Protein AF-0000000079971478 (afdb_homodimer)

Sequence (496 aa):
MSSERQIILAFDVYGTLLSTESIAKQLASHFGAEEASSIAAEWRKYQLEYTWRLNSMNRYEPFSSVTRKALEHALAEAGQSLAERHVEALMEAYNSLTLFPDVAPLFEHLSSSSSSHIYPVVFSNGTHAMIHASLNGSSEISPHAHLFQKIVVVEPVKRFKPDPEVYRYLCDEVGRGGEGEEKEVWLVSGNPFDVVGANAVGLRTCWVDRAGKGWCDRLGDGETGRPTVVVNGVDKVVEEVQKCVARGMSSERQIILAFDVYGTLLSTESIAKQLASHFGAEEASSIAAEWRKYQLEYTWRLNSMNRYEPFSSVTRKALEHALAEAGQSLAERHVEALMEAYNSLTLFPDVAPLFEHLSSSSSSHIYPVVFSNGTHAMIHASLNGSSEISPHAHLFQKIVVVEPVKRFKPDPEVYRYLCDEVGRGGEGEEKEVWLVSGNPFDVVGANAVGLRTCWVDRAGKGWCDRLGDGETGRPTVVVNGVDKVVEEVQKCVARG

Radius of gyration: 24.23 Å; Cα contacts (8 Å, |Δi|>4): 914; chains: 2; bounding box: 52×82×55 Å

Solvent-accessible surface area (backbone atoms only — not comparable to full-atom values): 25812 Å² total; per-residue (Å²): 127,83,78,68,74,64,41,36,38,33,32,32,36,85,57,46,42,29,32,69,66,56,54,20,61,64,40,22,77,76,60,37,62,70,55,10,45,53,37,42,52,41,19,53,51,37,32,53,50,49,42,23,46,28,36,24,47,74,43,70,72,57,38,64,58,45,45,51,36,13,42,53,23,24,33,40,72,69,74,44,84,71,58,68,71,54,51,51,50,50,56,53,46,62,32,47,51,44,64,37,84,45,42,62,57,28,54,55,50,61,68,33,77,92,29,67,46,53,44,38,25,39,36,35,63,43,34,69,67,46,51,49,36,32,36,61,62,26,86,84,37,34,84,52,44,79,66,42,77,43,80,44,50,22,62,90,70,56,47,37,76,32,20,52,65,45,54,50,49,50,26,44,74,72,73,28,61,53,92,79,34,32,56,56,34,28,41,35,32,42,44,66,64,50,45,34,27,39,30,74,67,43,26,37,27,37,32,34,41,68,84,68,77,68,92,40,82,55,86,37,62,68,76,67,24,44,63,74,38,78,37,61,36,61,49,46,44,66,64,53,50,52,54,52,60,73,75,106,128,84,77,68,74,64,42,36,39,32,33,32,37,83,58,47,42,28,32,70,66,55,54,20,61,64,39,21,78,77,58,36,63,71,56,10,46,54,36,41,53,41,18,53,50,38,32,53,50,49,42,24,46,28,37,24,47,75,42,71,73,57,39,65,57,44,46,50,37,14,41,52,23,24,32,40,72,70,75,43,86,70,58,68,70,56,51,50,49,50,54,52,46,62,29,48,49,44,65,38,84,44,40,61,57,29,54,54,52,62,68,33,77,90,29,66,46,54,45,37,25,40,37,34,64,41,33,69,67,47,49,50,37,33,36,63,63,25,84,84,37,34,85,51,44,78,66,42,76,41,80,43,51,20,64,91,71,54,48,37,75,34,19,53,66,46,55,50,48,50,26,43,76,71,73,28,63,52,92,79,35,30,56,56,34,29,41,35,33,41,46,65,63,51,44,33,28,39,30,74,67,42,28,36,26,38,32,33,40,67,84,67,77,68,92,40,82,57,84,34,64,68,76,66,24,44,64,74,38,79,37,60,35,62,48,47,45,66,63,54,51,50,54,51,61,72,76,107

Organism: NCBI:txid1448308

Nearest PDB structures (foldseek):
  3um9-assembly1_B  TM=9.528E-01  e=3.681E-19  Polaromonas sp. JS666
  1zrm-assembly1_A  TM=9.343E-01  e=2.295E-18  Pseudomonas sp. YL
  1qq5-assembly1_B  TM=8.542E-01  e=1.205E-17  Xanthobacter autotrophicus
  1qq7-assembly1_B  TM=8.462E-01  e=1.205E-17  Xanthobacter autotrophicus
  2no4-assembly1_B  TM=9.014E-01  e=7.957E-17  Burkholderia cepacia

Foldseek 3Di:
DPLPAFFEEAEEPDQAFFDLQQLLVVQCVPPNNVLSNQLSVQLVVQLVVVQVVCQVVVHFDASLVSSLVSSQVSQVVSVHDDDPVSSVVSSLVLLAGDTDPQVLLVLVVLPDPVNPSYAYAYEYQHDPVSPVSHQCVYPSRVVSSVSHVYYQHCVVVRHGPLDLVSLLVVCVVVPQNDVPSQCSHEYEHQDLSNLQSSLVNNYAYEHAQLVPPDDDDDPHDPPSSDHPHYHNHSSCVSVRVVVSVVVD/DPLPAFFEEAEEPDQAFFDLQQLLVVQCVPPNNVLSNQLSVQLVVQLVVVQVVCQVVVHFDASLVSSLVSSQVSQVVSVHDDDPVSSVVSSLVLLAGDTDPQVLLVLVVLPDPVNVSYAYAYEYQHDPVSPVSHQCVYPSRVVSSVSHPYYQHCVVVRHGPLDLVSLLVVCVVVPQNDVPSQCSHEYEHQDLSNLQSSLVNNYAYEHAQLVPPDDDDDPHDPPSSDHPHYHNHSSCVSVRVVVSVVVD

Secondary structure (DSSP, 8-state):
------EEEEE--BTTTEEGGGHHHHHHHHH-HHHHHHHHHHHHHHHHHHHHHHHHTT----HHHHHHHHHHHHHHHTT----HHHHHHHHHHHTTPEEPTTHHHHHHHHHSGGGTTEEEEEEESS-HHHHHHHHHH-TTTGGGGGG-SEEEESTTTT--TTSHHHHHHHHHHTT--STTGGGGEEEEES-HHHHHHHHHTT-EEEEE-TT--------S-GGGGS-SEEESSGGGHHHHHHHHHHH-/------EEEEE--BTTTEEGGGHHHHHHHHH-HHHHHHHHHHHHHHHHHHHHHHHHTT----HHHHHHHHHHHHHHHTT----HHHHHHHHHHHTTPEEPTTHHHHHHHHHSGGGTTEEEEEEESS-HHHHHHHHHH-TTTGGGGGG-SEEEESTTTT--TTSHHHHHHHHHHTT--STTGGGGEEEEES-HHHHHHHHHTT-EEEEE-TT--------S-GGGGS-SEEESSGGGHHHHHHHHHHH-

Structure (mmCIF, N/CA/C/O backbone):
data_AF-0000000079971478-model_v1
#
loop_
_entity.id
_entity.type
_entity.pdbx_description
1 polymer 'Haloacid dehalogenase'
#
loop_
_atom_site.group_PDB
_atom_site.id
_atom_site.type_symbol
_atom_site.label_atom_id
_atom_site.label_alt_id
_atom_site.label_comp_id
_atom_site.label_asym_id
_atom_site.label_entity_id
_atom_site.label_seq_id
_atom_site.pdbx_PDB_ins_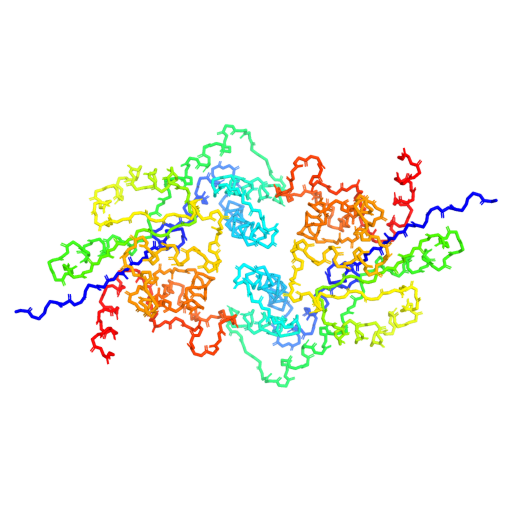code
_atom_site.Cartn_x
_atom_site.Cartn_y
_atom_site.Cartn_z
_atom_site.occupancy
_atom_site.B_iso_or_equiv
_atom_site.auth_seq_id
_atom_site.auth_comp_id
_atom_site.auth_asym_id
_atom_site.auth_atom_id
_atom_site.pdbx_PDB_model_num
ATOM 1 N N . MET A 1 1 ? 12.703 47.5 2.889 1 36.56 1 MET A N 1
ATOM 2 C CA . MET A 1 1 ? 12.586 46.375 3.844 1 36.56 1 MET A CA 1
ATOM 3 C C . MET A 1 1 ? 12.648 45.031 3.133 1 36.56 1 MET A C 1
ATOM 5 O O . MET A 1 1 ? 11.898 44.812 2.184 1 36.56 1 MET A O 1
ATOM 9 N N . SER A 1 2 ? 13.586 44.312 2.93 1 42.41 2 SER A N 1
ATOM 10 C CA . SER A 1 2 ? 13.852 43.219 2.006 1 42.41 2 SER A CA 1
ATOM 11 C C . SER A 1 2 ? 12.742 42.188 2.057 1 42.41 2 SER A C 1
ATOM 13 O O . SER A 1 2 ? 12.359 41.719 3.137 1 42.41 2 SER A O 1
ATOM 15 N N . SER A 1 3 ? 11.656 42.25 1.239 1 49.41 3 SER A N 1
ATOM 16 C CA . SER A 1 3 ? 10.406 41.5 1.201 1 49.41 3 SER A CA 1
ATOM 17 C C . SER A 1 3 ? 10.648 40.031 1.463 1 49.41 3 SER A C 1
ATOM 19 O O . SER A 1 3 ? 11.344 39.344 0.696 1 49.41 3 SER A O 1
ATOM 21 N N . GLU A 1 4 ? 10.898 39.625 2.748 1 64.19 4 GLU A N 1
ATOM 22 C CA . GLU A 1 4 ? 11.164 38.25 3.121 1 64.19 4 GLU A CA 1
ATOM 23 C C . GLU A 1 4 ? 10.305 37.281 2.312 1 64.19 4 GLU A C 1
ATOM 25 O O . GLU A 1 4 ? 9.109 37.5 2.121 1 64.19 4 GLU A O 1
ATOM 30 N N . ARG A 1 5 ? 11.016 36.531 1.567 1 81.62 5 ARG A N 1
ATOM 31 C CA . ARG A 1 5 ? 10.359 35.562 0.687 1 81.62 5 ARG A CA 1
ATOM 32 C C . ARG A 1 5 ? 9.422 34.656 1.474 1 81.62 5 ARG A C 1
ATOM 34 O O . ARG A 1 5 ? 9.805 34.125 2.512 1 81.62 5 ARG A O 1
ATOM 41 N N . GLN A 1 6 ? 8.203 34.656 1.166 1 93.38 6 GLN A N 1
ATOM 42 C CA . GLN A 1 6 ? 7.148 33.875 1.789 1 93.38 6 GLN A CA 1
ATOM 43 C C . GLN A 1 6 ? 7.488 32.375 1.767 1 93.38 6 GLN A C 1
ATOM 45 O O . GLN A 1 6 ? 7.941 31.859 0.747 1 93.38 6 GLN A O 1
ATOM 50 N N . ILE A 1 7 ? 7.445 31.781 2.889 1 95.56 7 ILE A N 1
ATOM 51 C CA . ILE A 1 7 ? 7.648 30.344 3.01 1 95.56 7 ILE A CA 1
ATOM 52 C C . ILE A 1 7 ? 6.301 29.625 3.061 1 95.56 7 ILE A C 1
ATOM 54 O O . ILE A 1 7 ? 5.508 29.844 3.982 1 95.56 7 ILE A O 1
ATOM 58 N N . ILE A 1 8 ? 5.977 28.844 2.037 1 98.38 8 ILE A N 1
ATOM 59 C CA . ILE A 1 8 ? 4.738 28.062 2 1 98.38 8 ILE A CA 1
ATOM 60 C C . ILE A 1 8 ? 4.934 26.734 2.729 1 98.38 8 ILE A C 1
ATOM 62 O O . ILE A 1 8 ? 5.773 25.922 2.336 1 98.38 8 ILE A O 1
ATOM 66 N N . LEU A 1 9 ? 4.246 26.516 3.826 1 98.75 9 LEU A N 1
ATOM 67 C CA . LEU A 1 9 ? 4.234 25.25 4.566 1 98.75 9 LEU A CA 1
ATOM 68 C C . LEU A 1 9 ? 2.928 24.5 4.34 1 98.75 9 LEU A C 1
ATOM 70 O O . LEU A 1 9 ? 1.874 24.922 4.82 1 98.75 9 LEU A O 1
ATOM 74 N N . ALA A 1 10 ? 2.959 23.453 3.584 1 98.94 10 ALA A N 1
ATOM 75 C CA . ALA A 1 10 ? 1.798 22.594 3.357 1 98.94 10 ALA A CA 1
ATOM 76 C C . ALA A 1 10 ? 1.747 21.469 4.375 1 98.94 10 ALA A C 1
ATOM 78 O O . ALA A 1 10 ? 2.541 20.516 4.305 1 98.94 10 ALA A O 1
ATOM 79 N N . PHE A 1 11 ? 0.795 21.516 5.289 1 98.81 11 PHE A N 1
ATOM 80 C CA . PHE A 1 11 ? 0.69 20.547 6.379 1 98.81 11 PHE A CA 1
ATOM 81 C C . PHE A 1 11 ? -0.233 19.406 5.996 1 98.81 11 PHE A C 1
ATOM 83 O O . PHE A 1 11 ? -1.417 19.609 5.72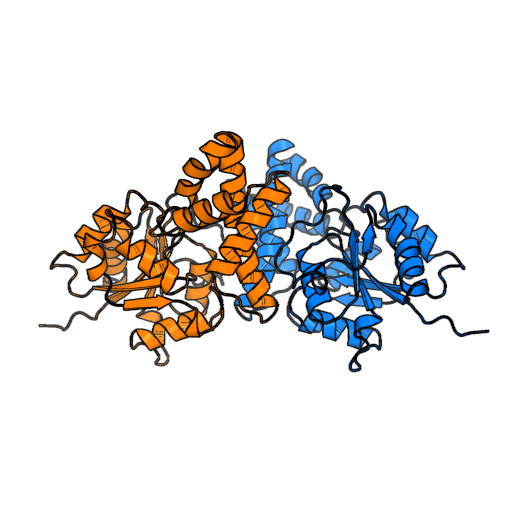7 1 98.81 11 PHE A O 1
ATOM 90 N N . ASP A 1 12 ? 0.343 18.203 6.031 1 98.75 12 ASP A N 1
ATOM 91 C CA . ASP A 1 12 ? -0.488 17 6.039 1 98.75 12 ASP A CA 1
ATOM 92 C C . ASP A 1 12 ? -1.388 16.969 7.273 1 98.75 12 ASP A C 1
ATOM 94 O O . ASP A 1 12 ? -1.073 17.578 8.297 1 98.75 12 ASP A O 1
ATOM 98 N N . VAL A 1 13 ? -2.438 16.234 7.109 1 97.38 13 VAL A N 1
ATOM 99 C CA . VAL A 1 13 ? -3.418 16.281 8.195 1 97.38 13 VAL A CA 1
ATOM 100 C C . VAL A 1 13 ? -3.383 14.977 8.984 1 97.38 13 VAL A C 1
ATOM 102 O O . VAL A 1 13 ? -2.9 14.945 10.117 1 97.38 13 VAL A O 1
ATOM 105 N N . TYR A 1 14 ? -3.764 13.875 8.375 1 96.81 14 TYR A N 1
ATOM 106 C CA . TYR A 1 14 ? -3.889 12.602 9.07 1 96.81 14 TYR A CA 1
ATOM 107 C C . TYR A 1 14 ? -2.52 11.984 9.328 1 96.81 14 TYR A C 1
ATOM 109 O O . TYR A 1 14 ? -1.77 11.703 8.383 1 96.81 14 TYR A O 1
ATOM 117 N N . GLY A 1 15 ? -2.227 11.773 10.57 1 96.12 15 GLY A N 1
ATOM 118 C CA . GLY A 1 15 ? -0.923 11.266 10.961 1 96.12 15 GLY A CA 1
ATOM 119 C C . GLY A 1 15 ? 0.121 12.352 11.125 1 96.12 15 GLY A C 1
ATOM 120 O O . GLY A 1 15 ? 1.286 12.062 11.406 1 96.12 15 GLY A O 1
ATOM 121 N N . THR A 1 16 ? -0.275 13.625 10.969 1 97.94 16 THR A N 1
ATOM 122 C CA . THR A 1 16 ? 0.626 14.766 11.109 1 97.94 16 THR A CA 1
ATOM 123 C C . THR A 1 16 ? 0.036 15.805 12.062 1 97.94 16 THR A C 1
ATOM 125 O O . THR A 1 16 ? 0.581 16.047 13.141 1 97.94 16 THR A O 1
ATOM 128 N N . LEU A 1 17 ? -1.094 16.406 11.734 1 96.62 17 LEU A N 1
ATOM 129 C CA . LEU A 1 17 ? -1.782 17.297 12.664 1 96.62 17 LEU A CA 1
ATOM 130 C C . LEU A 1 17 ? -2.738 16.5 13.555 1 96.62 17 LEU A C 1
ATOM 132 O O . LEU A 1 17 ? -2.785 16.734 14.766 1 96.62 17 LEU A O 1
ATOM 136 N N . LEU A 1 18 ? -3.463 15.578 12.961 1 95.44 18 LEU A N 1
ATOM 137 C CA . LEU A 1 18 ? -4.465 14.773 13.656 1 95.44 18 LEU A CA 1
ATOM 138 C C . LEU A 1 18 ? -3.941 13.367 13.922 1 95.44 18 LEU A C 1
ATOM 140 O O . LEU A 1 18 ? -3.338 12.742 13.039 1 95.44 18 LEU A O 1
ATOM 144 N N . SER A 1 19 ? -4.164 12.883 15.125 1 93.38 19 SER A N 1
ATOM 145 C CA . SER A 1 19 ? -3.738 11.539 15.508 1 93.38 19 SER A CA 1
ATOM 146 C C . SER A 1 19 ? -4.816 10.508 15.195 1 93.38 19 SER A C 1
ATOM 148 O O . SER A 1 19 ? -5.91 10.555 15.766 1 93.38 19 SER A O 1
ATOM 150 N N . THR A 1 20 ? -4.469 9.531 14.391 1 88.31 20 THR A N 1
ATOM 151 C CA . THR A 1 20 ? -5.414 8.477 14.062 1 88.31 20 THR A CA 1
ATOM 152 C C . THR A 1 20 ? -5.5 7.457 15.195 1 88.31 20 THR A C 1
ATOM 154 O O . THR A 1 20 ? -6.422 6.641 15.242 1 88.31 20 THR A O 1
ATOM 157 N N . GLU A 1 21 ? -4.711 7.582 16.188 1 85.38 21 GLU A N 1
ATOM 158 C CA . GLU A 1 21 ? -4.727 6.688 17.328 1 85.38 21 GLU A CA 1
ATOM 159 C C . GLU A 1 21 ? -5.922 6.973 18.234 1 85.38 21 GLU A C 1
ATOM 161 O O . GLU A 1 21 ? -6.316 6.121 19.047 1 85.38 21 GLU A O 1
ATOM 166 N N . SER A 1 22 ? -6.449 8.125 18.141 1 84.31 22 SER A N 1
ATOM 167 C CA . SER A 1 22 ? -7.535 8.508 19.031 1 84.31 22 SER A CA 1
ATOM 168 C C . SER A 1 22 ? -8.789 7.676 18.781 1 84.31 22 SER A C 1
ATOM 170 O O . SER A 1 22 ? -9.625 7.523 19.672 1 84.31 22 SER A O 1
ATOM 172 N N . ILE A 1 23 ? -8.844 7.074 17.578 1 92.06 23 ILE A N 1
ATOM 173 C CA . ILE A 1 23 ? -10.055 6.32 17.25 1 92.06 23 ILE A CA 1
ATOM 174 C C . ILE A 1 23 ? -10.055 5.004 18.031 1 92.06 23 ILE A C 1
ATOM 176 O O . ILE A 1 23 ? -11.102 4.363 18.172 1 92.06 23 ILE A O 1
ATOM 180 N N . ALA A 1 24 ? -8.828 4.547 18.422 1 93.31 24 ALA A N 1
ATOM 181 C CA . ALA A 1 24 ? -8.711 3.314 19.203 1 93.31 24 ALA A CA 1
ATOM 182 C C . ALA A 1 24 ? -9.555 3.385 20.469 1 93.31 24 ALA A C 1
ATOM 184 O O . ALA A 1 24 ? -10.117 2.375 20.906 1 93.31 24 ALA A O 1
ATOM 185 N N . LYS A 1 25 ? -9.672 4.574 21.047 1 91.19 25 LYS A N 1
ATOM 186 C CA . LYS A 1 25 ? -10.484 4.758 22.25 1 91.19 25 LYS A CA 1
ATOM 187 C C . LYS A 1 25 ? -11.953 4.457 21.969 1 91.19 25 LYS A C 1
ATOM 189 O O . LYS A 1 25 ? -12.617 3.797 22.766 1 91.19 25 LYS A O 1
ATOM 194 N N . GLN A 1 26 ? -12.438 4.945 20.859 1 92.12 26 GLN A N 1
ATOM 195 C CA . GLN A 1 26 ? -13.828 4.68 20.484 1 92.12 26 GLN A CA 1
ATOM 196 C C . GLN A 1 26 ? -14.039 3.199 20.188 1 92.12 26 GLN A C 1
ATOM 198 O O . GLN A 1 26 ? -15.047 2.615 20.594 1 92.12 26 GLN A O 1
ATOM 203 N N . LEU A 1 27 ? -13.125 2.553 19.531 1 96.56 27 LEU A N 1
ATOM 204 C CA . LEU A 1 27 ? -13.195 1.131 19.203 1 96.56 27 LEU A CA 1
ATOM 205 C C . LEU A 1 27 ? -13.156 0.288 20.484 1 96.56 27 LEU A C 1
ATOM 207 O O . LEU A 1 27 ? -13.758 -0.786 20.531 1 96.56 27 LEU A O 1
ATOM 211 N N . ALA A 1 28 ? -12.469 0.808 21.516 1 96.38 28 ALA A N 1
ATOM 212 C CA . ALA A 1 28 ? -12.289 0.055 22.75 1 96.38 28 ALA A CA 1
ATOM 213 C C . ALA A 1 28 ? -13.609 -0.136 23.484 1 96.38 28 ALA A C 1
ATOM 215 O O . ALA A 1 28 ? -13.797 -1.12 24.203 1 96.38 28 ALA A O 1
ATOM 216 N N . SER A 1 29 ? -14.531 0.749 23.234 1 95.12 29 SER A N 1
ATOM 217 C CA . SER A 1 29 ? -15.852 0.614 23.859 1 95.12 29 SER A CA 1
ATOM 218 C C . SER A 1 29 ? -16.609 -0.584 23.297 1 95.12 29 SER A C 1
ATOM 220 O O . SER A 1 29 ? -17.531 -1.104 23.922 1 95.12 29 SER A O 1
ATOM 222 N N . HIS A 1 30 ? -16.188 -1.055 22.125 1 96.19 30 HIS A N 1
ATOM 223 C CA . HIS A 1 30 ? -16.859 -2.182 21.484 1 96.19 30 HIS A CA 1
ATOM 224 C C . HIS A 1 30 ? -16.078 -3.475 21.703 1 96.19 30 HIS A C 1
ATOM 226 O O . HIS A 1 30 ? -16.672 -4.551 21.812 1 96.19 30 HIS A O 1
ATOM 232 N N . PHE A 1 31 ? -14.734 -3.418 21.766 1 97.06 31 PHE A N 1
ATOM 233 C CA . PHE A 1 31 ? -13.969 -4.648 21.578 1 97.06 31 PHE A CA 1
ATOM 234 C C . PHE A 1 31 ? -12.938 -4.809 22.688 1 97.06 31 PHE A C 1
ATOM 236 O O . PHE A 1 31 ? -12.242 -5.828 22.75 1 97.06 31 PHE A O 1
ATOM 243 N N . GLY A 1 32 ? -12.82 -3.861 23.609 1 96 32 GLY A N 1
ATOM 244 C CA . GLY A 1 32 ? -11.719 -3.848 24.562 1 96 32 GLY A CA 1
ATOM 245 C C . GLY A 1 32 ? -10.469 -3.182 24.016 1 96 32 GLY A C 1
ATOM 246 O O . GLY A 1 32 ? -10.305 -3.059 22.812 1 96 32 GLY A O 1
ATOM 247 N N . ALA A 1 33 ? -9.586 -2.857 24.875 1 94.69 33 ALA A N 1
ATOM 248 C CA . ALA A 1 33 ? -8.469 -1.98 24.547 1 94.69 33 ALA A CA 1
ATOM 249 C C . ALA A 1 33 ? -7.496 -2.658 23.578 1 94.69 33 ALA A C 1
ATOM 251 O O . ALA A 1 33 ? -7.086 -2.064 22.578 1 94.69 33 ALA A O 1
ATOM 252 N N . GLU A 1 34 ? -7.145 -3.863 23.844 1 95.38 34 GLU A N 1
ATOM 253 C CA . GLU A 1 34 ? -6.133 -4.539 23.031 1 95.38 34 GLU A CA 1
ATOM 254 C C . GLU A 1 34 ? -6.629 -4.777 21.609 1 95.38 34 GLU A C 1
ATOM 256 O O . GLU A 1 34 ? -5.957 -4.414 20.641 1 95.38 34 GLU A O 1
ATOM 261 N N . GLU A 1 35 ? -7.789 -5.305 21.484 1 96.75 35 GLU A N 1
ATOM 262 C CA . GLU A 1 35 ? -8.375 -5.559 20.172 1 96.75 35 GLU A CA 1
ATOM 263 C C . GLU A 1 35 ? -8.641 -4.254 19.422 1 96.75 35 GLU A C 1
ATOM 265 O O . GLU A 1 35 ? -8.453 -4.176 18.203 1 96.75 35 GLU A O 1
ATOM 270 N N . ALA A 1 36 ? -9.031 -3.258 20.156 1 97.25 36 ALA A N 1
ATOM 271 C CA . ALA A 1 36 ? -9.312 -1.945 19.578 1 97.25 36 ALA A CA 1
ATOM 272 C C . ALA A 1 36 ? -8.055 -1.345 18.953 1 97.25 36 ALA A C 1
ATOM 274 O O . ALA A 1 36 ? -8.102 -0.804 17.844 1 97.25 36 ALA A O 1
ATOM 275 N N . SER A 1 37 ? -6.98 -1.479 19.703 1 96.69 37 SER A N 1
ATOM 276 C CA . SER A 1 37 ? -5.715 -0.957 19.188 1 96.69 37 SER A CA 1
ATOM 277 C C . SER A 1 37 ? -5.301 -1.669 17.906 1 96.69 37 SER A C 1
ATOM 279 O O . SER A 1 37 ? -4.848 -1.03 16.953 1 96.69 37 SER A O 1
ATOM 281 N N . SER A 1 38 ? -5.473 -2.973 17.891 1 97.06 38 SER A N 1
ATOM 282 C CA . SER A 1 38 ? -5.137 -3.758 16.703 1 97.06 38 SER A CA 1
ATOM 283 C C . SER A 1 38 ? -6.023 -3.387 15.523 1 97.06 38 SER A C 1
ATOM 285 O O . SER A 1 38 ? -5.531 -3.189 14.406 1 97.06 38 SER A O 1
ATOM 287 N N . ILE A 1 39 ? -7.309 -3.223 15.75 1 97.94 39 ILE A N 1
ATOM 288 C CA . ILE A 1 39 ? -8.25 -2.877 14.688 1 97.94 39 ILE A CA 1
ATOM 289 C C . ILE A 1 39 ? -7.938 -1.477 14.164 1 97.94 39 ILE A C 1
ATOM 291 O O . ILE A 1 39 ? -7.969 -1.242 12.953 1 97.94 39 ILE A O 1
ATOM 295 N N . ALA A 1 40 ? -7.625 -0.548 15.031 1 97.56 40 ALA A N 1
ATOM 296 C CA . ALA A 1 40 ? -7.301 0.815 14.617 1 97.56 40 ALA A CA 1
ATOM 297 C C . ALA A 1 40 ? -6.055 0.841 13.742 1 97.56 40 ALA A C 1
ATOM 299 O O . ALA A 1 40 ? -6.012 1.553 12.734 1 97.56 40 ALA A O 1
ATOM 300 N N . ALA A 1 41 ? -5.094 0.061 14.133 1 96.5 41 ALA A N 1
ATOM 301 C CA . ALA A 1 41 ? -3.861 -0.004 13.352 1 96.5 41 ALA A CA 1
ATOM 302 C C . ALA A 1 41 ? -4.117 -0.577 11.961 1 96.5 41 ALA A C 1
ATOM 304 O O . ALA A 1 41 ? -3.615 -0.053 10.969 1 96.5 41 ALA A O 1
ATOM 305 N N . GLU A 1 42 ? -4.887 -1.656 11.891 1 97.75 42 GLU A N 1
ATOM 306 C CA . GLU A 1 42 ? -5.23 -2.252 10.609 1 97.75 42 GLU A CA 1
ATOM 307 C C . GLU A 1 42 ? -6.09 -1.308 9.773 1 97.75 42 GLU A C 1
ATOM 309 O O . GLU A 1 42 ? -5.938 -1.234 8.547 1 97.75 42 GLU A O 1
ATOM 314 N N . TRP A 1 43 ? -6.973 -0.603 10.445 1 98.25 43 TRP A N 1
ATOM 315 C CA . TRP A 1 43 ? -7.805 0.397 9.789 1 98.25 43 TRP A CA 1
ATOM 316 C C . TRP A 1 43 ? -6.949 1.428 9.062 1 98.25 43 TRP A C 1
ATOM 318 O O . TRP A 1 43 ? -7.145 1.67 7.867 1 98.25 43 TRP A O 1
ATOM 328 N N . ARG A 1 44 ? -6.027 1.938 9.734 1 97.88 44 ARG A N 1
ATOM 329 C CA . ARG A 1 44 ? -5.133 2.932 9.148 1 97.88 44 ARG A CA 1
ATOM 330 C C . ARG A 1 44 ? -4.305 2.326 8.023 1 97.88 44 ARG A C 1
ATOM 332 O O . ARG A 1 44 ? -4.141 2.941 6.969 1 97.88 44 ARG A O 1
ATOM 339 N N . LYS A 1 45 ? -3.824 1.178 8.242 1 97.62 45 LYS A N 1
ATOM 340 C CA . LYS A 1 45 ? -3.041 0.474 7.23 1 97.62 45 LYS A CA 1
ATOM 341 C C . LYS A 1 45 ? -3.836 0.304 5.938 1 97.62 45 LYS A C 1
ATOM 343 O O . LYS A 1 45 ? -3.359 0.664 4.859 1 97.62 45 LYS A O 1
ATOM 348 N N . TYR A 1 46 ? -5.043 -0.194 6.035 1 98.56 46 TYR A N 1
ATOM 349 C CA . TYR A 1 46 ? -5.848 -0.439 4.844 1 98.56 46 TYR A CA 1
ATOM 350 C C . TYR A 1 46 ? -6.273 0.872 4.195 1 98.56 46 TYR A C 1
ATOM 352 O O . TYR A 1 46 ? -6.395 0.956 2.971 1 98.56 46 TYR A O 1
ATOM 360 N N . GLN A 1 47 ? -6.543 1.866 5 1 98.56 47 GLN A N 1
ATOM 361 C CA . GLN A 1 47 ? -6.875 3.178 4.457 1 98.56 47 GLN A CA 1
ATOM 362 C C . GLN A 1 47 ? -5.789 3.67 3.504 1 98.56 47 GLN A C 1
ATOM 364 O O . GLN A 1 47 ? -6.082 4.062 2.373 1 98.56 47 GLN A O 1
ATOM 369 N N . LEU A 1 48 ? -4.531 3.559 3.906 1 98.69 48 LEU A N 1
ATOM 370 C CA . LEU A 1 48 ? -3.408 3.986 3.076 1 98.69 48 LEU A CA 1
ATOM 371 C C . LEU A 1 48 ? -3.219 3.045 1.892 1 98.69 48 LEU A C 1
ATOM 373 O O . LEU A 1 48 ? -3.117 3.494 0.748 1 98.69 48 LEU A O 1
ATOM 377 N N . GLU A 1 49 ? -3.25 1.766 2.141 1 98.81 49 GLU A N 1
ATOM 378 C CA . GLU A 1 49 ? -3.08 0.777 1.08 1 98.81 49 GLU A CA 1
ATOM 379 C C . GLU A 1 49 ? -4.117 0.968 -0.022 1 98.81 49 GLU A C 1
ATOM 381 O O . GLU A 1 49 ? -3.795 0.877 -1.208 1 98.81 49 GLU A O 1
ATOM 386 N N . TYR A 1 50 ? -5.332 1.188 0.385 1 98.88 50 TYR A N 1
ATOM 387 C CA . TYR A 1 50 ? -6.402 1.341 -0.594 1 98.88 50 TYR A CA 1
ATOM 388 C C . TYR A 1 50 ? -6.156 2.551 -1.486 1 98.88 50 TYR A C 1
ATOM 390 O O . TYR A 1 50 ? -6.438 2.514 -2.686 1 98.88 50 TYR A O 1
ATOM 398 N N . THR A 1 51 ? -5.656 3.652 -0.946 1 98.94 51 THR A N 1
ATOM 399 C CA . THR A 1 51 ? -5.383 4.816 -1.784 1 98.94 51 THR A CA 1
ATOM 400 C C . THR A 1 51 ? -4.305 4.496 -2.814 1 98.94 51 THR A C 1
ATOM 402 O O . THR A 1 51 ? -4.414 4.887 -3.98 1 98.94 51 THR A O 1
ATOM 405 N N . TRP A 1 52 ? -3.268 3.775 -2.432 1 98.94 52 TRP A N 1
ATOM 406 C CA . TRP A 1 52 ? -2.189 3.428 -3.352 1 98.94 52 TRP A CA 1
ATOM 407 C C . TRP A 1 52 ? -2.672 2.438 -4.406 1 98.94 52 TRP A C 1
ATOM 409 O O . TRP A 1 52 ? -2.291 2.531 -5.574 1 98.94 52 TRP A O 1
ATOM 419 N N . ARG A 1 53 ? -3.477 1.486 -3.979 1 98.88 53 ARG A N 1
ATOM 420 C CA . ARG A 1 53 ? -4.016 0.517 -4.926 1 98.88 53 ARG A CA 1
ATOM 421 C C . ARG A 1 53 ? -4.98 1.182 -5.902 1 98.88 53 ARG A C 1
ATOM 423 O O . ARG A 1 53 ? -4.992 0.856 -7.094 1 98.88 53 ARG A O 1
ATOM 430 N N . LEU A 1 54 ? -5.812 2.113 -5.406 1 98.88 54 LEU A N 1
ATOM 431 C CA . LEU A 1 54 ? -6.68 2.883 -6.293 1 98.88 54 LEU A CA 1
ATOM 432 C C . LEU A 1 54 ? -5.855 3.664 -7.312 1 98.88 54 LEU A C 1
ATOM 434 O O . LEU A 1 54 ? -6.152 3.637 -8.508 1 98.88 54 LEU A O 1
ATOM 438 N N . ASN A 1 55 ? -4.816 4.348 -6.809 1 98.94 55 ASN A N 1
ATOM 439 C CA . ASN A 1 55 ? -3.906 5.004 -7.742 1 98.94 55 ASN A CA 1
ATOM 440 C C . ASN A 1 55 ? -3.395 4.035 -8.805 1 98.94 55 ASN A C 1
ATOM 442 O O . ASN A 1 55 ? -3.436 4.336 -9.992 1 98.94 55 ASN A O 1
ATOM 446 N N . SER A 1 56 ? -2.922 2.844 -8.375 1 98.81 56 SER A N 1
ATOM 447 C CA . SER A 1 56 ? -2.375 1.835 -9.273 1 98.81 56 SER A CA 1
ATOM 448 C C . SER A 1 56 ? -3.404 1.405 -10.312 1 98.81 56 SER A C 1
ATOM 450 O O . SER A 1 56 ? -3.064 1.195 -11.484 1 98.81 56 SER A O 1
ATOM 452 N N . MET A 1 57 ? -4.664 1.331 -9.906 1 98.56 57 MET A N 1
ATOM 453 C CA . MET A 1 57 ? -5.742 0.815 -10.742 1 98.56 57 MET A CA 1
ATOM 454 C C . MET A 1 57 ? -6.336 1.922 -11.609 1 98.56 57 MET A C 1
ATOM 456 O O . MET A 1 57 ? -7.285 1.688 -12.359 1 98.56 57 MET A O 1
ATOM 460 N N . ASN A 1 58 ? -5.82 3.146 -11.492 1 98.25 58 ASN A N 1
ATOM 461 C CA . ASN A 1 58 ? -6.352 4.312 -12.188 1 98.25 58 ASN A CA 1
ATOM 462 C C . ASN A 1 58 ? -7.828 4.535 -11.852 1 98.25 58 ASN A C 1
ATOM 464 O O . ASN A 1 58 ? -8.633 4.809 -12.75 1 98.25 58 ASN A O 1
ATOM 468 N N . ARG A 1 59 ? -8.094 4.367 -10.578 1 98.06 59 ARG A N 1
ATOM 469 C CA . ARG A 1 59 ? -9.438 4.586 -10.055 1 98.06 59 ARG A CA 1
ATOM 470 C C . ARG A 1 59 ? -9.422 5.559 -8.883 1 98.06 59 ARG A C 1
ATOM 472 O O . ARG A 1 59 ? -8.375 5.766 -8.258 1 98.06 59 ARG A O 1
ATOM 479 N N . TYR A 1 60 ? -10.586 6.141 -8.656 1 98.38 60 TYR A N 1
ATOM 480 C CA . TYR A 1 60 ? -10.711 7.07 -7.543 1 98.38 60 TYR A CA 1
ATOM 481 C C . TYR A 1 60 ? -12.062 6.906 -6.848 1 98.38 60 TYR A C 1
ATOM 483 O O . TYR A 1 60 ? -13.086 6.703 -7.508 1 98.38 60 TYR A O 1
ATOM 491 N N . GLU A 1 61 ? -12.023 6.922 -5.641 1 98.06 61 GLU A N 1
ATOM 492 C CA . GLU A 1 61 ? -13.172 7.168 -4.777 1 98.06 61 GLU A CA 1
ATOM 493 C C . GLU A 1 61 ? -12.828 8.156 -3.664 1 98.06 61 GLU A C 1
ATOM 495 O O . GLU A 1 61 ? -11.672 8.266 -3.262 1 98.06 61 GLU A O 1
ATOM 500 N N . PRO A 1 62 ? -13.812 8.867 -3.182 1 98.5 62 PRO A N 1
ATOM 501 C CA . PRO A 1 62 ? -13.508 9.836 -2.131 1 98.5 62 PRO A CA 1
ATOM 502 C C . PRO A 1 62 ? -12.867 9.195 -0.901 1 98.5 62 PRO A C 1
ATOM 504 O O . PRO A 1 62 ? -13.211 8.07 -0.538 1 98.5 62 PRO A O 1
ATOM 507 N N . PHE A 1 63 ? -11.992 9.945 -0.292 1 98.69 63 PHE A N 1
ATOM 508 C CA . PHE A 1 63 ? -11.25 9.438 0.854 1 98.69 63 PHE A CA 1
ATOM 509 C C . PHE A 1 63 ? -12.195 8.969 1.952 1 98.69 63 PHE A C 1
ATOM 511 O O . PHE A 1 63 ? -11.898 8.008 2.66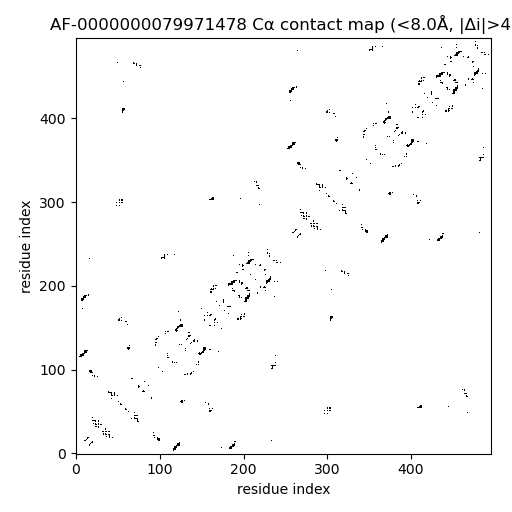8 1 98.69 63 PHE A O 1
ATOM 518 N N . SER A 1 64 ? -13.352 9.609 2.096 1 98.31 64 SER A N 1
ATOM 519 C CA . SER A 1 64 ? -14.352 9.172 3.066 1 98.31 64 SER A CA 1
ATOM 520 C C . SER A 1 64 ? -14.812 7.75 2.775 1 98.31 64 SER A C 1
ATOM 522 O O . SER A 1 64 ? -14.969 6.941 3.695 1 98.31 64 SER A O 1
ATOM 524 N N . SER A 1 65 ? -15.039 7.465 1.495 1 98.25 65 SER A N 1
ATOM 525 C CA . SER A 1 65 ? -15.406 6.113 1.084 1 98.25 65 SER A CA 1
ATOM 526 C C . SER A 1 65 ? -14.281 5.121 1.375 1 98.25 65 SER A C 1
ATOM 528 O O . SER A 1 65 ? -14.531 4.031 1.896 1 98.25 65 SER A O 1
ATOM 530 N N . VAL A 1 66 ? -13.055 5.5 1.072 1 98.69 66 VAL A N 1
ATOM 531 C CA . VAL A 1 66 ? -11.883 4.672 1.325 1 98.69 66 VAL A CA 1
ATOM 532 C C . VAL A 1 66 ? -11.766 4.379 2.82 1 98.69 66 VAL A C 1
ATOM 534 O O . VAL A 1 66 ? -11.5 3.246 3.219 1 98.69 66 VAL A O 1
ATOM 537 N N . THR A 1 67 ? -11.977 5.414 3.625 1 98.56 67 THR A N 1
ATOM 538 C CA . THR A 1 67 ? -11.891 5.297 5.074 1 98.56 67 THR A CA 1
ATOM 539 C C . THR A 1 67 ? -12.922 4.297 5.594 1 98.56 67 THR A C 1
ATOM 541 O O . THR A 1 67 ? -12.594 3.434 6.414 1 98.56 67 THR A O 1
ATOM 544 N N . ARG A 1 68 ? -14.094 4.383 5.109 1 98.44 68 ARG A N 1
ATOM 545 C CA . ARG A 1 68 ? -15.141 3.457 5.531 1 98.44 68 ARG A CA 1
ATOM 546 C C . ARG A 1 68 ? -14.805 2.027 5.117 1 98.44 68 ARG A C 1
ATOM 548 O O . ARG A 1 68 ? -14.922 1.102 5.926 1 98.44 68 ARG A O 1
ATOM 555 N N . LYS A 1 69 ? -14.438 1.84 3.875 1 98.5 69 LYS A N 1
ATOM 556 C CA . LYS A 1 69 ? -14.086 0.515 3.373 1 98.5 69 LYS A CA 1
ATOM 557 C C . LYS A 1 69 ? -12.938 -0.091 4.176 1 98.5 69 LYS A C 1
ATOM 559 O O . LYS A 1 69 ? -12.953 -1.285 4.484 1 98.5 69 LYS A O 1
ATOM 564 N N . ALA A 1 70 ? -11.969 0.733 4.512 1 98.56 70 ALA A N 1
ATOM 565 C CA . ALA A 1 70 ? -10.836 0.279 5.316 1 98.56 70 ALA A CA 1
ATOM 566 C C . ALA A 1 70 ? -11.289 -0.176 6.699 1 98.56 70 ALA A C 1
ATOM 568 O O . ALA A 1 70 ? -10.812 -1.189 7.215 1 98.56 70 ALA A O 1
ATOM 569 N N . LEU A 1 71 ? -12.242 0.593 7.297 1 98.5 71 LEU A N 1
ATOM 570 C CA . LEU A 1 71 ? -12.797 0.189 8.586 1 98.5 71 LEU A CA 1
ATOM 571 C C . LEU A 1 71 ? -13.477 -1.173 8.477 1 98.5 71 LEU A C 1
ATOM 573 O O . LEU A 1 71 ? -13.219 -2.062 9.297 1 98.5 71 LEU A O 1
ATOM 577 N N . GLU A 1 72 ? -14.266 -1.312 7.496 1 98.31 72 GLU A N 1
ATOM 578 C CA . GLU A 1 72 ? -15 -2.559 7.305 1 98.31 72 GLU A CA 1
ATOM 579 C C . GLU A 1 72 ? -14.047 -3.732 7.082 1 98.31 72 GLU A C 1
ATOM 581 O O . GLU A 1 72 ? -14.273 -4.828 7.598 1 98.31 72 GLU A O 1
ATOM 586 N N . HIS A 1 73 ? -13.023 -3.494 6.312 1 98.44 73 HIS A N 1
ATOM 587 C CA . HIS A 1 73 ? -12 -4.508 6.094 1 98.44 73 HIS A CA 1
ATOM 588 C C . HIS A 1 73 ? -11.32 -4.895 7.406 1 98.44 73 HIS A C 1
ATOM 590 O O . HIS A 1 73 ? -11.172 -6.082 7.703 1 98.44 73 HIS A O 1
ATOM 596 N N . ALA A 1 74 ? -10.898 -3.9 8.195 1 98.31 74 ALA A N 1
ATOM 597 C CA . ALA A 1 74 ? -10.211 -4.148 9.453 1 98.31 74 ALA A CA 1
ATOM 598 C C . ALA A 1 74 ? -11.094 -4.934 10.422 1 98.31 74 ALA A C 1
ATOM 600 O O . ALA A 1 74 ? -10.625 -5.859 11.086 1 98.31 74 ALA A O 1
ATOM 601 N N . LEU A 1 75 ? -12.383 -4.547 10.461 1 98.38 75 LEU A N 1
ATOM 602 C CA . LEU A 1 75 ? -13.328 -5.258 11.32 1 98.38 75 LEU A CA 1
ATOM 603 C C . LEU A 1 75 ? -13.477 -6.711 10.867 1 98.38 75 LEU A C 1
ATOM 605 O O . LEU A 1 75 ? -13.375 -7.629 11.688 1 98.38 75 LEU A O 1
ATOM 609 N N . ALA A 1 76 ? -13.633 -6.93 9.594 1 97.75 76 ALA A N 1
ATOM 610 C CA . ALA A 1 76 ? -13.812 -8.273 9.047 1 97.75 76 ALA A CA 1
ATOM 611 C C . ALA A 1 76 ? -12.594 -9.148 9.32 1 97.75 76 ALA A C 1
ATOM 613 O O . ALA A 1 76 ? -12.727 -10.305 9.711 1 97.75 76 ALA A O 1
ATOM 614 N N . GLU A 1 77 ? -11.453 -8.617 9.07 1 97.19 77 GLU A N 1
ATOM 615 C CA . GLU A 1 77 ? -10.211 -9.352 9.281 1 97.19 77 GLU A CA 1
ATOM 616 C C . GLU A 1 77 ? -10.055 -9.758 10.75 1 97.19 77 GLU A C 1
ATOM 618 O O . GLU A 1 77 ? -9.492 -10.805 11.047 1 97.19 77 GLU A O 1
ATOM 623 N N . ALA A 1 78 ? -10.578 -8.93 11.664 1 97.38 78 ALA A N 1
ATOM 624 C CA . ALA A 1 78 ? -10.523 -9.219 13.094 1 97.38 78 ALA A CA 1
ATOM 625 C C . ALA A 1 78 ? -11.641 -10.172 13.508 1 97.38 78 ALA A C 1
ATOM 627 O O . ALA A 1 78 ? -11.773 -10.516 14.688 1 97.38 78 ALA A O 1
ATOM 628 N N . GLY A 1 79 ? -12.461 -10.586 12.539 1 96.88 79 GLY A N 1
ATOM 629 C CA . GLY A 1 79 ? -13.609 -11.43 12.844 1 96.88 79 GLY A CA 1
ATOM 630 C C . GLY A 1 79 ? -14.719 -10.695 13.562 1 96.88 79 GLY A C 1
ATOM 631 O O . GLY A 1 79 ? -15.492 -11.297 14.305 1 96.88 79 GLY A O 1
ATOM 632 N N . GLN A 1 80 ? -14.703 -9.359 13.43 1 97 80 GLN A N 1
ATOM 633 C CA . GLN A 1 80 ? -15.68 -8.516 14.109 1 97 80 GLN A CA 1
ATOM 634 C C . GLN A 1 80 ? -16.656 -7.891 13.117 1 97 80 GLN A C 1
ATOM 636 O O . GLN A 1 80 ? -16.391 -7.871 11.914 1 97 80 GLN A O 1
ATOM 641 N N . SER A 1 81 ? -17.781 -7.504 13.578 1 96 81 SER A N 1
ATOM 642 C CA . SER A 1 81 ? -18.766 -6.734 12.836 1 96 81 SER A CA 1
ATOM 643 C C . SER A 1 81 ? -19.469 -5.727 13.734 1 96 81 SER A C 1
ATOM 645 O O . SER A 1 81 ? -19.516 -5.898 14.953 1 96 81 SER A O 1
ATOM 647 N N . LEU A 1 82 ? -19.875 -4.688 13.188 1 97.31 82 LEU A N 1
ATOM 648 C CA . LEU A 1 82 ? -20.641 -3.658 13.875 1 97.31 82 LEU A CA 1
ATOM 649 C C . LEU A 1 82 ? -21.922 -3.32 13.102 1 97.31 82 LEU A C 1
ATOM 651 O O . LEU A 1 82 ? -21.922 -3.369 11.867 1 97.31 82 LEU A O 1
ATOM 655 N N . ALA A 1 83 ? -22.938 -3.039 13.883 1 97.12 83 ALA A N 1
ATOM 656 C CA . ALA A 1 83 ? -24.141 -2.506 13.242 1 97.12 83 ALA A CA 1
ATOM 657 C C . ALA A 1 83 ? -23.844 -1.209 12.5 1 97.12 83 ALA A C 1
ATOM 659 O O . ALA A 1 83 ? -22.906 -0.482 12.867 1 97.12 83 ALA A O 1
ATOM 660 N N . GLU A 1 84 ? -24.609 -0.959 11.508 1 97.94 84 GLU A N 1
ATOM 661 C CA . GLU A 1 84 ? -24.406 0.206 10.648 1 97.94 84 GLU A CA 1
ATOM 662 C C . GLU A 1 84 ? -24.359 1.492 11.469 1 97.94 84 GLU A C 1
ATOM 664 O O . GLU A 1 84 ? -23.547 2.383 11.18 1 97.94 84 GLU A O 1
ATOM 669 N N . ARG A 1 85 ? -25.172 1.611 12.492 1 97.5 85 ARG A N 1
ATOM 670 C CA . ARG A 1 85 ? -25.203 2.818 13.305 1 97.5 85 ARG A CA 1
ATOM 671 C C . ARG A 1 85 ? -23.859 3.045 13.992 1 97.5 85 ARG A C 1
ATOM 673 O O . ARG A 1 85 ? -23.438 4.188 14.18 1 97.5 85 ARG A O 1
ATOM 680 N N . HIS A 1 86 ? -23.188 1.976 14.406 1 97.19 86 HIS A N 1
ATOM 681 C CA . HIS A 1 86 ? -21.906 2.092 15.078 1 97.19 86 HIS A CA 1
ATOM 682 C C . HIS A 1 86 ? -20.797 2.404 14.078 1 97.19 86 HIS A C 1
ATOM 684 O O . HIS A 1 86 ? -19.844 3.121 14.398 1 97.19 86 HIS A O 1
ATOM 690 N N . VAL A 1 87 ? -20.891 1.815 12.867 1 98 87 VAL A N 1
ATOM 691 C CA . VAL A 1 87 ? -19.953 2.166 11.805 1 98 87 VAL A CA 1
ATOM 692 C C . VAL A 1 87 ? -20.062 3.658 11.5 1 98 87 VAL A C 1
ATOM 694 O O . VAL A 1 87 ? -19.047 4.348 11.383 1 98 87 VAL A O 1
ATOM 697 N N . GLU A 1 88 ? -21.25 4.137 11.438 1 97.56 88 GLU A N 1
ATOM 698 C CA . GLU A 1 88 ? -21.469 5.555 11.18 1 97.56 88 GLU A CA 1
ATOM 699 C C . GLU A 1 88 ? -20.891 6.418 12.297 1 97.56 88 GLU A C 1
ATOM 701 O O . GLU A 1 88 ? -20.328 7.477 12.039 1 97.56 88 GLU A O 1
ATOM 706 N N . ALA A 1 89 ? -21.062 5.98 13.508 1 96.31 89 ALA A N 1
ATOM 707 C CA . ALA A 1 89 ? -20.516 6.711 14.648 1 96.31 89 ALA A CA 1
ATOM 708 C C . ALA A 1 89 ? -18.984 6.762 14.586 1 96.31 89 ALA A C 1
ATOM 710 O O . ALA A 1 89 ? -18.375 7.781 14.922 1 96.31 89 ALA A O 1
ATOM 711 N N . LEU A 1 90 ? -18.422 5.664 14.195 1 97 90 LEU A N 1
ATOM 712 C CA . LEU A 1 90 ? -16.969 5.625 14.07 1 97 90 LEU A CA 1
ATOM 713 C C . LEU A 1 90 ? -16.5 6.527 12.93 1 97 90 LEU A C 1
ATOM 715 O O . LEU A 1 90 ? -15.469 7.195 13.055 1 97 90 LEU A O 1
ATOM 719 N N . MET A 1 91 ? -17.203 6.539 11.82 1 96.94 91 MET A N 1
ATOM 720 C CA . MET A 1 91 ? -16.891 7.441 10.719 1 96.94 91 MET A CA 1
ATOM 721 C C . MET A 1 91 ? -16.984 8.898 11.164 1 96.94 91 MET A C 1
ATOM 723 O O . MET A 1 91 ? -16.141 9.719 10.797 1 96.94 91 MET A O 1
ATOM 727 N N . GLU A 1 92 ? -17.953 9.211 11.992 1 93.81 92 GLU A N 1
ATOM 728 C CA . GLU A 1 92 ? -18.078 10.555 12.547 1 93.81 92 GLU A CA 1
ATOM 729 C C . GLU A 1 92 ? -16.906 10.883 13.477 1 93.81 92 GLU A C 1
ATOM 731 O O . GLU A 1 92 ? -16.391 12 13.453 1 93.81 92 GLU A O 1
ATOM 736 N N . ALA A 1 93 ? -16.594 9.953 14.281 1 92.44 93 ALA A N 1
ATOM 737 C CA . ALA A 1 93 ? -15.453 10.141 15.172 1 92.44 93 ALA A CA 1
ATOM 738 C C . ALA A 1 93 ? -14.172 10.391 14.383 1 92.44 93 ALA A C 1
ATOM 740 O O . ALA A 1 93 ? -13.312 11.164 14.805 1 92.44 93 ALA A O 1
ATOM 741 N N . TYR A 1 94 ? -14.07 9.711 13.281 1 93.31 94 TYR A N 1
ATOM 742 C CA . TYR A 1 94 ? -12.898 9.898 12.438 1 93.31 94 TYR A CA 1
ATOM 743 C C . TYR A 1 94 ? -12.828 11.328 11.906 1 93.31 94 TYR A C 1
ATOM 745 O O . TYR A 1 94 ? -11.742 11.867 11.695 1 93.31 94 TYR A O 1
ATOM 753 N N . ASN A 1 95 ? -13.922 11.984 11.734 1 91.31 95 ASN A N 1
ATOM 754 C CA . ASN A 1 95 ? -14 13.367 11.281 1 91.31 95 ASN A CA 1
ATOM 755 C C . ASN A 1 95 ? -13.641 14.344 12.406 1 91.31 95 ASN A C 1
ATOM 757 O O . ASN A 1 95 ? -13.508 15.547 12.164 1 91.31 95 ASN A O 1
ATOM 761 N N . SER A 1 96 ? -13.477 13.867 13.609 1 89.06 96 SER A N 1
ATOM 762 C CA . SER A 1 96 ? -13.164 14.695 14.766 1 89.06 96 SER A CA 1
ATOM 763 C C . SER A 1 96 ? -11.992 14.125 15.562 1 89.06 96 SER A C 1
ATOM 765 O O . SER A 1 96 ? -12.047 14.047 16.781 1 89.06 96 SER A O 1
ATOM 767 N N . LEU A 1 97 ? -11.023 13.672 14.875 1 91 97 LEU A N 1
ATOM 768 C CA . LEU A 1 97 ? -9.836 13.117 15.516 1 91 97 LEU A CA 1
ATOM 769 C C . LEU A 1 97 ? -9.148 14.164 16.391 1 91 97 LEU A C 1
ATOM 771 O O . LEU A 1 97 ? -9.328 15.367 16.188 1 91 97 LEU A O 1
ATOM 775 N N . THR A 1 98 ? -8.406 13.711 17.391 1 90.75 98 THR A N 1
ATOM 776 C CA . THR A 1 98 ? -7.695 14.609 18.281 1 90.75 98 THR A CA 1
ATOM 777 C C . THR A 1 98 ? -6.375 15.062 17.672 1 90.75 98 THR A C 1
ATOM 779 O O . THR A 1 98 ? -5.785 14.344 16.859 1 90.75 98 THR A O 1
ATOM 782 N N . LEU A 1 99 ? -5.934 16.219 18.094 1 93.88 99 LEU A N 1
ATOM 783 C CA . LEU A 1 99 ? -4.625 16.719 17.703 1 93.88 99 LEU A CA 1
ATOM 784 C C . LEU A 1 99 ? -3.506 15.961 18.406 1 93.88 99 LEU A C 1
ATOM 786 O O . LEU A 1 99 ? -3.668 15.539 19.547 1 93.88 99 LEU A O 1
ATOM 790 N N . PHE A 1 100 ? -2.412 15.797 17.688 1 95.44 100 PHE A N 1
ATOM 791 C CA . PHE A 1 100 ? -1.202 15.461 18.438 1 95.44 100 PHE A CA 1
ATOM 792 C C . PHE A 1 100 ? -0.869 16.562 19.438 1 95.44 100 PHE A C 1
ATOM 794 O O . PHE A 1 100 ? -1.104 17.734 19.188 1 95.44 100 PHE A O 1
ATOM 801 N N . PRO A 1 101 ? -0.222 16.219 20.547 1 94.56 101 PRO A N 1
ATOM 802 C CA . PRO A 1 101 ? 0.044 17.203 21.609 1 94.56 101 PRO A CA 1
ATOM 803 C C . PRO A 1 101 ? 0.984 18.312 21.156 1 94.56 101 PRO A C 1
ATOM 805 O O . PRO A 1 101 ? 0.938 19.422 21.688 1 94.56 101 PRO A O 1
ATOM 808 N N . ASP A 1 102 ? 1.779 18.062 20.203 1 97.31 102 ASP A N 1
ATOM 809 C CA . ASP A 1 102 ? 2.773 19.031 19.781 1 97.31 102 ASP A CA 1
ATOM 810 C C . ASP A 1 102 ? 2.176 20.016 18.781 1 97.31 102 ASP A C 1
ATOM 812 O O . ASP A 1 102 ? 2.863 20.938 18.312 1 97.31 102 ASP A O 1
ATOM 816 N N . VAL A 1 103 ? 0.868 19.938 18.438 1 96.88 103 VAL A N 1
ATOM 817 C CA . VAL A 1 103 ? 0.253 20.797 17.422 1 96.88 103 VAL A CA 1
ATOM 818 C C . VAL A 1 103 ? -0.124 22.141 18.047 1 96.88 103 VAL A C 1
ATOM 820 O O . VAL A 1 103 ? 0.001 23.188 17.422 1 96.88 103 VAL A O 1
ATOM 823 N N . ALA A 1 104 ? -0.561 22.141 19.297 1 95.38 104 ALA A N 1
ATOM 824 C CA . ALA A 1 104 ? -0.989 23.375 19.938 1 95.38 104 ALA A CA 1
ATOM 825 C C . ALA A 1 104 ? 0.123 24.422 19.922 1 95.38 104 ALA A C 1
ATOM 827 O O . ALA A 1 104 ? -0.096 25.562 19.5 1 95.38 104 ALA A O 1
ATOM 828 N N . PRO A 1 105 ? 1.389 24.047 20.297 1 96.94 105 PRO A N 1
ATOM 829 C CA . PRO A 1 105 ? 2.467 25.031 20.203 1 96.94 105 PRO A CA 1
ATOM 830 C C . PRO A 1 105 ? 2.709 25.531 18.781 1 96.94 105 PRO A C 1
ATOM 832 O O . PRO A 1 105 ? 3.148 26.656 18.578 1 96.94 105 PRO A O 1
ATOM 835 N N . LEU A 1 106 ? 2.492 24.734 17.781 1 97.44 106 LEU A N 1
ATOM 836 C CA . LEU A 1 106 ? 2.604 25.141 16.391 1 97.44 106 LEU A CA 1
ATOM 837 C C . LEU A 1 106 ? 1.699 26.344 16.094 1 97.44 106 LEU A C 1
ATOM 839 O O . LEU A 1 106 ? 2.111 27.297 15.43 1 97.44 106 LEU A O 1
ATOM 843 N N . PHE A 1 107 ? 0.443 26.281 16.641 1 96.38 107 PHE A N 1
ATOM 844 C CA . PHE A 1 107 ? -0.5 27.375 16.422 1 96.38 107 PHE A CA 1
ATOM 845 C C . PHE A 1 107 ? 0.019 28.672 17.031 1 96.38 107 PHE A C 1
ATOM 847 O O . PHE A 1 107 ? -0.155 29.75 16.438 1 96.38 107 PHE A O 1
ATOM 854 N N . GLU A 1 108 ? 0.652 28.531 18.125 1 95.31 108 GLU A N 1
ATOM 855 C CA . GLU A 1 108 ? 1.257 29.703 18.75 1 95.31 108 GLU A CA 1
ATOM 856 C C . GLU A 1 108 ? 2.357 30.297 17.875 1 95.31 108 GLU A C 1
ATOM 858 O O . GLU A 1 108 ? 2.434 31.516 17.688 1 95.31 108 GLU A O 1
ATOM 863 N N . HIS A 1 109 ? 3.162 29.438 17.328 1 95.69 109 HIS A N 1
ATOM 864 C CA . HIS A 1 109 ? 4.238 29.875 16.438 1 95.69 109 HIS A CA 1
ATOM 865 C C . HIS A 1 109 ? 3.682 30.547 15.188 1 95.69 109 HIS A C 1
ATOM 867 O O . HIS A 1 109 ? 4.164 31.609 14.773 1 95.69 109 HIS A O 1
ATOM 873 N N . LEU A 1 110 ? 2.668 30 14.609 1 96 110 LEU A N 1
ATOM 874 C CA . LEU A 1 110 ? 2.092 30.516 13.375 1 96 110 LEU A CA 1
ATOM 875 C C . LEU A 1 110 ? 1.393 31.844 13.609 1 96 110 LEU A C 1
ATOM 877 O O . LEU A 1 110 ? 1.274 32.656 12.688 1 96 110 LEU A O 1
ATOM 881 N N . SER A 1 111 ? 0.907 32.062 14.82 1 94.38 111 SER A N 1
ATOM 882 C CA . SER A 1 111 ? 0.173 33.281 15.156 1 94.38 111 SER A CA 1
ATOM 883 C C . SER A 1 111 ? 1.124 34.406 15.508 1 94.38 111 SER A C 1
ATOM 885 O O . SER A 1 111 ? 0.71 35.562 15.586 1 94.38 111 SER A O 1
ATOM 887 N N . SER A 1 112 ? 2.361 34.094 15.688 1 93.38 112 SER A N 1
ATOM 888 C CA . SER A 1 112 ? 3.346 35.062 16.094 1 93.38 112 SER A CA 1
ATOM 889 C C . SER A 1 112 ? 3.648 36.062 14.961 1 93.38 112 SER A C 1
ATOM 891 O O . SER A 1 112 ? 3.693 35.656 13.789 1 93.38 112 SER A O 1
ATOM 893 N N . SER A 1 113 ? 3.998 37.219 15.312 1 88.38 113 SER A N 1
ATOM 894 C CA . SER A 1 113 ? 4.355 38.25 14.328 1 88.38 113 SER A CA 1
ATOM 895 C C . SER A 1 113 ? 5.66 37.906 13.625 1 88.38 113 SER A C 1
ATOM 897 O O . SER A 1 113 ? 5.867 38.281 12.469 1 88.38 113 SER A O 1
ATOM 899 N N . SER A 1 114 ? 6.473 37.219 14.289 1 88.38 114 SER A N 1
ATOM 900 C CA . SER A 1 114 ? 7.754 36.812 13.719 1 88.38 114 SER A CA 1
ATOM 901 C C . SER A 1 114 ? 7.578 35.781 12.609 1 88.38 114 SER A C 1
ATOM 903 O O . SER A 1 114 ? 8.508 35.531 11.844 1 88.38 114 SER A O 1
ATOM 905 N N . SER A 1 115 ? 6.34 35.281 12.5 1 90.62 115 SER A N 1
ATOM 906 C CA . SER A 1 115 ? 6.051 34.25 11.5 1 90.62 115 SER A CA 1
ATOM 907 C C . SER A 1 115 ? 5.137 34.812 10.406 1 90.62 115 SER A C 1
ATOM 909 O O . SER A 1 115 ? 4.453 34.031 9.727 1 90.62 115 SER A O 1
ATOM 911 N N . SER A 1 116 ? 5.18 36.094 10.242 1 92.12 116 SER A N 1
ATOM 912 C CA . SER A 1 116 ? 4.285 36.719 9.281 1 92.12 116 SER A CA 1
ATOM 913 C C . SER A 1 116 ? 4.633 36.344 7.852 1 92.12 116 SER A C 1
ATOM 915 O O . SER A 1 116 ? 3.807 36.469 6.949 1 92.12 116 SER A O 1
ATOM 917 N N . HIS A 1 117 ? 5.816 35.875 7.66 1 94.06 117 HIS A N 1
ATOM 918 C CA . HIS A 1 117 ? 6.25 35.5 6.32 1 94.06 117 HIS A CA 1
ATOM 919 C C . HIS A 1 117 ? 5.906 34.031 6.023 1 94.06 117 HIS A C 1
ATOM 921 O O . HIS A 1 117 ? 6.129 33.562 4.91 1 94.06 117 HIS A O 1
ATOM 927 N N . ILE A 1 118 ? 5.383 33.344 6.977 1 96.69 118 ILE A N 1
ATOM 928 C CA . ILE A 1 118 ? 4.957 31.953 6.797 1 96.69 118 ILE A CA 1
ATOM 929 C C . ILE A 1 118 ? 3.545 31.922 6.219 1 96.69 118 ILE A C 1
ATOM 931 O O . ILE A 1 118 ? 2.672 32.688 6.645 1 96.69 118 ILE A O 1
ATOM 935 N N . TYR A 1 119 ? 3.312 31.125 5.199 1 97.88 119 TYR A N 1
ATOM 936 C CA . TYR A 1 119 ? 2.023 30.859 4.57 1 97.88 119 TYR A CA 1
ATOM 937 C C . TYR A 1 119 ? 1.597 29.422 4.785 1 97.88 119 TYR A C 1
ATOM 939 O O . TYR A 1 119 ? 1.92 28.547 3.977 1 97.88 119 TYR A O 1
ATOM 947 N N . PRO A 1 120 ? 0.888 29.141 5.891 1 98.19 120 PRO A N 1
ATOM 948 C CA . PRO A 1 120 ? 0.463 27.766 6.195 1 98.19 120 PRO A CA 1
ATOM 949 C C . PRO A 1 120 ? -0.745 27.328 5.375 1 98.19 120 PRO A C 1
ATOM 951 O O . PRO A 1 120 ? -1.705 28.078 5.223 1 98.19 120 PRO A O 1
ATOM 954 N N . VAL A 1 121 ? -0.677 26.141 4.84 1 98.38 121 VAL A N 1
ATOM 955 C CA . VAL A 1 121 ? -1.735 25.516 4.043 1 98.38 121 VAL A CA 1
ATOM 956 C C . VAL A 1 121 ? -2.014 24.109 4.551 1 98.38 121 VAL A C 1
ATOM 958 O O . VAL A 1 121 ? -1.105 23.422 5.023 1 98.38 121 VAL A O 1
ATOM 961 N N . VAL A 1 122 ? -3.332 23.75 4.562 1 98.25 122 VAL A N 1
ATOM 962 C CA . VAL A 1 122 ? -3.701 22.359 4.793 1 98.25 122 VAL A CA 1
ATOM 963 C C . VAL A 1 122 ? -3.596 21.578 3.486 1 98.25 122 VAL A C 1
ATOM 965 O O . VAL A 1 122 ? -4.07 22.031 2.443 1 98.25 122 VAL A O 1
ATOM 968 N N . PHE A 1 123 ? -2.938 20.484 3.484 1 98.94 123 PHE A N 1
ATOM 969 C CA . PHE A 1 123 ? -2.793 19.625 2.32 1 98.94 123 PHE A CA 1
ATOM 970 C C . PHE A 1 123 ? -3.127 18.172 2.676 1 98.94 123 PHE A C 1
ATOM 972 O O . PHE A 1 123 ? -2.371 17.516 3.393 1 98.94 123 PHE A O 1
ATOM 979 N N . SER A 1 124 ? -4.246 17.625 2.125 1 98.69 124 SER A N 1
ATOM 980 C CA . SER A 1 124 ? -4.738 16.359 2.674 1 98.69 124 SER A CA 1
ATOM 981 C C . SER A 1 124 ? -5.332 15.484 1.58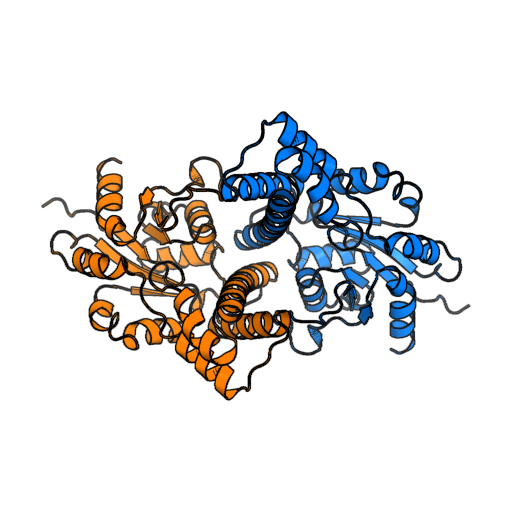3 1 98.69 124 SER A C 1
ATOM 983 O O . SER A 1 124 ? -5.855 15.984 0.586 1 98.69 124 SER A O 1
ATOM 985 N N . ASN A 1 125 ? -5.238 14.117 1.79 1 98.62 125 ASN A N 1
ATOM 986 C CA . ASN A 1 125 ? -6.012 13.156 1.014 1 98.62 125 ASN A CA 1
ATOM 987 C C . ASN A 1 125 ? -7.504 13.258 1.324 1 98.62 125 ASN A C 1
ATOM 989 O O . ASN A 1 125 ? -8.336 12.742 0.576 1 98.62 125 ASN A O 1
ATOM 993 N N . GLY A 1 126 ? -7.867 13.875 2.42 1 98.12 126 GLY A N 1
ATOM 994 C CA . GLY A 1 126 ? -9.25 13.945 2.863 1 98.12 126 GLY A CA 1
ATOM 995 C C . GLY A 1 126 ? -10.133 14.742 1.926 1 98.12 126 GLY A C 1
ATOM 996 O O . GLY A 1 126 ? -9.641 15.539 1.125 1 98.12 126 GLY A O 1
ATOM 997 N N . THR A 1 127 ? -11.406 14.492 1.976 1 98 127 THR A N 1
ATOM 998 C CA . THR A 1 127 ? -12.352 15.32 1.235 1 98 127 THR A CA 1
ATOM 999 C C . THR A 1 127 ? -12.5 16.688 1.885 1 98 127 THR A C 1
ATOM 1001 O O . THR A 1 127 ? -12.133 16.875 3.047 1 98 127 THR A O 1
ATOM 1004 N N . HIS A 1 128 ? -13.016 17.594 1.074 1 97.06 128 HIS A N 1
ATOM 1005 C CA . HIS A 1 128 ? -13.305 18.906 1.629 1 97.06 128 HIS A CA 1
ATOM 1006 C C . HIS A 1 128 ? -14.203 18.797 2.857 1 97.06 128 HIS A C 1
ATOM 1008 O O . HIS A 1 128 ? -13.961 19.469 3.871 1 97.06 128 HIS A O 1
ATOM 1014 N N . ALA A 1 129 ? -15.18 17.953 2.801 1 96.69 129 ALA A N 1
ATOM 1015 C CA . ALA A 1 129 ? -16.125 17.781 3.9 1 96.69 129 ALA A CA 1
ATOM 1016 C C . ALA A 1 129 ? -15.43 17.234 5.145 1 96.69 129 ALA A C 1
ATOM 1018 O O . ALA A 1 129 ? -15.672 17.703 6.258 1 96.69 129 ALA A O 1
ATOM 1019 N N . MET A 1 130 ? -14.562 16.25 5.008 1 96.19 130 MET A N 1
ATOM 1020 C CA . MET A 1 130 ? -13.828 15.672 6.129 1 96.19 130 MET A CA 1
ATOM 1021 C C . MET A 1 130 ? -12.945 16.719 6.801 1 96.19 130 MET A C 1
ATOM 1023 O O . MET A 1 130 ? -12.945 16.844 8.031 1 96.19 130 MET A O 1
ATOM 1027 N N . ILE A 1 131 ? -12.195 17.5 5.98 1 95.94 131 ILE A N 1
ATOM 1028 C CA . ILE A 1 131 ? -11.242 18.484 6.5 1 95.94 131 ILE A CA 1
ATOM 1029 C C . ILE A 1 131 ? -12 19.625 7.172 1 95.94 131 ILE A C 1
ATOM 1031 O O . ILE A 1 131 ? -11.617 20.078 8.258 1 95.94 131 ILE A O 1
ATOM 1035 N N . HIS A 1 132 ? -13.094 20.016 6.578 1 94.5 132 HIS A N 1
ATOM 1036 C CA . HIS A 1 132 ? -13.914 21.062 7.184 1 94.5 132 HIS A CA 1
ATOM 1037 C C . HIS A 1 132 ? -14.477 20.594 8.523 1 94.5 132 HIS A C 1
ATOM 1039 O O . HIS A 1 132 ? -14.492 21.359 9.492 1 94.5 132 HIS A O 1
ATOM 1045 N N . ALA A 1 133 ? -14.93 19.391 8.562 1 93.12 133 ALA A N 1
ATOM 1046 C CA . ALA A 1 133 ? -15.453 18.844 9.812 1 93.12 133 ALA A CA 1
ATOM 1047 C C . ALA A 1 133 ? -14.367 18.797 10.883 1 93.12 133 ALA A C 1
ATOM 1049 O O . ALA A 1 133 ? -14.617 19.125 12.047 1 93.12 133 ALA A O 1
ATOM 1050 N N . SER A 1 134 ? -13.18 18.391 10.5 1 90.06 134 SER A N 1
ATOM 1051 C CA . SER A 1 134 ? -12.062 18.312 11.43 1 90.06 134 SER A CA 1
ATOM 1052 C C . SER A 1 134 ? -11.664 19.688 11.945 1 90.06 134 SER A C 1
ATOM 1054 O O . SER A 1 134 ? -11.422 19.875 13.141 1 90.06 134 SER A O 1
ATOM 1056 N N . LEU A 1 135 ? -11.609 20.688 11.078 1 89.25 135 LEU A N 1
ATOM 1057 C CA . LEU A 1 135 ? -11.164 22.047 11.422 1 89.25 135 LEU A CA 1
ATOM 1058 C C . LEU A 1 135 ? -12.227 22.766 12.234 1 89.25 135 LEU A C 1
ATOM 1060 O O . LEU A 1 135 ? -11.898 23.578 13.109 1 89.25 135 LEU A O 1
ATOM 1064 N N . ASN A 1 136 ? -13.461 22.391 12.031 1 86.88 136 ASN A N 1
ATOM 1065 C CA . ASN A 1 136 ? -14.531 23.141 12.672 1 86.88 136 ASN A CA 1
ATOM 1066 C C . ASN A 1 136 ? -15.141 22.359 13.836 1 86.88 136 ASN A C 1
ATOM 1068 O O . ASN A 1 136 ? -15.797 22.953 14.703 1 86.88 136 ASN A O 1
ATOM 1072 N N . GLY A 1 137 ? -14.969 21.094 13.766 1 80.88 137 GLY A N 1
ATOM 1073 C CA . GLY A 1 137 ? -15.664 20.266 14.734 1 80.88 137 GLY A CA 1
ATOM 1074 C C . GLY A 1 137 ? -14.906 20.094 16.031 1 80.88 137 GLY A C 1
ATOM 1075 O O . GLY A 1 137 ? -15.484 19.719 17.047 1 80.88 137 GLY A O 1
ATOM 1076 N N . SER A 1 138 ? -13.719 20.312 15.953 1 78.69 138 SER A N 1
ATOM 1077 C CA . SER A 1 138 ? -12.898 20.172 17.156 1 78.69 138 SER A CA 1
ATOM 1078 C C . SER A 1 138 ? -12.711 21.531 17.844 1 78.69 138 SER A C 1
ATOM 1080 O O . SER A 1 138 ? -12.297 22.5 17.219 1 78.69 138 SER A O 1
ATOM 1082 N N . SER A 1 139 ? -13.047 21.578 19.141 1 84.12 139 SER A N 1
ATOM 1083 C CA . SER A 1 139 ? -12.859 22.797 19.922 1 84.12 139 SER A CA 1
ATOM 1084 C C . SER A 1 139 ? -11.383 23.156 20.047 1 84.12 139 SER A C 1
ATOM 1086 O O . SER A 1 139 ? -11.039 24.312 20.297 1 84.12 139 SER A O 1
ATOM 1088 N N . GLU A 1 140 ? -10.602 22.125 19.812 1 85.75 140 GLU A N 1
ATOM 1089 C CA . GLU A 1 140 ? -9.164 22.359 19.906 1 85.75 140 GLU A CA 1
ATOM 1090 C C . GLU A 1 140 ? -8.625 23.016 18.641 1 85.75 140 GLU A C 1
ATOM 1092 O O . GLU A 1 140 ? -7.656 23.766 18.688 1 85.75 140 GLU A O 1
ATOM 1097 N N . ILE A 1 141 ? -9.266 22.766 17.547 1 87.56 141 ILE A N 1
ATOM 1098 C CA . ILE A 1 141 ? -8.719 23.188 16.266 1 87.56 141 ILE A CA 1
ATOM 1099 C C . ILE A 1 141 ? -9.461 24.422 15.773 1 87.56 141 ILE A C 1
ATOM 1101 O O . ILE A 1 141 ? -8.852 25.328 15.203 1 87.56 141 ILE A O 1
ATOM 1105 N N . SER A 1 142 ? -10.672 24.469 16.031 1 90.94 142 SER A N 1
ATOM 1106 C CA . SER A 1 142 ? -11.562 25.453 15.414 1 90.94 142 SER A CA 1
ATOM 1107 C C . SER A 1 142 ? -11.062 26.875 15.656 1 90.94 142 SER A C 1
ATOM 1109 O O . SER A 1 142 ? -11.039 27.703 14.742 1 90.94 142 SER A O 1
ATOM 1111 N N . PRO A 1 143 ? -10.547 27.203 16.859 1 93.69 143 PRO A N 1
ATOM 1112 C CA . PRO A 1 143 ? -10.07 28.562 17.078 1 93.69 143 PRO A CA 1
ATOM 1113 C C . PRO A 1 143 ? -8.828 28.891 16.266 1 93.69 143 PRO A C 1
ATOM 1115 O O . PRO A 1 143 ? -8.453 30.062 16.141 1 93.69 143 PRO A O 1
ATOM 1118 N N . HIS A 1 144 ? -8.219 27.953 15.75 1 94.19 144 HIS A N 1
ATOM 1119 C CA . HIS A 1 144 ? -6.945 28.141 15.062 1 94.19 144 HIS A CA 1
ATOM 1120 C C . HIS A 1 144 ? -7.086 27.891 13.562 1 94.19 144 HIS A C 1
ATOM 1122 O O . HIS A 1 144 ? -6.113 28.016 12.812 1 94.19 144 HIS A O 1
ATOM 1128 N N . ALA A 1 145 ? -8.297 27.562 13.102 1 93.31 145 ALA A N 1
ATOM 1129 C CA . ALA A 1 145 ? -8.539 27.234 11.703 1 93.31 145 ALA A CA 1
ATOM 1130 C C . ALA A 1 145 ? -8.125 28.391 10.789 1 93.31 145 ALA A C 1
ATOM 1132 O O . ALA A 1 145 ? -7.648 28.156 9.672 1 93.31 145 ALA A O 1
ATOM 1133 N N . HIS A 1 146 ? -8.266 29.625 11.273 1 94 146 HIS A N 1
ATOM 1134 C CA . HIS A 1 146 ? -7.988 30.828 10.477 1 94 146 HIS A CA 1
ATOM 1135 C C . HIS A 1 146 ? -6.496 30.953 10.188 1 94 146 HIS A C 1
ATOM 1137 O O . HIS A 1 146 ? -6.098 31.75 9.328 1 94 146 HIS A O 1
ATOM 1143 N N . LEU A 1 147 ? -5.656 30.266 10.922 1 95.56 147 LEU A N 1
ATOM 1144 C CA . LEU A 1 147 ? -4.211 30.328 10.719 1 95.56 147 LEU A CA 1
ATOM 1145 C C . LEU A 1 147 ? -3.83 29.719 9.375 1 95.56 147 LEU A C 1
ATOM 1147 O O . LEU A 1 147 ? -2.803 30.078 8.789 1 95.56 147 LEU A O 1
ATOM 1151 N N . PHE A 1 148 ? -4.602 28.734 8.867 1 96.56 148 PHE A N 1
ATOM 1152 C CA . PHE A 1 148 ? -4.359 28.109 7.57 1 96.56 148 PHE A CA 1
ATOM 1153 C C . PHE A 1 148 ? -4.973 28.938 6.449 1 96.56 148 PHE A C 1
ATOM 1155 O O . PHE A 1 148 ? -6.191 29.094 6.379 1 96.56 148 PHE A O 1
ATOM 1162 N N . GLN A 1 149 ? -4.133 29.375 5.578 1 96.81 149 GLN A N 1
ATOM 1163 C CA . GLN A 1 149 ? -4.512 30.375 4.578 1 96.81 149 GLN A CA 1
ATOM 1164 C C . GLN A 1 149 ? -5.254 29.719 3.412 1 96.81 149 GLN A C 1
ATOM 1166 O O . GLN A 1 149 ? -5.93 30.406 2.641 1 96.81 149 GLN A O 1
ATOM 1171 N N . LYS A 1 150 ? -5.062 28.453 3.299 1 97.69 150 LYS A N 1
ATOM 1172 C CA . LYS A 1 150 ? -5.719 27.703 2.234 1 97.69 150 LYS A CA 1
ATOM 1173 C C . LYS A 1 150 ? -5.859 26.219 2.609 1 97.69 150 LYS A C 1
ATOM 1175 O O . LYS A 1 150 ? -5.055 25.703 3.383 1 97.69 150 LYS A O 1
ATOM 1180 N N . ILE A 1 151 ? -6.945 25.625 2.148 1 97.81 151 ILE A N 1
ATOM 1181 C CA . ILE A 1 151 ? -7.152 24.188 2.25 1 97.81 151 ILE A CA 1
ATOM 1182 C C . ILE A 1 151 ? -7.035 23.547 0.868 1 97.81 151 ILE A C 1
ATOM 1184 O O . ILE A 1 151 ? -7.789 23.891 -0.046 1 97.81 151 ILE A O 1
ATOM 1188 N N . VAL A 1 152 ? -6.07 22.688 0.682 1 98.75 152 VAL A N 1
ATOM 1189 C CA . VAL A 1 152 ? -5.867 21.969 -0.566 1 98.75 152 VAL A CA 1
ATOM 1190 C C . VAL A 1 152 ? -6.102 20.469 -0.34 1 98.75 152 VAL A C 1
ATOM 1192 O O . VAL A 1 152 ? -5.406 19.844 0.461 1 98.75 152 VAL A O 1
ATOM 1195 N N . VAL A 1 153 ? -7.113 19.922 -0.937 1 98.75 153 VAL A N 1
ATOM 1196 C CA . VAL A 1 153 ? -7.402 18.484 -0.889 1 98.75 153 VAL A CA 1
ATOM 1197 C C . VAL A 1 153 ? -7.207 17.875 -2.273 1 98.75 153 VAL A C 1
ATOM 1199 O O . VAL A 1 153 ? -7.059 18.594 -3.264 1 98.75 153 VAL A O 1
ATOM 1202 N N . VAL A 1 154 ? -7.219 16.562 -2.336 1 98.56 154 VAL A N 1
ATOM 1203 C CA . VAL A 1 154 ? -6.809 15.906 -3.572 1 98.56 154 VAL A CA 1
ATOM 1204 C C . VAL A 1 154 ? -8.039 15.625 -4.438 1 98.56 154 VAL A C 1
ATOM 1206 O O . VAL A 1 154 ? -7.906 15.219 -5.598 1 98.56 154 VAL A O 1
ATOM 1209 N N . GLU A 1 155 ? -9.188 15.953 -3.93 1 97.5 155 GLU A N 1
ATOM 1210 C CA . GLU A 1 155 ? -10.453 15.617 -4.578 1 97.5 155 GLU A CA 1
ATOM 1211 C C . GLU A 1 155 ? -10.5 16.156 -6.008 1 97.5 155 GLU A C 1
ATOM 1213 O O . GLU A 1 155 ? -10.891 15.445 -6.934 1 97.5 155 GLU A O 1
ATOM 1218 N N . PRO A 1 156 ? -10.078 17.375 -6.254 1 97.69 156 PRO A N 1
ATOM 1219 C CA . PRO A 1 156 ? -10.164 17.906 -7.617 1 97.69 156 PRO A CA 1
ATOM 1220 C C . PRO A 1 156 ? -9.281 17.141 -8.602 1 97.69 156 PRO A C 1
ATOM 1222 O O . PRO A 1 156 ? -9.578 17.109 -9.797 1 97.69 156 PRO A O 1
ATOM 1225 N N . VAL A 1 157 ? -8.211 16.484 -8.133 1 98.12 157 VAL A N 1
ATOM 1226 C CA . VAL A 1 157 ? -7.242 15.789 -8.977 1 98.12 157 VAL A CA 1
ATOM 1227 C C . VAL A 1 157 ? -7.652 14.336 -9.148 1 98.12 157 VAL A C 1
ATOM 1229 O O . VAL A 1 157 ? -7.211 13.664 -10.086 1 98.12 157 VAL A O 1
ATOM 1232 N N . LYS A 1 158 ? -8.438 13.836 -8.242 1 98.69 158 LYS A N 1
ATOM 1233 C CA . LYS A 1 158 ? -8.93 12.453 -8.203 1 98.69 158 LYS A CA 1
ATOM 1234 C C . LYS A 1 158 ? -7.77 11.461 -8.227 1 98.69 158 LYS A C 1
ATOM 1236 O O . LYS A 1 158 ? -7.801 10.477 -8.969 1 98.69 158 LYS A O 1
ATOM 1241 N N . ARG A 1 159 ? -6.715 11.758 -7.594 1 98.75 159 ARG A N 1
ATOM 1242 C CA . ARG A 1 159 ? -5.566 10.93 -7.23 1 98.75 159 ARG A CA 1
ATOM 1243 C C . ARG A 1 159 ? -5.18 11.141 -5.77 1 98.75 159 ARG A C 1
ATOM 1245 O O . ARG A 1 159 ? -5.527 12.164 -5.172 1 98.75 159 ARG A O 1
ATOM 1252 N N . PHE A 1 160 ? -4.555 10.188 -5.234 1 98.94 160 PHE A N 1
ATOM 1253 C CA . PHE A 1 160 ? -4.082 10.312 -3.861 1 98.94 160 PHE A CA 1
ATOM 1254 C C . PHE A 1 160 ? -2.572 10.516 -3.822 1 98.94 160 PHE A C 1
ATOM 1256 O O . PHE A 1 160 ? -1.868 10.156 -4.77 1 98.94 160 PHE A O 1
ATOM 1263 N N . LYS A 1 161 ? -2.123 11.203 -2.682 1 98.94 161 LYS A N 1
ATOM 1264 C CA . LYS A 1 161 ? -0.702 11.125 -2.354 1 98.94 161 LYS A CA 1
ATOM 1265 C C . LYS A 1 161 ? -0.212 9.68 -2.357 1 98.94 161 LYS A C 1
ATOM 1267 O O . LYS A 1 161 ? -0.918 8.781 -1.902 1 98.94 161 LYS A O 1
ATOM 1272 N N . PRO A 1 162 ? 0.987 9.297 -3.127 1 98.88 162 PRO A N 1
ATOM 1273 C CA . PRO A 1 162 ? 2.031 10.219 -3.584 1 98.88 162 PRO A CA 1
ATOM 1274 C C . PRO A 1 162 ? 2.002 10.438 -5.094 1 98.88 162 PRO A C 1
ATOM 1276 O O . PRO A 1 162 ? 3.057 10.578 -5.723 1 98.88 162 PRO A O 1
ATOM 1279 N N . ASP A 1 163 ? 0.878 10.359 -5.715 1 98.94 163 ASP A N 1
ATOM 1280 C CA . ASP A 1 163 ? 0.794 10.711 -7.125 1 98.94 163 ASP A CA 1
ATOM 1281 C C . ASP A 1 163 ? 1.335 12.117 -7.371 1 98.94 163 ASP A C 1
ATOM 1283 O O . ASP A 1 163 ? 0.974 13.062 -6.66 1 98.94 163 ASP A O 1
ATOM 1287 N N . PRO A 1 164 ? 2.146 12.297 -8.414 1 98.81 164 PRO A N 1
ATOM 1288 C CA . PRO A 1 164 ? 2.768 13.609 -8.641 1 98.81 164 PRO A CA 1
ATOM 1289 C C . PRO A 1 164 ? 1.743 14.703 -8.922 1 98.81 164 PRO A C 1
ATOM 1291 O O . PRO A 1 164 ? 1.983 15.875 -8.609 1 98.81 164 PRO A O 1
ATOM 1294 N N . GLU A 1 165 ? 0.634 14.359 -9.43 1 98.75 165 GLU A N 1
ATOM 1295 C CA . GLU A 1 165 ? -0.362 15.352 -9.828 1 98.75 165 GLU A CA 1
ATOM 1296 C C . GLU A 1 165 ? -0.917 16.094 -8.617 1 98.75 165 GLU A C 1
ATOM 1298 O O . GLU A 1 165 ? -1.264 17.281 -8.711 1 98.75 165 GLU A O 1
ATOM 1303 N N . VAL A 1 166 ? -0.968 15.438 -7.492 1 98.94 166 VAL A N 1
ATOM 1304 C CA . VAL A 1 166 ? -1.543 16.078 -6.32 1 98.94 166 VAL A CA 1
ATOM 1305 C C . VAL A 1 166 ? -0.6 17.172 -5.82 1 98.94 166 VAL A C 1
ATOM 1307 O O . VAL A 1 166 ? -1.048 18.234 -5.375 1 98.94 166 VAL A O 1
ATOM 1310 N N . TYR A 1 167 ? 0.685 16.938 -5.926 1 98.88 167 TYR A N 1
ATOM 1311 C CA . TYR A 1 167 ? 1.664 17.938 -5.484 1 98.88 167 TYR A CA 1
ATOM 1312 C C . TYR A 1 167 ? 1.746 19.094 -6.465 1 98.88 167 TYR A C 1
ATOM 1314 O O . TYR A 1 167 ? 1.919 20.25 -6.059 1 98.88 167 TYR A O 1
ATOM 1322 N N . ARG A 1 168 ? 1.665 18.781 -7.75 1 98.62 168 ARG A N 1
ATOM 1323 C CA . ARG A 1 168 ? 1.612 19.844 -8.742 1 98.62 168 ARG A CA 1
ATOM 1324 C C . ARG A 1 168 ? 0.387 20.734 -8.539 1 98.62 168 ARG A C 1
ATOM 1326 O O . ARG A 1 168 ? 0.477 21.953 -8.633 1 98.62 168 ARG A O 1
ATOM 1333 N N . TYR A 1 169 ? -0.708 20.078 -8.258 1 98.88 169 TYR A N 1
ATOM 1334 C CA . TYR A 1 169 ? -1.935 20.812 -7.965 1 98.88 169 TYR A CA 1
ATOM 1335 C C . TYR A 1 169 ? -1.752 21.719 -6.75 1 98.88 169 TYR A C 1
ATOM 1337 O O . TYR A 1 169 ? -2.182 22.875 -6.754 1 98.88 169 TYR A O 1
ATOM 1345 N N . LEU A 1 170 ? -1.128 21.172 -5.676 1 98.88 170 LEU A N 1
ATOM 1346 C CA . LEU A 1 170 ? -0.794 21.984 -4.504 1 98.88 170 LEU A CA 1
ATOM 1347 C C . LEU A 1 170 ? -0 23.219 -4.906 1 98.88 170 LEU A C 1
ATOM 1349 O O . LEU A 1 170 ? -0.343 24.344 -4.512 1 98.88 170 LEU A O 1
ATOM 1353 N N . CYS A 1 171 ? 1.027 23.016 -5.719 1 98.81 171 CYS A N 1
ATOM 1354 C CA . CYS A 1 171 ? 1.864 24.125 -6.156 1 98.81 171 CYS A CA 1
ATOM 1355 C C . CYS A 1 171 ? 1.045 25.156 -6.918 1 98.81 171 CYS A C 1
ATOM 1357 O O . CYS A 1 171 ? 1.164 26.359 -6.668 1 98.81 171 CYS A O 1
ATOM 1359 N N . ASP A 1 172 ? 0.218 24.703 -7.816 1 98.75 172 ASP A N 1
ATOM 1360 C CA . ASP A 1 172 ? -0.644 25.625 -8.57 1 98.75 172 ASP A CA 1
ATOM 1361 C C . ASP A 1 172 ? -1.544 26.422 -7.629 1 98.75 172 ASP A C 1
ATOM 1363 O O . ASP A 1 172 ? -1.675 27.641 -7.777 1 98.75 172 ASP A O 1
ATOM 1367 N N . GLU A 1 173 ? -2.148 25.781 -6.68 1 98.69 173 GLU A N 1
ATOM 1368 C CA . GLU A 1 173 ? -3.111 26.391 -5.766 1 98.69 173 GLU A CA 1
ATOM 1369 C C . GLU A 1 173 ? -2.459 27.484 -4.926 1 98.69 173 GLU A C 1
ATOM 1371 O O . GLU A 1 173 ? -3.119 28.438 -4.535 1 98.69 173 GLU A O 1
ATOM 1376 N N . VAL A 1 174 ? -1.162 27.344 -4.691 1 98.38 174 VAL A N 1
ATOM 1377 C CA . VAL A 1 174 ? -0.517 28.312 -3.811 1 98.38 174 VAL A CA 1
ATOM 1378 C C . VAL A 1 174 ? 0.321 29.281 -4.637 1 98.38 174 VAL A C 1
ATOM 1380 O O . VAL A 1 174 ? 1.18 29.984 -4.098 1 98.38 174 VAL A O 1
ATOM 1383 N N . GLY A 1 175 ? 0.174 29.25 -5.91 1 97.94 175 GLY A N 1
ATOM 1384 C CA . GLY A 1 175 ? 0.791 30.219 -6.797 1 97.94 175 GLY A CA 1
ATOM 1385 C C . GLY A 1 175 ? 2.24 29.906 -7.113 1 97.94 175 GLY A C 1
ATOM 1386 O O . GLY A 1 175 ? 3.037 30.812 -7.359 1 97.94 175 GLY A O 1
ATOM 1387 N N . ARG A 1 176 ? 2.578 28.641 -7.012 1 98.12 176 ARG A N 1
ATOM 1388 C CA . ARG A 1 176 ? 3.934 28.172 -7.297 1 98.12 176 ARG A CA 1
ATOM 1389 C C . ARG A 1 176 ? 3.93 27.094 -8.375 1 98.12 176 ARG A C 1
ATOM 1391 O O . ARG A 1 176 ? 4.605 26.078 -8.234 1 98.12 176 ARG A O 1
ATOM 1398 N N . GLY A 1 177 ? 3.168 27.266 -9.406 1 96.88 177 GLY A N 1
ATOM 1399 C CA . GLY A 1 177 ? 3.006 26.266 -10.445 1 96.88 177 GLY A CA 1
ATOM 1400 C C . GLY A 1 177 ? 4.043 26.375 -11.547 1 96.88 177 GLY A C 1
ATOM 1401 O O . GLY A 1 177 ? 4.078 25.547 -12.461 1 96.88 177 GLY A O 1
ATOM 1402 N N . GLY A 1 178 ? 4.938 27.375 -11.477 1 95.44 178 GLY A N 1
ATOM 1403 C CA . GLY A 1 178 ? 5.961 27.562 -12.492 1 95.44 178 GLY A CA 1
ATOM 1404 C C . GLY A 1 178 ? 7.121 26.594 -12.367 1 95.44 178 GLY A C 1
ATOM 1405 O O . GLY A 1 178 ? 7.379 26.062 -11.281 1 95.44 178 GLY A O 1
ATOM 1406 N N . GLU A 1 179 ? 7.754 26.359 -13.477 1 92.25 179 GLU A N 1
ATOM 1407 C CA . GLU A 1 179 ? 8.906 25.469 -13.484 1 92.25 179 GLU A CA 1
ATOM 1408 C C . GLU A 1 179 ? 9.938 25.891 -12.445 1 92.25 179 GLU A C 1
ATOM 1410 O O . GLU A 1 179 ? 10.344 27.047 -12.406 1 92.25 179 GLU A O 1
ATOM 1415 N N . GLY A 1 180 ? 10.258 25 -11.57 1 92.69 180 GLY A N 1
ATOM 1416 C CA . GLY A 1 180 ? 11.305 25.266 -10.594 1 92.69 180 GLY A CA 1
ATOM 1417 C C . GLY A 1 180 ? 10.781 25.875 -9.312 1 92.69 180 GLY A C 1
ATOM 1418 O O . GLY A 1 180 ? 11.5 25.953 -8.312 1 92.69 180 GLY A O 1
ATOM 1419 N N . GLU A 1 181 ? 9.531 26.25 -9.297 1 96.25 181 GLU A N 1
ATOM 1420 C CA . GLU A 1 181 ? 8.977 26.922 -8.125 1 96.25 181 GLU A CA 1
ATOM 1421 C C . GLU A 1 181 ? 8.562 25.906 -7.051 1 96.25 181 GLU A C 1
ATOM 1423 O O . GLU A 1 181 ? 8.305 26.281 -5.906 1 96.25 181 GLU A O 1
ATOM 1428 N N . GLU A 1 182 ? 8.602 24.609 -7.383 1 96.75 182 GLU A N 1
ATOM 1429 C CA . GLU A 1 182 ? 8.227 23.578 -6.426 1 96.75 182 GLU A CA 1
ATOM 1430 C C . GLU A 1 182 ? 9.102 23.625 -5.176 1 96.75 182 GLU A C 1
ATOM 1432 O O . GLU A 1 182 ? 8.641 23.344 -4.07 1 96.75 182 GLU A O 1
ATOM 1437 N N . LYS A 1 183 ? 10.305 24.062 -5.367 1 95.06 183 LYS A N 1
ATOM 1438 C CA . LYS A 1 183 ? 11.273 24.094 -4.273 1 95.06 183 LYS A CA 1
ATOM 1439 C C . LYS A 1 183 ? 10.906 25.141 -3.234 1 95.06 183 LYS A C 1
ATOM 1441 O O . LYS A 1 183 ? 11.477 25.172 -2.143 1 95.06 183 LYS A O 1
ATOM 1446 N N . GLU A 1 184 ? 9.969 26.016 -3.541 1 95.69 184 GLU A N 1
ATOM 1447 C CA . GLU A 1 184 ? 9.523 27.062 -2.619 1 95.69 184 GLU A CA 1
ATOM 1448 C C . GLU A 1 184 ? 8.406 26.547 -1.708 1 95.69 184 GLU A C 1
ATOM 1450 O O . GLU A 1 184 ? 7.992 27.234 -0.775 1 95.69 184 GLU A O 1
ATOM 1455 N N . VAL A 1 185 ? 7.914 25.391 -2.008 1 98.5 185 VAL A N 1
ATOM 1456 C CA . VAL A 1 185 ? 6.836 24.781 -1.232 1 98.5 185 VAL A CA 1
ATOM 1457 C C . VAL A 1 185 ? 7.398 23.672 -0.339 1 98.5 185 VAL A C 1
ATOM 1459 O O . VAL A 1 185 ? 8.148 22.812 -0.805 1 98.5 185 VAL A O 1
ATOM 1462 N N . TRP A 1 186 ? 7.09 23.75 0.971 1 98.81 186 TRP A N 1
ATOM 1463 C CA . TRP A 1 186 ? 7.504 22.75 1.951 1 98.81 186 TRP A CA 1
ATOM 1464 C C . TRP A 1 186 ? 6.336 21.844 2.33 1 98.81 186 TRP A C 1
ATOM 1466 O O . TRP A 1 186 ? 5.305 22.312 2.807 1 98.81 186 TRP A O 1
ATOM 1476 N N . LEU A 1 187 ? 6.48 20.578 2.123 1 98.94 187 LEU A N 1
ATOM 1477 C CA . LEU A 1 187 ? 5.566 19.609 2.723 1 98.94 187 LEU A CA 1
ATOM 1478 C C . LEU A 1 187 ? 5.977 19.297 4.16 1 98.94 187 LEU A C 1
ATOM 1480 O O . LEU A 1 187 ? 7.137 18.984 4.426 1 98.94 187 LEU A O 1
ATOM 1484 N N . VAL A 1 188 ? 5.082 19.422 5.039 1 98.94 188 VAL A N 1
ATOM 1485 C CA . VAL A 1 188 ? 5.242 18.953 6.414 1 98.94 188 VAL A CA 1
ATOM 1486 C C . VAL A 1 188 ? 4.406 17.703 6.637 1 98.94 188 VAL A C 1
ATOM 1488 O O . VAL A 1 188 ? 3.178 17.734 6.543 1 98.94 188 VAL A O 1
ATOM 1491 N N . SER A 1 189 ? 5.062 16.609 6.953 1 98.94 189 SER A N 1
ATOM 1492 C CA . SER A 1 189 ? 4.312 15.359 7.062 1 98.94 189 SER A CA 1
ATOM 1493 C C . SER A 1 189 ? 4.988 14.398 8.031 1 98.94 189 SER A C 1
ATOM 1495 O O . SER A 1 189 ? 6.219 14.344 8.102 1 98.94 189 SER A O 1
ATOM 1497 N N . GLY A 1 190 ? 4.168 13.711 8.727 1 98.69 190 GLY A N 1
ATOM 1498 C CA . GLY A 1 190 ? 4.652 12.586 9.508 1 98.69 190 GLY A CA 1
ATOM 1499 C C . GLY A 1 190 ? 4.684 11.281 8.734 1 98.69 190 GLY A C 1
ATOM 1500 O O . GLY A 1 190 ? 5.133 10.258 9.25 1 98.69 190 GLY A O 1
ATOM 1501 N N . ASN A 1 191 ? 4.234 11.289 7.52 1 98.56 191 ASN A N 1
ATOM 1502 C CA . ASN A 1 191 ? 4.113 10.086 6.711 1 98.56 191 ASN A CA 1
ATOM 1503 C C . ASN A 1 191 ? 5.242 9.977 5.691 1 98.56 191 ASN A C 1
ATOM 1505 O O . ASN A 1 191 ? 5.355 10.805 4.789 1 98.56 191 ASN A O 1
ATOM 1509 N N . PRO A 1 192 ? 6.039 8.906 5.695 1 98.5 192 PRO A N 1
ATOM 1510 C CA . PRO A 1 192 ? 7.172 8.766 4.781 1 98.5 192 PRO A CA 1
ATOM 1511 C C . PRO A 1 192 ? 6.746 8.727 3.316 1 98.5 192 PRO A C 1
ATOM 1513 O O . PRO A 1 192 ? 7.449 9.25 2.449 1 98.5 192 PRO A O 1
ATOM 1516 N N . PHE A 1 193 ? 5.609 8.102 2.941 1 98.75 193 PHE A N 1
ATOM 1517 C CA . PHE A 1 193 ? 5.176 8.047 1.551 1 98.75 193 PHE A CA 1
ATOM 1518 C C . PHE A 1 193 ? 4.949 9.445 0.996 1 98.75 193 PHE A C 1
ATOM 1520 O O . PHE A 1 193 ? 5.164 9.688 -0.193 1 98.75 193 PHE A O 1
ATOM 1527 N N . ASP A 1 194 ? 4.434 10.328 1.825 1 98.88 194 ASP A N 1
ATOM 1528 C CA . ASP A 1 194 ? 4.176 11.719 1.455 1 98.88 194 ASP A CA 1
ATOM 1529 C C . ASP A 1 194 ? 5.484 12.477 1.218 1 98.88 194 ASP A C 1
ATOM 1531 O O . ASP A 1 194 ? 5.613 13.203 0.234 1 98.88 194 ASP A O 1
ATOM 1535 N N . VAL A 1 195 ? 6.426 12.219 2.084 1 98.81 195 VAL A N 1
ATOM 1536 C CA . VAL A 1 195 ? 7.742 12.836 1.973 1 98.81 195 VAL A CA 1
ATOM 1537 C C . VAL A 1 195 ? 8.406 12.414 0.665 1 98.81 195 VAL A C 1
ATOM 1539 O O . VAL A 1 195 ? 8.867 13.258 -0.109 1 98.81 195 VAL A O 1
ATOM 1542 N N . VAL A 1 196 ? 8.398 11.148 0.397 1 98.69 196 VAL A N 1
ATOM 1543 C CA . VAL A 1 196 ? 9.023 10.609 -0.806 1 98.69 196 VAL A CA 1
ATOM 1544 C C . VAL A 1 196 ? 8.32 11.164 -2.045 1 98.69 196 VAL A C 1
ATOM 1546 O O . VAL A 1 196 ? 8.977 11.562 -3.01 1 98.69 196 VAL A O 1
ATOM 1549 N N . GLY A 1 197 ? 6.984 11.203 -2.02 1 98.62 197 GLY A N 1
ATOM 1550 C CA . GLY A 1 197 ? 6.219 11.742 -3.135 1 98.62 197 GLY A CA 1
ATOM 1551 C C . GLY A 1 197 ? 6.512 13.203 -3.41 1 98.62 197 GLY A C 1
ATOM 1552 O O . GLY A 1 197 ? 6.703 13.594 -4.562 1 98.62 197 GLY A O 1
ATOM 1553 N N . ALA A 1 198 ? 6.559 13.992 -2.363 1 98.75 198 ALA A N 1
ATOM 1554 C CA . ALA A 1 198 ? 6.84 15.414 -2.494 1 98.75 198 ALA A CA 1
ATOM 1555 C C . ALA A 1 198 ? 8.258 15.656 -3.014 1 98.75 198 ALA A C 1
ATOM 1557 O O . ALA A 1 198 ? 8.461 16.453 -3.928 1 98.75 198 ALA A O 1
ATOM 1558 N N . ASN A 1 199 ? 9.219 14.922 -2.479 1 98.31 199 ASN A N 1
ATOM 1559 C CA . ASN A 1 199 ? 10.594 15.016 -2.953 1 98.31 199 ASN A CA 1
ATOM 1560 C C . ASN A 1 199 ? 10.695 14.711 -4.445 1 98.31 199 ASN A C 1
ATOM 1562 O O . ASN A 1 199 ? 11.43 15.391 -5.172 1 98.31 199 ASN A O 1
ATOM 1566 N N . ALA A 1 200 ? 9.961 13.773 -4.871 1 97.69 200 ALA A N 1
ATOM 1567 C CA . ALA A 1 200 ? 10.07 13.281 -6.238 1 97.69 200 ALA A CA 1
ATOM 1568 C C . ALA A 1 200 ? 9.633 14.344 -7.242 1 97.69 200 ALA A C 1
ATOM 1570 O O . ALA A 1 200 ? 9.992 14.273 -8.422 1 97.69 200 ALA A O 1
ATOM 1571 N N . VAL A 1 201 ? 8.828 15.32 -6.766 1 97.25 201 VAL A N 1
ATOM 1572 C CA . VAL A 1 201 ? 8.367 16.344 -7.699 1 97.25 201 VAL A CA 1
ATOM 1573 C C . VAL A 1 201 ? 9.055 17.672 -7.402 1 97.25 201 VAL A C 1
ATOM 1575 O O . VAL A 1 201 ? 8.703 18.703 -7.969 1 97.25 201 VAL A O 1
ATOM 1578 N N . GLY A 1 202 ? 9.961 17.656 -6.426 1 96.81 202 GLY A N 1
ATOM 1579 C CA . GLY A 1 202 ? 10.844 18.797 -6.266 1 96.81 202 GLY A CA 1
ATOM 1580 C C . GLY A 1 202 ? 10.484 19.672 -5.074 1 96.81 202 GLY A C 1
ATOM 1581 O O . GLY A 1 202 ? 11.133 20.688 -4.828 1 96.81 202 GLY A O 1
ATOM 1582 N N . LEU A 1 203 ? 9.438 19.328 -4.297 1 98.44 203 LEU A N 1
ATOM 1583 C CA . LEU A 1 203 ? 9.156 20.062 -3.061 1 98.44 203 LEU A CA 1
ATOM 1584 C C . LEU A 1 203 ? 10.258 19.828 -2.031 1 98.44 203 LEU A C 1
ATOM 1586 O O . LEU A 1 203 ? 10.969 18.812 -2.092 1 98.44 203 LEU A O 1
ATOM 1590 N N . ARG A 1 204 ? 10.43 20.766 -1.168 1 98.06 204 ARG A N 1
ATOM 1591 C CA . ARG A 1 204 ? 11.188 20.484 0.048 1 98.06 204 ARG A CA 1
ATOM 1592 C C . ARG A 1 204 ? 10.305 19.828 1.108 1 98.06 204 ARG A C 1
ATOM 1594 O O . ARG A 1 204 ? 9.078 19.953 1.063 1 98.06 204 ARG A O 1
ATOM 1601 N N . THR A 1 205 ? 10.93 19.109 1.996 1 98.81 205 THR A N 1
ATOM 1602 C CA . THR A 1 205 ? 10.109 18.344 2.938 1 98.81 205 THR A CA 1
ATOM 1603 C C . THR A 1 205 ? 10.656 18.484 4.359 1 98.81 205 THR A C 1
ATOM 1605 O O . THR A 1 205 ? 11.867 18.5 4.566 1 98.81 205 THR A O 1
ATOM 1608 N N . CYS A 1 206 ? 9.781 18.703 5.258 1 98.88 206 CYS A N 1
ATOM 1609 C CA . CYS A 1 206 ? 10.008 18.578 6.691 1 98.88 206 CYS A CA 1
ATOM 1610 C C . CYS A 1 206 ? 9.297 17.359 7.25 1 98.88 206 CYS A C 1
ATOM 1612 O O . CYS A 1 206 ? 8.07 17.328 7.332 1 98.88 206 CYS A O 1
ATOM 1614 N N . TRP A 1 207 ? 10.07 16.359 7.629 1 98.94 207 TRP A N 1
ATOM 1615 C CA . TRP A 1 207 ? 9.516 15.117 8.148 1 98.94 207 TRP A CA 1
ATOM 1616 C C . TRP A 1 207 ? 9.414 15.156 9.672 1 98.94 207 TRP A C 1
ATOM 1618 O O . TRP A 1 207 ? 10.383 15.5 10.352 1 98.94 207 TRP A O 1
ATOM 1628 N N . VAL A 1 208 ? 8.234 14.852 10.125 1 98.88 208 VAL A N 1
ATOM 1629 C CA . VAL A 1 208 ? 7.996 14.844 11.562 1 98.88 208 VAL A CA 1
ATOM 1630 C C . VAL A 1 208 ? 8.188 13.43 12.109 1 98.88 208 VAL A C 1
ATOM 1632 O O . VAL A 1 208 ? 7.297 12.586 11.984 1 98.88 208 VAL A O 1
ATOM 1635 N N . ASP A 1 209 ? 9.273 13.156 12.758 1 98.5 209 ASP A N 1
ATOM 1636 C CA . ASP A 1 209 ? 9.648 11.867 13.32 1 98.5 209 ASP A CA 1
ATOM 1637 C C . ASP A 1 209 ? 9.328 11.797 14.812 1 98.5 209 ASP A C 1
ATOM 1639 O O . ASP A 1 209 ? 10.234 11.742 15.648 1 98.5 209 ASP A O 1
ATOM 1643 N N . ARG A 1 210 ? 8.039 11.656 15.109 1 97.44 210 ARG A N 1
ATOM 1644 C CA . ARG A 1 210 ? 7.613 11.656 16.5 1 97.44 210 ARG A CA 1
ATOM 1645 C C . ARG A 1 210 ? 8.164 10.445 17.25 1 97.44 210 ARG A C 1
ATOM 1647 O O . ARG A 1 210 ? 8.469 10.523 18.438 1 97.44 210 ARG A O 1
ATOM 1654 N N . ALA A 1 211 ? 8.297 9.328 16.578 1 95.12 211 ALA A N 1
ATOM 1655 C CA . ALA A 1 211 ? 8.742 8.086 17.203 1 95.12 211 ALA A CA 1
ATOM 1656 C C . ALA A 1 211 ? 10.242 8.109 17.453 1 95.12 211 ALA A C 1
ATOM 1658 O O . ALA A 1 211 ? 10.758 7.316 18.25 1 95.12 211 ALA A O 1
ATOM 1659 N N . GLY A 1 212 ? 10.984 8.922 16.719 1 96.94 212 GLY A N 1
ATOM 1660 C CA . GLY A 1 212 ? 12.422 9.039 16.906 1 96.94 212 GLY A CA 1
ATOM 1661 C C . GLY A 1 212 ? 13.188 7.844 16.375 1 96.94 212 GLY A C 1
ATOM 1662 O O . GLY A 1 212 ? 14.273 7.523 16.875 1 96.94 212 GLY A O 1
ATOM 1663 N N . LYS A 1 213 ? 12.688 7.113 15.438 1 95.06 213 LYS A N 1
ATOM 1664 C CA . LYS A 1 213 ? 13.312 5.891 14.93 1 95.06 213 LYS A CA 1
ATOM 1665 C C . LYS A 1 213 ? 14.211 6.184 13.742 1 95.06 213 LYS A C 1
ATOM 1667 O O . LYS A 1 213 ? 14.953 5.309 13.281 1 95.06 213 LYS A O 1
ATOM 1672 N N . GLY A 1 214 ? 14.141 7.434 13.25 1 97.06 214 GLY A N 1
ATOM 1673 C CA . GLY A 1 214 ? 14.938 7.789 12.094 1 97.06 214 GLY A CA 1
ATOM 1674 C C . GLY A 1 214 ? 14.297 7.395 10.781 1 97.06 214 GLY A C 1
ATOM 1675 O O . GLY A 1 214 ? 13.281 6.695 10.766 1 97.06 214 GLY A O 1
ATOM 1676 N N . TRP A 1 215 ? 14.836 7.871 9.695 1 97.44 215 TRP A N 1
ATOM 1677 C CA . TRP A 1 215 ? 14.289 7.656 8.359 1 97.44 215 TRP A CA 1
ATOM 1678 C C . TRP A 1 215 ? 14.609 6.25 7.863 1 97.44 215 TRP A C 1
ATOM 1680 O O . TRP A 1 215 ? 15.781 5.887 7.719 1 97.44 215 TRP A O 1
ATOM 1690 N N . CYS A 1 216 ? 13.586 5.469 7.574 1 97.44 216 CYS A N 1
ATOM 1691 C CA . CYS A 1 216 ? 13.789 4.074 7.207 1 97.44 216 CYS A CA 1
ATOM 1692 C C . CYS A 1 216 ? 13.328 3.816 5.773 1 97.44 216 CYS A C 1
ATOM 1694 O O . CYS A 1 216 ? 13.68 2.797 5.18 1 97.44 216 CYS A O 1
ATOM 1696 N N . ASP A 1 217 ? 12.453 4.688 5.23 1 98.19 217 ASP A N 1
ATOM 1697 C CA . ASP A 1 217 ? 11.922 4.484 3.887 1 98.19 217 ASP A CA 1
ATOM 1698 C C . ASP A 1 217 ? 13.039 4.465 2.85 1 98.19 217 ASP A C 1
ATOM 1700 O O . ASP A 1 217 ? 13.969 5.27 2.916 1 98.19 217 ASP A O 1
ATOM 1704 N N . ARG A 1 218 ? 12.953 3.584 1.893 1 97.5 218 ARG A N 1
ATOM 1705 C CA . ARG A 1 218 ? 14.07 3.371 0.976 1 97.5 218 ARG A CA 1
ATOM 1706 C C . ARG A 1 218 ? 13.656 3.662 -0.464 1 97.5 218 ARG A C 1
ATOM 1708 O O . ARG A 1 218 ? 14.422 3.395 -1.397 1 97.5 218 ARG A O 1
ATOM 1715 N N . LEU A 1 219 ? 12.484 4.141 -0.756 1 97.06 219 LEU A N 1
ATOM 1716 C CA . LEU A 1 219 ? 12.023 4.387 -2.117 1 97.06 219 LEU A CA 1
ATOM 1717 C C . LEU A 1 219 ? 12.617 5.68 -2.666 1 97.06 219 LEU A C 1
ATOM 1719 O O . LEU A 1 219 ? 12.695 5.863 -3.883 1 97.06 219 LEU A O 1
ATOM 1723 N N . GLY A 1 220 ? 13.102 6.551 -1.937 1 91.31 220 GLY A N 1
ATOM 1724 C CA . GLY A 1 220 ? 13.664 7.801 -2.424 1 91.31 220 GLY A CA 1
ATOM 1725 C C . GLY A 1 220 ? 15.023 7.629 -3.076 1 91.31 220 GLY A C 1
ATOM 1726 O O . GLY A 1 220 ? 15.719 6.645 -2.824 1 91.31 220 GLY A O 1
ATOM 1727 N N . ASP A 1 221 ? 15.352 8.523 -3.951 1 85.81 221 ASP A N 1
ATOM 1728 C CA . ASP A 1 221 ? 16.578 8.469 -4.73 1 85.81 221 ASP A CA 1
ATOM 1729 C C . ASP A 1 221 ? 17.75 9.094 -3.961 1 85.81 221 ASP A C 1
ATOM 1731 O O . ASP A 1 221 ? 17.938 10.312 -4.004 1 85.81 221 ASP A O 1
ATOM 1735 N N . GLY A 1 222 ? 18.5 8.266 -3.332 1 85.75 222 GLY A N 1
ATOM 1736 C CA . GLY A 1 222 ? 19.656 8.812 -2.662 1 85.75 222 GLY A CA 1
ATOM 1737 C C . GLY A 1 222 ? 19.312 9.883 -1.644 1 85.75 222 GLY A C 1
ATOM 1738 O O . GLY A 1 222 ? 18.312 9.773 -0.933 1 85.75 222 GLY A O 1
ATOM 1739 N N . GLU A 1 223 ? 20.156 10.898 -1.614 1 86 223 GLU A N 1
ATOM 1740 C CA . GLU A 1 223 ? 19.969 11.953 -0.624 1 86 223 GLU A CA 1
ATOM 1741 C C . GLU A 1 223 ? 18.781 12.836 -0.965 1 86 223 GLU A C 1
ATOM 1743 O O . GLU A 1 223 ? 18.109 13.359 -0.07 1 86 223 GLU A O 1
ATOM 1748 N N . THR A 1 224 ? 18.516 12.945 -2.24 1 88.12 224 THR A N 1
ATOM 1749 C CA . THR A 1 224 ? 17.406 13.797 -2.662 1 88.12 224 THR A CA 1
ATOM 1750 C C . THR A 1 224 ? 16.062 13.164 -2.305 1 88.12 224 THR A C 1
ATOM 1752 O O . THR A 1 224 ? 15.031 13.836 -2.312 1 88.12 224 THR A O 1
ATOM 1755 N N . GLY A 1 225 ? 16.094 11.898 -1.964 1 92.75 225 GLY A N 1
ATOM 1756 C CA . GLY A 1 225 ? 14.883 11.195 -1.578 1 92.75 225 GLY A CA 1
ATOM 1757 C C . GLY A 1 225 ? 14.602 11.258 -0.089 1 92.75 225 GLY A C 1
ATOM 1758 O O . GLY A 1 225 ? 13.539 10.828 0.369 1 92.75 225 GLY A O 1
ATOM 1759 N N . ARG A 1 226 ? 15.523 11.758 0.621 1 96.75 226 ARG A N 1
ATOM 1760 C CA . ARG A 1 226 ? 15.375 11.883 2.066 1 96.75 226 ARG A CA 1
ATOM 1761 C C . ARG A 1 226 ? 14.75 13.227 2.441 1 96.75 226 ARG A C 1
ATOM 1763 O O . ARG A 1 226 ? 14.75 14.156 1.637 1 96.75 226 ARG A O 1
ATOM 1770 N N . PRO A 1 227 ? 14.141 13.305 3.613 1 98.38 227 PRO A N 1
ATOM 1771 C CA . PRO A 1 227 ? 13.602 14.594 4.031 1 98.38 227 PRO A CA 1
ATOM 1772 C C . PRO A 1 227 ? 14.648 15.703 4.055 1 98.38 227 PRO A C 1
ATOM 1774 O O . PRO A 1 227 ? 15.805 15.453 4.422 1 98.38 227 PRO A O 1
ATOM 1777 N N . THR A 1 228 ? 14.266 16.922 3.627 1 97.88 228 THR A N 1
ATOM 1778 C CA . THR A 1 228 ? 15.148 18.078 3.695 1 97.88 228 THR A CA 1
ATOM 1779 C C . THR A 1 228 ? 15.484 18.422 5.145 1 97.88 228 THR A C 1
ATOM 1781 O O . THR A 1 228 ? 16.641 18.719 5.465 1 97.88 228 THR A O 1
ATOM 1784 N N . VAL A 1 229 ? 14.453 18.406 5.996 1 98.12 229 VAL A N 1
ATOM 1785 C CA . VAL A 1 229 ? 14.578 18.641 7.43 1 98.12 229 VAL A CA 1
ATOM 1786 C C . VAL A 1 229 ? 13.805 17.562 8.195 1 98.12 229 VAL A C 1
ATOM 1788 O O . VAL A 1 229 ? 12.797 17.047 7.719 1 98.12 229 VAL A O 1
ATOM 1791 N N . VAL A 1 230 ? 14.328 17.172 9.352 1 98.75 230 VAL A N 1
ATOM 1792 C CA . VAL A 1 230 ? 13.648 16.25 10.258 1 98.75 230 VAL A CA 1
ATOM 1793 C C . VAL A 1 230 ? 13.414 16.922 11.609 1 98.75 230 VAL A C 1
ATOM 1795 O O . VAL A 1 230 ? 14.312 17.562 12.148 1 98.75 230 VAL A O 1
ATOM 1798 N N . VAL A 1 231 ? 12.242 16.844 12.055 1 98.88 231 VAL A N 1
ATOM 1799 C CA . VAL A 1 231 ? 11.906 17.344 13.383 1 98.88 231 VAL A CA 1
ATOM 1800 C C . VAL A 1 231 ? 11.227 16.25 14.188 1 98.88 231 VAL A C 1
ATOM 1802 O O . VAL A 1 231 ? 10.734 15.266 13.625 1 98.88 231 VAL A O 1
ATOM 1805 N N . ASN A 1 232 ? 11.125 16.297 15.484 1 98.5 232 ASN A N 1
ATOM 1806 C CA . ASN A 1 232 ? 10.477 15.297 16.328 1 98.5 232 ASN A CA 1
ATOM 1807 C C . ASN A 1 232 ? 9.07 15.719 16.719 1 98.5 232 ASN A C 1
ATOM 1809 O O . ASN A 1 232 ? 8.391 15.008 17.469 1 98.5 232 ASN A O 1
ATOM 1813 N N . GLY A 1 233 ? 8.648 16.891 16.266 1 98.69 233 GLY A N 1
ATOM 1814 C CA . GLY A 1 233 ? 7.312 17.438 16.469 1 98.69 233 GLY A CA 1
ATOM 1815 C C . GLY A 1 233 ? 7.008 18.625 15.578 1 98.69 233 GLY A C 1
ATOM 1816 O O . GLY A 1 233 ? 7.914 19.359 15.195 1 98.69 233 GLY A O 1
ATOM 1817 N N . VAL A 1 234 ? 5.723 18.828 15.289 1 98.69 234 VAL A N 1
ATOM 1818 C CA . VAL A 1 234 ? 5.348 19.906 14.375 1 98.69 234 VAL A CA 1
ATOM 1819 C C . VAL A 1 234 ? 5.625 21.25 15.031 1 98.69 234 VAL A C 1
ATOM 1821 O O . VAL A 1 234 ? 5.684 22.281 14.352 1 98.69 234 VAL A O 1
ATOM 1824 N N . ASP A 1 235 ? 5.754 21.281 16.375 1 98.44 235 ASP A N 1
ATOM 1825 C CA . ASP A 1 235 ? 6.047 22.516 17.078 1 98.44 235 ASP A CA 1
ATOM 1826 C C . ASP A 1 235 ? 7.41 23.078 16.688 1 98.44 235 ASP A C 1
ATOM 1828 O O . ASP A 1 235 ? 7.688 24.266 16.891 1 98.44 235 ASP A O 1
ATOM 1832 N N . LYS A 1 236 ? 8.266 22.266 16.094 1 98.5 236 LYS A N 1
ATOM 1833 C CA . LYS A 1 236 ? 9.617 22.688 15.742 1 98.5 236 LYS A CA 1
ATOM 1834 C C . LYS A 1 236 ? 9.703 23.062 14.266 1 98.5 236 LYS A C 1
ATOM 1836 O O . LYS A 1 236 ? 10.734 23.547 13.797 1 98.5 236 LYS A O 1
ATOM 1841 N N . VAL A 1 237 ? 8.648 22.891 13.477 1 98.62 237 VAL A N 1
ATOM 1842 C CA . VAL A 1 237 ? 8.664 22.984 12.023 1 98.62 237 VAL A CA 1
ATOM 1843 C C . VAL A 1 237 ? 9.047 24.406 11.602 1 98.62 237 VAL A C 1
ATOM 1845 O O . VAL A 1 237 ? 9.953 24.594 10.789 1 98.62 237 VAL A O 1
ATOM 1848 N N . VAL A 1 238 ? 8.383 25.438 12.148 1 97.75 238 VAL A N 1
ATOM 1849 C CA . VAL A 1 238 ? 8.57 26.812 11.703 1 97.75 238 VAL A CA 1
ATOM 1850 C C . VAL A 1 238 ? 10.023 27.219 11.906 1 97.75 238 VAL A C 1
ATOM 1852 O O . VAL A 1 238 ? 10.672 27.719 10.977 1 97.75 238 VAL A O 1
ATOM 1855 N N . GLU A 1 239 ? 10.508 26.969 13.102 1 97 239 GLU A N 1
ATOM 1856 C CA . GLU A 1 239 ? 11.875 27.344 13.43 1 97 239 GLU A CA 1
ATOM 1857 C C . GLU A 1 239 ? 12.883 26.641 12.531 1 97 239 GLU A C 1
ATOM 1859 O O . GLU A 1 239 ? 13.773 27.281 11.961 1 97 239 GLU A O 1
ATOM 1864 N N . GLU A 1 240 ? 12.773 25.328 12.383 1 97.94 240 GLU A N 1
ATOM 1865 C CA . GLU A 1 240 ? 13.758 24.547 11.656 1 97.94 240 GLU A CA 1
ATOM 1866 C C . GLU A 1 240 ? 13.719 24.859 10.156 1 97.94 240 GLU A C 1
ATOM 1868 O O . GLU A 1 240 ? 14.758 24.859 9.492 1 97.94 240 GLU A O 1
ATOM 1873 N N . VAL A 1 241 ? 12.516 25.062 9.609 1 97.31 241 VAL A N 1
ATOM 1874 C CA . VAL A 1 241 ? 12.391 25.391 8.195 1 97.31 241 VAL A CA 1
ATOM 1875 C C . VAL A 1 241 ? 13.008 26.766 7.941 1 97.31 241 VAL A C 1
ATOM 1877 O O . VAL A 1 241 ? 13.719 26.969 6.953 1 97.31 241 VAL A O 1
ATOM 1880 N N . GLN A 1 242 ? 12.742 27.75 8.844 1 95.31 242 GLN A N 1
ATOM 1881 C CA . GLN A 1 242 ? 13.32 29.078 8.688 1 95.31 242 GLN A CA 1
ATOM 1882 C C . GLN A 1 242 ? 14.844 29.031 8.703 1 95.31 242 GLN A C 1
ATOM 1884 O O . GLN A 1 242 ? 15.508 29.703 7.922 1 95.31 242 GLN A O 1
ATOM 1889 N N . LYS A 1 243 ? 15.391 28.234 9.641 1 95.75 243 LYS A N 1
ATOM 1890 C CA . LYS A 1 243 ? 16.844 28.062 9.703 1 95.75 243 LYS A CA 1
ATOM 1891 C C . LYS A 1 243 ? 17.391 27.5 8.398 1 95.75 243 LYS A C 1
ATOM 1893 O O . LYS A 1 243 ? 18.438 27.938 7.91 1 95.75 243 LYS A O 1
ATOM 1898 N N . CYS A 1 244 ? 16.703 26.5 7.887 1 95.31 244 CYS A N 1
ATOM 1899 C CA . CYS A 1 244 ? 17.125 25.859 6.656 1 95.31 244 CYS A CA 1
ATOM 1900 C C . CYS A 1 244 ? 17.109 26.828 5.484 1 95.31 244 CYS A C 1
ATOM 1902 O O . CYS A 1 244 ? 18.047 26.859 4.684 1 95.31 244 CYS A O 1
ATOM 1904 N N . VAL A 1 245 ? 16.031 27.594 5.375 1 93.19 245 VAL A N 1
ATOM 1905 C CA . VAL A 1 245 ? 15.883 28.547 4.285 1 93.19 245 VAL A CA 1
ATOM 1906 C C . VAL A 1 245 ? 16.953 29.641 4.398 1 93.19 245 VAL A C 1
ATOM 1908 O O . VAL A 1 245 ? 17.484 30.094 3.385 1 93.19 245 VAL A O 1
ATOM 1911 N N . ALA A 1 246 ? 17.281 30.047 5.555 1 89.69 246 ALA A N 1
ATOM 1912 C CA . ALA A 1 246 ? 18.281 31.078 5.785 1 89.69 246 ALA A CA 1
ATOM 1913 C C . ALA A 1 246 ? 19.672 30.609 5.379 1 89.69 246 ALA A C 1
ATOM 1915 O O . ALA A 1 246 ? 20.531 31.406 4.984 1 89.69 246 ALA A O 1
ATOM 1916 N N . ARG A 1 247 ? 20.047 29.312 5.539 1 88.25 247 ARG A N 1
ATOM 1917 C CA . ARG A 1 247 ? 21.344 28.75 5.238 1 88.25 247 ARG A CA 1
ATOM 1918 C C . ARG A 1 247 ? 21.531 28.547 3.736 1 88.25 247 ARG A C 1
ATOM 1920 O O . ARG A 1 247 ? 22.656 28.391 3.254 1 88.25 247 ARG A O 1
ATOM 1927 N N . GLY A 1 248 ? 20.484 28.344 2.955 1 71.81 248 GLY A N 1
ATOM 1928 C CA . GLY A 1 248 ? 20.578 28.078 1.528 1 71.81 248 GLY A CA 1
ATOM 1929 C C . GLY A 1 248 ? 20.359 29.312 0.676 1 71.81 248 GLY A C 1
ATOM 1930 O O . GLY A 1 248 ? 21.016 29.5 -0.348 1 71.81 248 GLY A O 1
ATOM 1931 N N . MET B 1 1 ? -14.984 -34 -32.25 1 36.53 1 MET B N 1
ATOM 1932 C CA . MET B 1 1 ? -14.672 -34 -30.844 1 36.53 1 MET B CA 1
ATOM 1933 C C . MET B 1 1 ? -14.734 -32.594 -30.266 1 36.53 1 MET B C 1
ATOM 1935 O O . MET B 1 1 ? -14.109 -31.656 -30.797 1 36.53 1 MET B O 1
ATOM 1939 N N . SER B 1 2 ? -15.656 -32.031 -29.719 1 42.22 2 SER B N 1
ATOM 1940 C CA . SER B 1 2 ? -15.977 -30.625 -29.422 1 42.22 2 SER B CA 1
ATOM 1941 C C . SER B 1 2 ? -14.797 -29.906 -28.781 1 42.22 2 SER B C 1
ATOM 1943 O O . SER B 1 2 ? -14.234 -30.406 -27.797 1 42.22 2 SER B O 1
ATOM 1945 N N . SER B 1 3 ? -13.859 -29.266 -29.5 1 49.34 3 SER B N 1
ATOM 1946 C CA . SER B 1 3 ? -12.578 -28.672 -29.141 1 49.34 3 SER B CA 1
ATOM 1947 C C . SER B 1 3 ? -12.664 -27.922 -27.828 1 49.34 3 SER B C 1
ATOM 1949 O O . SER B 1 3 ? -13.414 -26.953 -27.703 1 49.34 3 SER B O 1
ATOM 1951 N N . GLU B 1 4 ? -12.672 -28.641 -26.656 1 64.81 4 GLU B N 1
ATOM 1952 C CA . GLU B 1 4 ? -12.781 -28.031 -25.344 1 64.81 4 GLU B CA 1
ATOM 1953 C C . GLU B 1 4 ? -11.992 -26.734 -25.266 1 64.81 4 GLU B C 1
ATOM 1955 O O . GLU B 1 4 ? -10.859 -26.656 -25.75 1 64.81 4 GLU B O 1
ATOM 1960 N N . ARG B 1 5 ? -12.758 -25.75 -25.078 1 81.94 5 ARG B N 1
ATOM 1961 C CA . ARG B 1 5 ? -12.18 -24.406 -25.016 1 81.94 5 ARG B CA 1
ATOM 1962 C C . ARG B 1 5 ? -11.07 -24.328 -23.984 1 81.94 5 ARG B C 1
ATOM 1964 O O . ARG B 1 5 ? -11.234 -24.797 -22.844 1 81.94 5 ARG B O 1
ATOM 1971 N N . GLN B 1 6 ? -9.922 -24 -24.375 1 93.44 6 GLN B N 1
ATOM 1972 C CA . GLN B 1 6 ? -8.727 -23.875 -23.547 1 93.44 6 GLN B CA 1
ATOM 1973 C C . GLN B 1 6 ? -8.961 -22.922 -22.391 1 93.44 6 GLN B C 1
ATOM 1975 O O . GLN B 1 6 ? -9.531 -21.844 -22.562 1 93.44 6 GLN B O 1
ATOM 1980 N N . ILE B 1 7 ? -8.688 -23.375 -21.219 1 95.5 7 ILE B N 1
ATOM 1981 C CA . ILE B 1 7 ? -8.773 -22.547 -20.031 1 95.5 7 ILE B CA 1
ATOM 1982 C C . ILE B 1 7 ? -7.383 -22.031 -19.656 1 95.5 7 ILE B C 1
ATOM 1984 O O . ILE B 1 7 ? -6.48 -22.812 -19.359 1 95.5 7 ILE B O 1
ATOM 1988 N N . ILE B 1 8 ? -7.168 -20.703 -19.75 1 98.38 8 ILE B N 1
ATOM 1989 C CA . ILE B 1 8 ? -5.895 -20.094 -19.391 1 98.38 8 ILE B CA 1
ATOM 1990 C C . ILE B 1 8 ? -5.883 -19.797 -17.891 1 98.38 8 ILE B C 1
ATOM 1992 O O . ILE B 1 8 ? -6.711 -19.031 -17.391 1 98.38 8 ILE B O 1
ATOM 1996 N N . LEU B 1 9 ? -5.016 -20.438 -17.125 1 98.75 9 LEU B N 1
ATOM 1997 C CA . LEU B 1 9 ? -4.805 -20.188 -15.695 1 98.75 9 LEU B CA 1
ATOM 1998 C C . LEU B 1 9 ? -3.496 -19.438 -15.469 1 98.75 9 LEU B C 1
ATOM 2000 O O . LEU B 1 9 ? -2.412 -20 -15.648 1 98.75 9 LEU B O 1
ATOM 2004 N N . ALA B 1 10 ? -3.568 -18.172 -15.156 1 98.94 10 ALA B N 1
ATOM 2005 C CA . ALA B 1 10 ? -2.398 -17.359 -14.82 1 98.94 10 ALA B CA 1
ATOM 2006 C C . ALA B 1 10 ? -2.115 -17.391 -13.32 1 98.94 10 ALA B C 1
ATOM 2008 O O . ALA B 1 10 ? -2.848 -16.797 -12.531 1 98.94 10 ALA B O 1
ATOM 2009 N N . PHE B 1 11 ? -1.038 -18.047 -12.93 1 98.81 11 PHE B N 1
ATOM 2010 C CA . PHE B 1 11 ? -0.7 -18.25 -11.523 1 98.81 11 PHE B CA 1
ATOM 2011 C C . PHE B 1 11 ? 0.23 -17.141 -11.031 1 98.81 11 PHE B C 1
ATOM 2013 O O . PHE B 1 11 ? 1.341 -16.984 -11.539 1 98.81 11 PHE B O 1
ATOM 2020 N N . ASP B 1 12 ? -0.263 -16.438 -10.023 1 98.81 12 ASP B N 1
ATOM 2021 C CA . ASP B 1 12 ? 0.641 -15.609 -9.234 1 98.81 12 ASP B CA 1
ATOM 2022 C C . ASP B 1 12 ? 1.72 -16.453 -8.562 1 98.81 12 ASP B C 1
ATOM 2024 O O . ASP B 1 12 ? 1.523 -17.656 -8.336 1 98.81 12 ASP B O 1
ATOM 2028 N N . VAL B 1 13 ? 2.789 -15.781 -8.258 1 97.56 13 VAL B N 1
ATOM 2029 C CA . VAL B 1 13 ? 3.914 -16.562 -7.762 1 97.56 13 VAL B CA 1
ATOM 2030 C C . VAL B 1 13 ? 4.09 -16.328 -6.266 1 97.56 13 VAL B C 1
ATOM 2032 O O . VAL B 1 13 ? 3.793 -17.203 -5.449 1 97.56 13 VAL B O 1
ATOM 2035 N N . TYR B 1 14 ? 4.453 -15.125 -5.879 1 96.94 14 TYR B N 1
ATOM 2036 C CA . TYR B 1 14 ? 4.77 -14.82 -4.488 1 96.94 14 TYR B CA 1
ATOM 2037 C C . TYR B 1 14 ? 3.504 -14.711 -3.648 1 96.94 14 TYR B C 1
ATOM 2039 O O . TYR B 1 14 ? 2.641 -13.875 -3.918 1 96.94 14 TYR B O 1
ATOM 2047 N N . GLY B 1 15 ? 3.424 -15.547 -2.658 1 96.31 15 GLY B N 1
ATOM 2048 C CA . GLY B 1 15 ? 2.232 -15.602 -1.824 1 96.31 15 GLY B CA 1
ATOM 2049 C C . GLY B 1 15 ? 1.153 -16.5 -2.387 1 96.31 15 GLY B C 1
ATOM 2050 O O . GLY B 1 15 ? 0.067 -16.609 -1.816 1 96.31 15 GLY B O 1
ATOM 2051 N N . THR B 1 16 ? 1.43 -17.188 -3.516 1 98 16 THR B N 1
ATOM 2052 C CA . THR B 1 16 ? 0.483 -18.094 -4.148 1 98 16 THR B CA 1
ATOM 2053 C C . THR B 1 16 ? 1.137 -19.453 -4.43 1 98 16 THR B C 1
ATOM 2055 O O . THR B 1 16 ? 0.738 -20.469 -3.861 1 98 16 THR B O 1
ATOM 2058 N N . LEU B 1 17 ? 2.156 -19.5 -5.262 1 96.75 17 LEU B N 1
ATOM 2059 C CA . LEU B 1 17 ? 2.916 -20.734 -5.449 1 96.75 17 LEU B CA 1
ATOM 2060 C C . LEU B 1 17 ? 4.047 -20.828 -4.434 1 96.75 17 LEU B C 1
ATOM 2062 O O . LEU B 1 17 ? 4.262 -21.891 -3.84 1 96.75 17 LEU B O 1
ATOM 2066 N N . LEU B 1 18 ? 4.738 -19.734 -4.215 1 95.62 18 LEU B N 1
ATOM 2067 C CA . LEU B 1 18 ? 5.887 -19.672 -3.314 1 95.62 18 LEU B CA 1
ATOM 2068 C C . LEU B 1 18 ? 5.508 -19 -1.998 1 95.62 18 LEU B C 1
ATOM 2070 O O . LEU B 1 18 ? 4.816 -17.969 -1.994 1 95.62 18 LEU B O 1
ATOM 2074 N N . SER B 1 19 ? 5.949 -19.562 -0.903 1 93.69 19 SER B N 1
ATOM 2075 C CA . SER B 1 19 ? 5.68 -19.016 0.422 1 93.69 19 SER B CA 1
ATOM 2076 C C . SER B 1 19 ? 6.766 -18.031 0.843 1 93.69 19 SER B C 1
ATOM 2078 O O . SER B 1 19 ? 7.926 -18.406 1.003 1 93.69 19 SER B O 1
ATOM 2080 N N . THR B 1 20 ? 6.363 -16.812 1.119 1 88.69 20 THR B N 1
ATOM 2081 C CA . THR B 1 20 ? 7.316 -15.805 1.568 1 88.69 20 THR B CA 1
ATOM 2082 C C . THR B 1 20 ? 7.645 -15.992 3.047 1 88.69 20 THR B C 1
ATOM 2084 O O . THR B 1 20 ? 8.617 -15.43 3.547 1 88.69 20 THR B O 1
ATOM 2087 N N . GLU B 1 21 ? 6.988 -16.859 3.707 1 85.88 21 GLU B N 1
ATOM 2088 C CA . GLU B 1 21 ? 7.238 -17.141 5.117 1 85.88 21 GLU B CA 1
ATOM 2089 C C . GLU B 1 21 ? 8.531 -17.938 5.297 1 85.88 21 GLU B C 1
ATOM 2091 O O . GLU B 1 21 ? 9.094 -17.969 6.391 1 85.88 21 GLU B O 1
ATOM 2096 N N . SER B 1 22 ? 8.953 -18.578 4.262 1 84.88 22 SER B N 1
ATOM 2097 C CA . SER B 1 22 ? 10.109 -19.453 4.379 1 84.88 22 SER B CA 1
ATOM 2098 C C . SER B 1 22 ? 11.383 -18.656 4.656 1 84.88 22 SER B C 1
ATOM 2100 O O . SER B 1 22 ? 12.359 -19.203 5.18 1 84.88 22 SER B O 1
ATOM 2102 N N . ILE B 1 23 ? 11.312 -17.328 4.352 1 92.25 23 ILE B N 1
ATOM 2103 C CA . ILE B 1 23 ? 12.531 -16.547 4.535 1 92.25 23 ILE B CA 1
ATOM 2104 C C . ILE B 1 23 ? 12.75 -16.281 6.02 1 92.25 23 ILE B C 1
ATOM 2106 O O . ILE B 1 23 ? 13.844 -15.883 6.434 1 92.25 23 ILE B O 1
ATOM 2110 N N . ALA B 1 24 ? 11.641 -16.375 6.816 1 93.56 24 ALA B N 1
ATOM 2111 C CA . ALA B 1 24 ? 11.742 -16.156 8.258 1 93.56 24 ALA B CA 1
ATOM 2112 C C . ALA B 1 24 ? 12.766 -17.109 8.883 1 93.56 24 ALA B C 1
ATOM 2114 O O . ALA B 1 24 ? 13.453 -16.75 9.836 1 93.56 24 ALA B O 1
ATOM 2115 N N . LYS B 1 25 ? 12.875 -18.312 8.312 1 91.19 25 LYS B N 1
ATOM 2116 C CA . LYS B 1 25 ? 13.844 -19.281 8.812 1 91.19 25 LYS B CA 1
ATOM 2117 C C . LYS B 1 25 ? 15.273 -18.766 8.641 1 91.19 25 LYS B C 1
ATOM 2119 O O . LYS B 1 25 ? 16.094 -18.906 9.547 1 91.19 25 LYS B O 1
ATOM 2124 N N . GLN B 1 26 ? 15.555 -18.203 7.488 1 92.12 26 GLN B N 1
ATOM 2125 C CA . GLN B 1 26 ? 16.891 -17.672 7.254 1 92.12 26 GLN B CA 1
ATOM 2126 C C . GLN B 1 26 ? 17.156 -16.453 8.148 1 92.12 26 GLN B C 1
ATOM 2128 O O . GLN B 1 26 ? 18.25 -16.328 8.703 1 92.12 26 GLN B O 1
ATOM 2133 N N . LEU B 1 27 ? 16.203 -15.602 8.359 1 96.69 27 LEU B N 1
ATOM 2134 C CA . LEU B 1 27 ? 16.312 -14.43 9.227 1 96.69 27 LEU B CA 1
ATOM 2135 C C . LEU B 1 27 ? 16.531 -14.852 10.68 1 96.69 27 LEU B C 1
ATOM 2137 O O . LEU B 1 27 ? 17.203 -14.156 11.438 1 96.69 27 LEU B O 1
ATOM 2141 N N . ALA B 1 28 ? 15.977 -16.016 11.047 1 96.44 28 ALA B N 1
ATOM 2142 C CA . ALA B 1 28 ? 16.031 -16.484 12.43 1 96.44 28 ALA B CA 1
ATOM 2143 C C . ALA B 1 28 ? 17.469 -16.812 12.836 1 96.44 28 ALA B C 1
ATOM 2145 O O . ALA B 1 28 ? 17.828 -16.703 14.016 1 96.44 28 ALA B O 1
ATOM 2146 N N . SER B 1 29 ? 18.281 -17.141 11.883 1 95.12 29 SER B N 1
ATOM 2147 C CA . SER B 1 29 ? 19.688 -17.422 12.18 1 95.12 29 SER B CA 1
ATOM 2148 C C . SER B 1 29 ? 20.422 -16.156 12.617 1 95.12 29 SER B C 1
ATOM 2150 O O . SER B 1 29 ? 21.453 -16.234 13.281 1 95.12 29 SER B O 1
ATOM 2152 N N . HIS B 1 30 ? 19.859 -15.008 12.297 1 96.31 30 HIS B N 1
ATOM 2153 C CA . HIS B 1 30 ? 20.5 -13.742 12.641 1 96.31 30 HIS B CA 1
ATOM 2154 C C . HIS B 1 30 ? 19.844 -13.117 13.867 1 96.31 30 HIS B C 1
ATOM 2156 O O . HIS B 1 30 ? 20.516 -12.469 14.672 1 96.31 30 HIS B O 1
ATOM 2162 N N . PHE B 1 31 ? 18.531 -13.312 14.07 1 97.12 31 PHE B N 1
ATOM 2163 C CA . PHE B 1 31 ? 17.844 -12.43 15 1 97.12 31 PHE B CA 1
ATOM 2164 C C . PHE B 1 31 ? 17 -13.234 15.984 1 97.12 31 PHE B C 1
ATOM 2166 O O . PHE B 1 31 ? 16.391 -12.672 16.891 1 97.12 31 PHE B O 1
ATOM 2173 N N . GLY B 1 32 ? 16.953 -14.555 15.867 1 96.06 32 GLY B N 1
ATOM 2174 C CA . GLY B 1 32 ? 16.016 -15.367 16.625 1 96.06 32 GLY B CA 1
ATOM 2175 C C . GLY B 1 32 ? 14.656 -15.477 15.969 1 96.06 32 GLY B C 1
ATOM 2176 O O . GLY B 1 32 ? 14.297 -14.641 15.133 1 96.06 32 GLY B O 1
ATOM 2177 N N . ALA B 1 33 ? 13.898 -16.406 16.391 1 94.75 33 ALA B N 1
ATOM 2178 C CA . ALA B 1 33 ? 12.688 -16.812 15.68 1 94.75 33 ALA B CA 1
ATOM 2179 C C . ALA B 1 33 ? 11.625 -15.711 15.734 1 94.75 33 ALA B C 1
ATOM 2181 O O . ALA B 1 33 ? 11.023 -15.367 14.711 1 94.75 33 ALA B O 1
ATOM 2182 N N . GLU B 1 34 ? 11.391 -15.148 16.859 1 95.44 34 GLU B N 1
ATOM 2183 C CA . GLU B 1 34 ? 10.32 -14.172 17.016 1 95.44 34 GLU B CA 1
ATOM 2184 C C . GLU B 1 34 ? 10.609 -12.898 16.219 1 95.44 34 GLU B C 1
ATOM 2186 O O . GLU B 1 34 ? 9.773 -12.445 15.438 1 95.44 34 GLU B O 1
ATOM 2191 N N . GLU B 1 35 ? 11.766 -12.383 16.375 1 96.88 35 GLU B N 1
ATOM 2192 C CA . GLU B 1 35 ? 12.164 -11.18 15.648 1 96.88 35 GLU B CA 1
ATOM 2193 C C . GLU B 1 35 ? 12.219 -11.438 14.141 1 96.88 35 GLU B C 1
ATOM 2195 O O . GLU B 1 35 ? 11.844 -10.578 13.344 1 96.88 35 GLU B O 1
ATOM 2200 N N . ALA B 1 36 ? 12.648 -12.602 13.789 1 97.31 36 ALA B N 1
ATOM 2201 C CA . ALA B 1 36 ? 12.742 -13 12.383 1 97.31 36 ALA B CA 1
ATOM 2202 C C . ALA B 1 36 ? 11.367 -13 11.719 1 97.31 36 ALA B C 1
ATOM 2204 O O . ALA B 1 36 ? 11.211 -12.508 10.602 1 97.31 36 ALA B O 1
ATOM 2205 N N . SER B 1 37 ? 10.43 -13.562 12.453 1 96.75 37 SER B N 1
ATOM 2206 C CA . SER B 1 37 ? 9.07 -13.602 11.93 1 96.75 37 SER B CA 1
ATOM 2207 C C . SER B 1 37 ? 8.516 -12.203 11.719 1 96.75 37 SER B C 1
ATOM 2209 O O . SER B 1 37 ? 7.883 -11.922 10.695 1 96.75 37 SER B O 1
ATOM 2211 N N . SER B 1 38 ? 8.766 -11.328 12.672 1 97.12 38 SER B N 1
ATOM 2212 C CA . SER B 1 38 ? 8.305 -9.945 12.57 1 97.12 38 SER B CA 1
ATOM 2213 C C . SER B 1 38 ? 8.977 -9.227 11.406 1 97.12 38 SER B C 1
ATOM 2215 O O . SER B 1 38 ? 8.312 -8.547 10.625 1 97.12 38 SER B O 1
ATOM 2217 N N . ILE B 1 39 ? 10.273 -9.414 11.234 1 98 39 ILE B N 1
ATOM 2218 C CA . ILE B 1 39 ? 11.016 -8.766 10.156 1 98 39 ILE B CA 1
ATOM 2219 C C . ILE B 1 39 ? 10.531 -9.289 8.805 1 98 39 ILE B C 1
ATOM 2221 O O . ILE B 1 39 ? 10.359 -8.523 7.859 1 98 39 ILE B O 1
ATOM 2225 N N . ALA B 1 40 ? 10.297 -10.57 8.703 1 97.69 40 ALA B N 1
ATOM 2226 C CA . ALA B 1 40 ? 9.82 -11.164 7.453 1 97.69 40 ALA B CA 1
ATOM 2227 C C . ALA B 1 40 ? 8.453 -10.602 7.066 1 97.69 40 ALA B C 1
ATOM 2229 O O . ALA B 1 40 ? 8.211 -10.305 5.895 1 97.69 40 ALA B O 1
ATOM 2230 N N . ALA B 1 41 ? 7.617 -10.469 8.047 1 96.56 41 ALA B N 1
ATOM 2231 C CA . ALA B 1 41 ? 6.285 -9.93 7.793 1 96.56 41 ALA B CA 1
ATOM 2232 C C . ALA B 1 41 ? 6.367 -8.484 7.305 1 96.56 41 ALA B C 1
ATOM 2234 O O . ALA B 1 41 ? 5.684 -8.102 6.352 1 96.56 41 ALA B O 1
ATOM 2235 N N . GLU B 1 42 ? 7.188 -7.68 7.969 1 97.81 42 GLU B N 1
ATOM 2236 C CA . GLU B 1 42 ? 7.367 -6.293 7.555 1 97.81 42 GLU B CA 1
ATOM 2237 C C . GLU B 1 42 ? 8.023 -6.211 6.18 1 97.81 42 GLU B C 1
ATOM 2239 O O . GLU B 1 42 ? 7.684 -5.344 5.375 1 97.81 42 GLU B O 1
ATOM 2244 N N . TRP B 1 43 ? 8.945 -7.113 5.941 1 98.31 43 TRP B N 1
ATOM 2245 C CA . TRP B 1 43 ? 9.602 -7.203 4.641 1 98.31 43 TRP B CA 1
ATOM 2246 C C . TRP B 1 43 ? 8.578 -7.379 3.525 1 98.31 43 TRP B C 1
ATOM 2248 O O . TRP B 1 43 ? 8.57 -6.613 2.557 1 98.31 43 TRP B O 1
ATOM 2258 N N . ARG B 1 44 ? 7.734 -8.289 3.703 1 97.94 44 ARG B N 1
ATOM 2259 C CA . ARG B 1 44 ? 6.695 -8.547 2.713 1 97.94 44 ARG B CA 1
ATOM 2260 C C . ARG B 1 44 ? 5.754 -7.359 2.582 1 97.94 44 ARG B C 1
ATOM 2262 O O . ARG B 1 44 ? 5.387 -6.969 1.472 1 97.94 44 ARG B O 1
ATOM 2269 N N . LYS B 1 45 ? 5.391 -6.809 3.66 1 97.69 45 LYS B N 1
ATOM 2270 C CA . LYS B 1 45 ? 4.516 -5.645 3.672 1 97.69 45 LYS B CA 1
ATOM 2271 C C . LYS B 1 45 ? 5.117 -4.496 2.865 1 97.69 45 LYS B C 1
ATOM 2273 O O . LYS B 1 45 ? 4.461 -3.939 1.982 1 97.69 45 LYS B O 1
ATOM 2278 N N . TYR B 1 46 ? 6.352 -4.168 3.123 1 98.56 46 TYR B N 1
ATOM 2279 C CA . TYR B 1 46 ? 6.98 -3.045 2.434 1 98.56 46 TYR B CA 1
ATOM 2280 C C . TYR B 1 46 ? 7.215 -3.371 0.964 1 98.56 46 TYR B C 1
ATOM 2282 O O . TYR B 1 46 ? 7.141 -2.488 0.107 1 98.56 46 TYR B O 1
ATOM 2290 N N . GLN B 1 47 ? 7.531 -4.609 0.676 1 98.56 47 GLN B N 1
ATOM 2291 C CA . GLN B 1 47 ? 7.684 -5.023 -0.714 1 98.56 47 GLN B CA 1
ATOM 2292 C C . GLN B 1 47 ? 6.434 -4.691 -1.527 1 98.56 47 GLN B C 1
ATOM 2294 O O . GLN B 1 47 ? 6.523 -4.07 -2.588 1 98.56 47 GLN B O 1
ATOM 2299 N N . LEU B 1 48 ? 5.262 -5.008 -0.998 1 98.69 48 LEU B N 1
ATOM 2300 C CA . LEU B 1 48 ? 3.998 -4.734 -1.676 1 98.69 48 LEU B CA 1
ATOM 2301 C C . LEU B 1 48 ? 3.697 -3.24 -1.685 1 98.69 48 LEU B C 1
ATOM 2303 O O . LEU B 1 48 ? 3.395 -2.67 -2.734 1 98.69 48 LEU B O 1
ATOM 2307 N N . GLU B 1 49 ? 3.85 -2.604 -0.556 1 98.81 49 GLU B N 1
ATOM 2308 C CA . GLU B 1 49 ? 3.59 -1.171 -0.451 1 98.81 49 GLU B CA 1
ATOM 2309 C C . GLU B 1 49 ? 4.434 -0.382 -1.449 1 98.81 49 GLU B C 1
ATOM 2311 O O . GLU B 1 49 ? 3.941 0.556 -2.08 1 98.81 49 GLU B O 1
ATOM 2316 N N . TYR B 1 50 ? 5.68 -0.748 -1.542 1 98.88 50 TYR B N 1
ATOM 2317 C CA . TYR B 1 50 ? 6.578 -0.03 -2.439 1 98.88 50 TYR B CA 1
ATOM 2318 C C . TYR B 1 50 ? 6.113 -0.152 -3.887 1 98.88 50 TYR B C 1
ATOM 2320 O O . TYR B 1 50 ? 6.211 0.805 -4.66 1 98.88 50 TYR B O 1
ATOM 2328 N N . THR B 1 51 ? 5.625 -1.31 -4.309 1 98.94 51 THR B N 1
ATOM 2329 C CA . THR B 1 51 ? 5.145 -1.442 -5.68 1 98.94 51 THR B CA 1
ATOM 2330 C C . THR B 1 51 ? 3.945 -0.532 -5.922 1 98.94 51 THR B C 1
ATOM 2332 O O . THR B 1 51 ? 3.848 0.107 -6.973 1 98.94 51 THR B O 1
ATOM 2335 N N . TRP B 1 52 ? 3.035 -0.434 -4.977 1 98.94 52 TRP B N 1
ATOM 2336 C CA . TRP B 1 52 ? 1.856 0.412 -5.129 1 98.94 52 TRP B CA 1
ATOM 2337 C C . TRP B 1 52 ? 2.24 1.888 -5.121 1 98.94 52 TRP B C 1
ATOM 2339 O O . TRP B 1 52 ? 1.682 2.688 -5.875 1 98.94 52 TRP B O 1
ATOM 2349 N N . ARG B 1 53 ? 3.168 2.24 -4.254 1 98.88 53 ARG B N 1
ATOM 2350 C CA . ARG B 1 53 ? 3.619 3.627 -4.199 1 98.88 53 ARG B CA 1
ATOM 2351 C C . ARG B 1 53 ? 4.375 4.008 -5.469 1 98.88 53 ARG B C 1
ATOM 2353 O O . ARG B 1 53 ? 4.23 5.121 -5.977 1 98.88 53 ARG B O 1
ATOM 2360 N N . LEU B 1 54 ? 5.211 3.082 -5.984 1 98.88 54 LEU B N 1
ATOM 2361 C CA . LEU B 1 54 ? 5.871 3.318 -7.262 1 98.88 54 LEU B CA 1
ATOM 2362 C C . LEU B 1 54 ? 4.852 3.527 -8.375 1 98.88 54 LEU B C 1
ATOM 2364 O O . LEU B 1 54 ? 4.961 4.473 -9.156 1 98.88 54 LEU B O 1
ATOM 2368 N N . ASN B 1 55 ? 3.855 2.625 -8.414 1 98.94 55 ASN B N 1
ATOM 2369 C CA . ASN B 1 55 ? 2.771 2.842 -9.367 1 98.94 55 ASN B CA 1
ATOM 2370 C C . ASN B 1 55 ? 2.174 4.238 -9.227 1 98.94 55 ASN B C 1
ATOM 2372 O O . ASN B 1 55 ? 2.008 4.949 -10.219 1 98.94 55 ASN B O 1
ATOM 2376 N N . SER B 1 56 ? 1.853 4.648 -7.98 1 98.81 56 SER B N 1
ATOM 2377 C CA . SER B 1 56 ? 1.247 5.949 -7.703 1 98.81 56 SER B CA 1
ATOM 2378 C C . SER B 1 56 ? 2.133 7.086 -8.195 1 98.81 56 SER B C 1
ATOM 2380 O O . SER B 1 56 ? 1.637 8.086 -8.727 1 98.81 56 SER B O 1
ATOM 2382 N N . MET B 1 57 ? 3.443 6.918 -8.07 1 98.56 57 MET B N 1
ATOM 2383 C CA . MET B 1 57 ? 4.414 7.965 -8.367 1 98.56 57 MET B CA 1
ATOM 2384 C C . MET B 1 57 ? 4.789 7.949 -9.852 1 98.56 57 MET B C 1
ATOM 2386 O O . MET B 1 57 ? 5.633 8.734 -10.289 1 98.56 57 MET B O 1
ATOM 2390 N N . ASN B 1 58 ? 4.203 7.031 -10.633 1 98.25 58 ASN B N 1
ATOM 2391 C CA . ASN B 1 58 ? 4.543 6.836 -12.031 1 98.25 58 ASN B CA 1
ATOM 2392 C C . ASN B 1 58 ? 6.031 6.547 -12.219 1 98.25 58 ASN B C 1
ATOM 2394 O O . ASN B 1 58 ? 6.672 7.105 -13.109 1 98.25 58 ASN B O 1
ATOM 2398 N N . ARG B 1 59 ? 6.504 5.707 -11.32 1 98.06 59 ARG B N 1
ATOM 2399 C CA . ARG B 1 59 ? 7.895 5.266 -11.359 1 98.06 59 ARG B CA 1
ATOM 2400 C C . ARG B 1 59 ? 7.988 3.742 -11.344 1 98.06 59 ARG B C 1
ATOM 2402 O O . ARG B 1 59 ? 7.043 3.061 -10.945 1 98.06 59 ARG B O 1
ATOM 2409 N N . TYR B 1 60 ? 9.125 3.273 -11.828 1 98.38 60 TYR B N 1
ATOM 2410 C CA . TYR B 1 60 ? 9.352 1.834 -11.844 1 98.38 60 TYR B CA 1
ATOM 2411 C C . TYR B 1 60 ? 10.797 1.511 -11.477 1 98.38 60 TYR B C 1
ATOM 2413 O O . TYR B 1 60 ? 11.727 2.215 -11.891 1 98.38 60 TYR B O 1
ATOM 2421 N N . GLU B 1 61 ? 10.945 0.581 -10.703 1 98.06 61 GLU B N 1
ATOM 2422 C CA . GLU B 1 61 ? 12.195 -0.148 -10.508 1 98.06 61 GLU B CA 1
ATOM 2423 C C . GLU B 1 61 ? 11.961 -1.656 -10.516 1 98.06 61 GLU B C 1
ATOM 2425 O O . GLU B 1 61 ? 10.875 -2.121 -10.172 1 98.06 61 GLU B O 1
ATOM 2430 N N . PRO B 1 62 ? 12.961 -2.404 -10.906 1 98.5 62 PRO B N 1
ATOM 2431 C CA . PRO B 1 62 ? 12.758 -3.854 -10.938 1 98.5 62 PRO B CA 1
ATOM 2432 C C . PRO B 1 62 ? 12.359 -4.422 -9.578 1 98.5 62 PRO B C 1
ATOM 2434 O O . PRO B 1 62 ? 12.828 -3.945 -8.539 1 98.5 62 PRO B O 1
ATOM 2437 N N . PHE B 1 63 ? 11.531 -5.43 -9.633 1 98.69 63 PHE B N 1
ATOM 2438 C CA . PHE B 1 63 ? 11.008 -6.023 -8.406 1 98.69 63 PHE B CA 1
ATOM 2439 C C . PHE B 1 63 ? 12.141 -6.488 -7.5 1 98.69 63 PHE B C 1
ATOM 2441 O O . PHE B 1 63 ? 12.023 -6.426 -6.273 1 98.69 63 PHE B O 1
ATOM 2448 N N . SER B 1 64 ? 13.25 -6.926 -8.07 1 98.31 64 SER B N 1
ATOM 2449 C CA . SER B 1 64 ? 14.414 -7.309 -7.273 1 98.31 64 SER B CA 1
ATOM 2450 C C . SER B 1 64 ? 14.938 -6.137 -6.449 1 98.31 64 SER B C 1
ATOM 2452 O O . SER B 1 64 ? 15.281 -6.301 -5.277 1 98.31 64 SER B O 1
ATOM 2454 N N . SER B 1 65 ? 14.984 -4.961 -7.07 1 98.25 65 SER B N 1
ATOM 2455 C CA . SER B 1 65 ? 15.383 -3.75 -6.359 1 98.25 65 SER B CA 1
ATOM 2456 C C . SER B 1 65 ? 14.391 -3.408 -5.254 1 98.25 65 SER B C 1
ATOM 2458 O O . SER B 1 65 ? 14.789 -3.08 -4.133 1 98.25 65 SER B O 1
ATOM 2460 N N . VAL B 1 66 ? 13.102 -3.518 -5.555 1 98.69 66 VAL B N 1
ATOM 2461 C CA . VAL B 1 66 ? 12.047 -3.256 -4.586 1 98.69 66 VAL B CA 1
ATOM 2462 C C . VAL B 1 66 ? 12.172 -4.211 -3.404 1 98.69 66 VAL B C 1
ATOM 2464 O O . VAL B 1 66 ? 12.047 -3.799 -2.248 1 98.69 66 VAL B O 1
ATOM 2467 N N . THR B 1 67 ? 12.43 -5.469 -3.711 1 98.56 67 THR B N 1
ATOM 2468 C CA . THR B 1 67 ? 12.57 -6.5 -2.689 1 98.56 67 THR B CA 1
ATOM 2469 C C . THR B 1 67 ? 13.734 -6.176 -1.755 1 98.56 67 THR B C 1
ATOM 2471 O O . THR B 1 67 ? 13.602 -6.266 -0.533 1 98.56 67 THR B O 1
ATOM 2474 N N . ARG B 1 68 ? 14.812 -5.777 -2.301 1 98.5 68 ARG B N 1
ATOM 2475 C CA . ARG B 1 68 ? 15.977 -5.426 -1.491 1 98.5 68 ARG B CA 1
ATOM 2476 C C . ARG B 1 68 ? 15.688 -4.215 -0.615 1 98.5 68 ARG B C 1
ATOM 2478 O O . ARG B 1 68 ? 15.984 -4.219 0.582 1 98.5 68 ARG B O 1
ATOM 2485 N N . LYS B 1 69 ? 15.148 -3.172 -1.205 1 98.5 69 LYS B N 1
ATOM 2486 C CA . LYS B 1 69 ? 14.812 -1.958 -0.464 1 98.5 69 LYS B CA 1
ATOM 2487 C C . LYS B 1 69 ? 13.844 -2.258 0.677 1 98.5 69 LYS B C 1
ATOM 2489 O O . LYS B 1 69 ? 13.984 -1.716 1.775 1 98.5 69 LYS B O 1
ATOM 2494 N N . ALA B 1 70 ? 12.883 -3.117 0.405 1 98.56 70 ALA B N 1
ATOM 2495 C CA . ALA B 1 70 ? 11.922 -3.516 1.427 1 98.56 70 ALA B CA 1
ATOM 2496 C C . ALA B 1 70 ? 12.609 -4.238 2.58 1 98.56 70 ALA B C 1
ATOM 2498 O O . ALA B 1 70 ? 12.289 -4.008 3.748 1 98.56 70 ALA B O 1
ATOM 2499 N N . LEU B 1 71 ? 13.578 -5.125 2.236 1 98.5 71 LEU B N 1
ATOM 2500 C CA . LEU B 1 71 ? 14.352 -5.801 3.273 1 98.5 71 LEU B CA 1
ATOM 2501 C C . LEU B 1 71 ? 15.102 -4.793 4.141 1 98.5 71 LEU B C 1
ATOM 2503 O O . LEU B 1 71 ? 15.031 -4.852 5.367 1 98.5 71 LEU B O 1
ATOM 2507 N N . GLU B 1 72 ? 15.734 -3.896 3.508 1 98.38 72 GLU B N 1
ATOM 2508 C CA . GLU B 1 72 ? 16.516 -2.891 4.223 1 98.38 72 GLU B CA 1
ATOM 2509 C C . GLU B 1 72 ? 15.633 -2.031 5.117 1 98.38 72 GLU B C 1
ATOM 2511 O O . GLU B 1 72 ? 16 -1.694 6.238 1 98.38 72 GLU B O 1
ATOM 2516 N N . HIS B 1 73 ? 14.484 -1.677 4.598 1 98.44 73 HIS B N 1
ATOM 2517 C CA . HIS B 1 73 ? 13.508 -0.93 5.387 1 98.44 73 HIS B CA 1
ATOM 2518 C C . HIS B 1 73 ? 13.07 -1.723 6.613 1 98.44 73 HIS B C 1
ATOM 2520 O O . HIS B 1 73 ? 13.047 -1.191 7.727 1 98.44 73 HIS B O 1
ATOM 2526 N N . ALA B 1 74 ? 12.711 -2.992 6.422 1 98.31 74 ALA B N 1
ATOM 2527 C CA . ALA B 1 74 ? 12.242 -3.84 7.516 1 98.31 74 ALA B CA 1
ATOM 2528 C C . ALA B 1 74 ? 13.312 -4 8.586 1 98.31 74 ALA B C 1
ATOM 2530 O O . ALA B 1 74 ? 13.016 -3.945 9.781 1 98.31 74 ALA B O 1
ATOM 2531 N N . LEU B 1 75 ? 14.562 -4.191 8.125 1 98.38 75 LEU B N 1
ATOM 2532 C CA . LEU B 1 75 ? 15.672 -4.312 9.062 1 98.38 75 LEU B CA 1
ATOM 2533 C C . LEU B 1 75 ? 15.852 -3.025 9.859 1 98.38 75 LEU B C 1
ATOM 2535 O O . LEU B 1 75 ? 15.938 -3.059 11.086 1 98.38 75 LEU B O 1
ATOM 2539 N N . ALA B 1 76 ? 15.82 -1.899 9.195 1 97.81 76 ALA B N 1
ATOM 2540 C CA . ALA B 1 76 ? 16.016 -0.606 9.844 1 97.81 76 ALA B CA 1
ATOM 2541 C C . ALA B 1 76 ? 14.914 -0.335 10.867 1 97.81 76 ALA B C 1
ATOM 2543 O O . ALA B 1 76 ? 15.188 0.127 11.977 1 97.81 76 ALA B O 1
ATOM 2544 N N . GLU B 1 77 ? 13.719 -0.559 10.477 1 97.31 77 GLU B N 1
ATOM 2545 C CA . GLU B 1 77 ? 12.578 -0.333 11.359 1 97.31 77 GLU B CA 1
ATOM 2546 C C . GLU B 1 77 ? 12.672 -1.191 12.617 1 97.31 77 GLU B C 1
ATOM 2548 O O . GLU B 1 77 ? 12.242 -0.778 13.688 1 97.31 77 GLU B O 1
ATOM 2553 N N . ALA B 1 78 ? 13.273 -2.385 12.484 1 97.44 78 ALA B N 1
ATOM 2554 C CA . ALA B 1 78 ? 13.461 -3.287 13.625 1 97.44 78 ALA B CA 1
ATOM 2555 C C . ALA B 1 78 ? 14.695 -2.904 14.43 1 97.44 78 ALA B C 1
ATOM 2557 O O . ALA B 1 78 ? 15.023 -3.566 15.422 1 97.44 78 ALA B O 1
ATOM 2558 N N . GLY B 1 79 ? 15.383 -1.844 14.016 1 96.94 79 GLY B N 1
ATOM 2559 C CA . GLY B 1 79 ? 16.609 -1.444 14.672 1 96.94 79 GLY B CA 1
ATOM 2560 C C . GLY B 1 79 ? 17.766 -2.391 14.406 1 96.94 79 GLY B C 1
ATOM 2561 O O . GLY B 1 79 ? 18.688 -2.51 15.219 1 96.94 79 GLY B O 1
ATOM 2562 N N . GLN B 1 80 ? 17.641 -3.158 13.312 1 97.06 80 GLN B N 1
ATOM 2563 C CA . GLN B 1 80 ? 18.656 -4.148 12.953 1 97.06 80 GLN B CA 1
ATOM 2564 C C . GLN B 1 80 ? 19.406 -3.73 11.695 1 97.06 80 GLN B C 1
ATOM 2566 O O . GLN B 1 80 ? 18.969 -2.852 10.961 1 97.06 80 GLN B O 1
ATOM 2571 N N . SER B 1 81 ? 20.547 -4.254 11.523 1 96.12 81 SER B N 1
ATOM 2572 C CA . SER B 1 81 ? 21.359 -4.113 10.312 1 96.12 81 SER B CA 1
ATOM 2573 C C . SER B 1 81 ? 22.125 -5.398 10.008 1 96.12 81 SER B C 1
ATOM 2575 O O . SER B 1 81 ? 22.359 -6.215 10.906 1 96.12 81 SER B O 1
ATOM 2577 N N . LEU B 1 82 ? 22.375 -5.617 8.82 1 97.44 82 LEU B N 1
ATOM 2578 C CA . LEU B 1 82 ? 23.172 -6.75 8.359 1 97.44 82 LEU B CA 1
ATOM 2579 C C . LEU B 1 82 ? 24.281 -6.289 7.422 1 97.44 82 LEU B C 1
ATOM 2581 O O . LEU B 1 82 ? 24.109 -5.32 6.68 1 97.44 82 LEU B O 1
ATOM 2585 N N . ALA B 1 83 ? 25.391 -6.988 7.535 1 97.25 83 ALA B N 1
ATOM 2586 C CA . ALA B 1 83 ? 26.438 -6.758 6.543 1 97.25 83 ALA B CA 1
ATOM 2587 C C . ALA B 1 83 ? 25.922 -7.055 5.133 1 97.25 83 ALA B C 1
ATOM 2589 O O . ALA B 1 83 ? 25.016 -7.867 4.949 1 97.25 83 ALA B O 1
ATOM 2590 N N . GLU B 1 84 ? 26.516 -6.422 4.203 1 98 84 GLU B N 1
ATOM 2591 C CA . GLU B 1 84 ? 26.109 -6.539 2.805 1 98 84 GLU B CA 1
ATOM 2592 C C . GLU B 1 84 ? 26.094 -7.996 2.355 1 98 84 GLU B C 1
ATOM 2594 O O . GLU B 1 84 ? 25.188 -8.414 1.622 1 98 84 GLU B O 1
ATOM 2599 N N . ARG B 1 85 ? 27.047 -8.789 2.791 1 97.5 85 ARG B N 1
ATOM 2600 C CA . ARG B 1 85 ? 27.109 -10.195 2.389 1 97.5 85 ARG B CA 1
ATOM 2601 C C . ARG B 1 85 ? 25.875 -10.953 2.857 1 97.5 85 ARG B C 1
ATOM 2603 O O . ARG B 1 85 ? 25.406 -11.867 2.172 1 97.5 85 ARG B O 1
ATOM 2610 N N . HIS B 1 86 ? 25.359 -10.617 4.031 1 97.25 86 HIS B N 1
ATOM 2611 C CA . HIS B 1 86 ? 24.188 -11.289 4.562 1 97.25 86 HIS B CA 1
ATOM 2612 C C . HIS B 1 86 ? 22.922 -10.812 3.863 1 97.25 86 HIS B C 1
ATOM 2614 O O . HIS B 1 86 ? 21.984 -11.586 3.672 1 97.25 86 HIS B O 1
ATOM 2620 N N . VAL B 1 87 ? 22.875 -9.508 3.52 1 98.06 87 VAL B N 1
ATOM 2621 C CA . VAL B 1 87 ? 21.766 -9 2.721 1 98.06 87 VAL B CA 1
ATOM 2622 C C . VAL B 1 87 ? 21.719 -9.719 1.377 1 98.06 87 VAL B C 1
ATOM 2624 O O . VAL B 1 87 ? 20.641 -10.156 0.937 1 98.06 87 VAL B O 1
ATOM 2627 N N . GLU B 1 88 ? 22.859 -9.906 0.803 1 97.62 88 GLU B N 1
ATOM 2628 C CA . GLU B 1 88 ? 22.938 -10.617 -0.471 1 97.62 88 GLU B CA 1
ATOM 2629 C C . GLU B 1 88 ? 22.469 -12.062 -0.326 1 97.62 88 GLU B C 1
ATOM 2631 O O . GLU B 1 88 ? 21.797 -12.594 -1.206 1 97.62 88 GLU B O 1
ATOM 2636 N N . ALA B 1 89 ? 22.844 -12.68 0.739 1 96.44 89 ALA B N 1
ATOM 2637 C CA . ALA B 1 89 ? 22.438 -14.055 0.99 1 96.44 89 ALA B CA 1
ATOM 2638 C C . ALA B 1 89 ? 20.922 -14.156 1.148 1 96.44 89 ALA B C 1
ATOM 2640 O O . ALA B 1 89 ? 20.297 -15.109 0.68 1 96.44 89 ALA B O 1
ATOM 2641 N N . LEU B 1 90 ? 20.375 -13.188 1.82 1 97.06 90 LEU B N 1
ATOM 2642 C CA . LEU B 1 90 ? 18.922 -13.164 1.992 1 97.06 90 LEU B CA 1
ATOM 2643 C C . LEU B 1 90 ? 18.219 -12.922 0.661 1 97.06 90 LEU B C 1
ATOM 2645 O O . LEU B 1 90 ? 17.172 -13.516 0.386 1 97.06 90 LEU B O 1
ATOM 2649 N N . MET B 1 91 ? 18.75 -12.047 -0.164 1 97 91 MET B N 1
ATOM 2650 C CA . MET B 1 91 ? 18.203 -11.82 -1.497 1 97 91 MET B CA 1
ATOM 2651 C C . MET B 1 91 ? 18.25 -13.094 -2.332 1 97 91 MET B C 1
ATOM 2653 O O . MET B 1 91 ? 17.312 -13.406 -3.061 1 97 91 MET B O 1
ATOM 2657 N N . GLU B 1 92 ? 19.312 -13.852 -2.193 1 93.94 92 GLU B N 1
ATOM 2658 C CA . GLU B 1 92 ? 19.422 -15.141 -2.881 1 93.94 92 GLU B CA 1
ATOM 2659 C C . GLU B 1 92 ? 18.391 -16.141 -2.363 1 93.94 92 GLU B C 1
ATOM 2661 O O . GLU B 1 92 ? 17.797 -16.875 -3.145 1 93.94 92 GLU B O 1
ATOM 2666 N N . ALA B 1 93 ? 18.266 -16.172 -1.096 1 92.56 93 ALA B N 1
ATOM 2667 C CA . ALA B 1 93 ? 17.266 -17.047 -0.499 1 92.56 93 ALA B CA 1
ATOM 2668 C C . ALA B 1 93 ? 15.867 -16.688 -0.995 1 92.56 93 ALA B C 1
ATOM 2670 O O . ALA B 1 93 ? 15.031 -17.578 -1.186 1 92.56 93 ALA B O 1
ATOM 2671 N N . TYR B 1 94 ? 15.656 -15.43 -1.173 1 93.44 94 TYR B N 1
ATOM 2672 C CA . TYR B 1 94 ? 14.359 -15 -1.674 1 93.44 94 TYR B CA 1
ATOM 2673 C C . TYR B 1 94 ? 14.109 -15.531 -3.078 1 93.44 94 TYR B C 1
ATOM 2675 O O . TYR B 1 94 ? 12.961 -15.805 -3.449 1 93.44 94 TYR B O 1
ATOM 2683 N N . ASN B 1 95 ? 15.109 -15.75 -3.844 1 91.44 95 ASN B N 1
ATOM 2684 C CA . ASN B 1 95 ? 15.023 -16.312 -5.191 1 91.44 95 ASN B CA 1
ATOM 2685 C C . ASN B 1 95 ? 14.773 -17.812 -5.16 1 91.44 95 ASN B C 1
ATOM 2687 O O . ASN B 1 95 ? 14.523 -18.422 -6.199 1 91.44 95 ASN B O 1
ATOM 2691 N N . SER B 1 96 ? 14.836 -18.422 -3.996 1 89.38 96 SER B N 1
ATOM 2692 C CA . SER B 1 96 ? 14.641 -19.859 -3.846 1 89.38 96 SER B CA 1
ATOM 2693 C C . SER B 1 96 ? 13.648 -20.172 -2.732 1 89.38 96 SER B C 1
ATOM 2695 O O . SER B 1 96 ? 13.891 -21.047 -1.9 1 89.38 96 SER B O 1
ATOM 2697 N N . LEU B 1 97 ? 12.617 -19.422 -2.682 1 91.38 97 LEU B N 1
ATOM 2698 C CA . LEU B 1 97 ? 11.578 -19.625 -1.678 1 91.38 97 LEU B CA 1
ATOM 2699 C C . LEU B 1 97 ? 10.961 -21.016 -1.812 1 91.38 97 LEU B C 1
ATOM 2701 O O . LEU B 1 97 ? 11.016 -21.625 -2.883 1 91.38 97 LEU B O 1
ATOM 2705 N N . THR B 1 98 ? 10.414 -21.531 -0.723 1 91.12 98 THR B N 1
ATOM 2706 C CA . THR B 1 98 ? 9.781 -22.844 -0.732 1 91.12 98 THR B CA 1
ATOM 2707 C C . THR B 1 98 ? 8.359 -22.766 -1.269 1 91.12 98 THR B C 1
ATOM 2709 O O . THR B 1 98 ? 7.707 -21.719 -1.147 1 91.12 98 THR B O 1
ATOM 2712 N N . LEU B 1 99 ? 7.906 -23.859 -1.808 1 94.19 99 LEU B N 1
ATOM 2713 C CA . LEU B 1 99 ? 6.52 -23.984 -2.248 1 94.19 99 LEU B CA 1
ATOM 2714 C C . LEU B 1 99 ? 5.578 -24.109 -1.056 1 94.19 99 LEU B C 1
ATOM 2716 O O . LEU B 1 99 ? 5.941 -24.688 -0.028 1 94.19 99 LEU B O 1
ATOM 2720 N N . PHE B 1 100 ? 4.395 -23.531 -1.221 1 95.62 100 PHE B N 1
ATOM 2721 C CA . PHE B 1 100 ? 3.34 -23.969 -0.312 1 95.62 100 PHE B CA 1
ATOM 2722 C C . PHE B 1 100 ? 3.09 -25.469 -0.446 1 95.62 100 PHE B C 1
ATOM 2724 O O . PHE B 1 100 ? 3.205 -26.016 -1.539 1 95.62 100 PHE B O 1
ATOM 2731 N N . PRO B 1 101 ? 2.641 -26.125 0.615 1 94.69 101 PRO B N 1
ATOM 2732 C CA . PRO B 1 101 ? 2.469 -27.578 0.586 1 94.69 101 PRO B CA 1
ATOM 2733 C C . PRO B 1 101 ? 1.396 -28.031 -0.403 1 94.69 101 PRO B C 1
ATOM 2735 O O . PRO B 1 101 ? 1.444 -29.156 -0.903 1 94.69 101 PRO B O 1
ATOM 2738 N N . ASP B 1 102 ? 0.489 -27.203 -0.703 1 97.44 102 ASP B N 1
ATOM 2739 C CA . ASP B 1 102 ? -0.625 -27.578 -1.566 1 97.44 102 ASP B CA 1
ATOM 2740 C C . ASP B 1 102 ? -0.255 -27.422 -3.039 1 97.44 102 ASP B C 1
ATOM 2742 O O . ASP B 1 102 ? -1.065 -27.703 -3.922 1 97.44 102 ASP B O 1
ATOM 2746 N N . VAL B 1 103 ? 0.988 -27.016 -3.387 1 97 103 VAL B N 1
ATOM 2747 C CA . VAL B 1 103 ? 1.38 -26.75 -4.77 1 97 103 VAL B CA 1
ATOM 2748 C C . VAL B 1 103 ? 1.757 -28.062 -5.449 1 97 103 VAL B C 1
ATOM 2750 O O . VAL B 1 103 ? 1.462 -28.266 -6.633 1 97 103 VAL B O 1
ATOM 2753 N N . ALA B 1 104 ? 2.383 -28.984 -4.738 1 95.5 104 ALA B N 1
ATOM 2754 C CA . ALA B 1 104 ? 2.82 -30.234 -5.34 1 95.5 104 ALA B CA 1
ATOM 2755 C C . ALA B 1 104 ? 1.649 -30.984 -5.977 1 95.5 104 ALA B C 1
ATOM 2757 O O . ALA B 1 104 ? 1.724 -31.391 -7.141 1 95.5 104 ALA B O 1
ATOM 2758 N N . PRO B 1 105 ? 0.489 -31.109 -5.246 1 97 105 PRO B N 1
ATOM 2759 C CA . PRO B 1 105 ? -0.654 -31.766 -5.887 1 97 105 PRO B CA 1
ATOM 2760 C C . PRO B 1 105 ? -1.146 -31.031 -7.125 1 97 105 PRO B C 1
ATOM 2762 O O . PRO B 1 105 ? -1.688 -31.641 -8.047 1 97 105 PRO B O 1
ATOM 2765 N N . LEU B 1 106 ? -1.043 -29.734 -7.195 1 97.5 106 LEU B N 1
ATOM 2766 C CA . LEU B 1 106 ? -1.397 -28.953 -8.375 1 97.5 106 LEU B CA 1
ATOM 2767 C C . LEU B 1 106 ? -0.629 -29.453 -9.602 1 97.5 106 LEU B C 1
ATOM 2769 O O . LEU B 1 106 ? -1.201 -29.578 -10.68 1 97.5 106 LEU B O 1
ATOM 2773 N N . PHE B 1 107 ? 0.703 -29.734 -9.398 1 96.44 107 PHE B N 1
ATOM 2774 C CA . PHE B 1 107 ? 1.522 -30.203 -10.508 1 96.44 107 PHE B CA 1
ATOM 2775 C C . PHE B 1 107 ? 1.012 -31.531 -11.031 1 96.44 107 PHE B C 1
ATOM 2777 O O . PHE B 1 107 ? 1.018 -31.781 -12.242 1 96.44 107 PHE B O 1
ATOM 2784 N N . GLU B 1 108 ? 0.569 -32.312 -10.133 1 95.31 108 GLU B N 1
ATOM 2785 C CA . GLU B 1 108 ? -0.012 -33.594 -10.539 1 95.31 108 GLU B CA 1
ATOM 2786 C C . GLU B 1 108 ? -1.273 -33.406 -11.367 1 95.31 108 GLU B C 1
ATOM 2788 O O . GLU B 1 108 ? -1.462 -34.062 -12.398 1 95.31 108 GLU B O 1
ATOM 2793 N N . HIS B 1 109 ? -2.086 -32.5 -10.945 1 95.69 109 HIS B N 1
ATOM 2794 C CA . HIS B 1 109 ? -3.312 -32.188 -11.672 1 95.69 109 HIS B CA 1
ATOM 2795 C C . HIS B 1 109 ? -3.008 -31.625 -13.055 1 95.69 109 HIS B C 1
ATOM 2797 O O . HIS B 1 109 ? -3.621 -32.031 -14.039 1 95.69 109 HIS B O 1
ATOM 2803 N N . LEU B 1 110 ? -2.07 -30.75 -13.164 1 96.06 110 LEU B N 1
ATOM 2804 C CA . LEU B 1 110 ? -1.729 -30.109 -14.422 1 96.06 110 LEU B CA 1
ATOM 2805 C C . LEU B 1 110 ? -1.098 -31.094 -15.391 1 96.06 110 LEU B C 1
ATOM 2807 O O . LEU B 1 110 ? -1.184 -30.922 -16.609 1 96.06 110 LEU B O 1
ATOM 2811 N N . SER B 1 111 ? -0.443 -32.125 -14.852 1 94.44 111 SER B N 1
ATOM 2812 C CA . SER B 1 111 ? 0.245 -33.125 -15.672 1 94.44 111 SER B CA 1
ATOM 2813 C C . SER B 1 111 ? -0.718 -34.188 -16.172 1 94.44 111 SER B C 1
ATOM 2815 O O . SER B 1 111 ? -0.379 -34.969 -17.062 1 94.44 111 SER B O 1
ATOM 2817 N N . SER B 1 112 ? -1.891 -34.188 -15.625 1 93.5 112 SER B N 1
ATOM 2818 C CA . SER B 1 112 ? -2.867 -35.219 -15.969 1 93.5 112 SER B CA 1
ATOM 2819 C C . SER B 1 112 ? -3.408 -35 -17.391 1 93.5 112 SER B C 1
ATOM 2821 O O . SER B 1 112 ? -3.6 -33.875 -17.812 1 93.5 112 SER B O 1
ATOM 2823 N N . SER B 1 113 ? -3.785 -36.062 -18 1 88.56 113 SER B N 1
ATOM 2824 C CA . SER B 1 113 ? -4.359 -36 -19.344 1 88.56 113 SER B CA 1
ATOM 2825 C C . SER B 1 113 ? -5.727 -35.344 -19.328 1 88.56 113 SER B C 1
ATOM 2827 O O . SER B 1 113 ? -6.133 -34.719 -20.312 1 88.56 113 SER B O 1
ATOM 2829 N N . SER B 1 114 ? -6.371 -35.438 -18.25 1 88.75 114 SER B N 1
ATOM 2830 C CA . SER B 1 114 ? -7.695 -34.844 -18.125 1 88.75 114 SER B CA 1
ATOM 2831 C C . SER B 1 114 ? -7.613 -33.312 -18.062 1 88.75 114 SER B C 1
ATOM 2833 O O . SER B 1 114 ? -8.625 -32.625 -18.203 1 88.75 114 SER B O 1
ATOM 2835 N N . SER B 1 115 ? -6.371 -32.844 -17.938 1 90.81 115 SER B N 1
ATOM 2836 C CA . SER B 1 115 ? -6.168 -31.391 -17.844 1 90.81 115 SER B CA 1
ATOM 2837 C C . SER B 1 115 ? -5.48 -30.844 -19.094 1 90.81 115 SER B C 1
ATOM 2839 O O . SER B 1 115 ? -4.859 -29.781 -19.047 1 90.81 115 SER B O 1
ATOM 2841 N N . SER B 1 116 ? -5.633 -31.562 -20.156 1 92.31 116 SER B N 1
ATOM 2842 C CA . SER B 1 116 ? -4.945 -31.188 -21.391 1 92.31 116 SER B CA 1
ATOM 2843 C C . SER B 1 116 ? -5.48 -29.875 -21.953 1 92.31 116 SER B C 1
ATOM 2845 O O . SER B 1 116 ? -4.809 -29.203 -22.75 1 92.31 116 SER B O 1
ATOM 2847 N N . HIS B 1 117 ? -6.641 -29.516 -21.562 1 94.06 117 HIS B N 1
ATOM 2848 C CA . HIS B 1 117 ? -7.246 -28.281 -22.047 1 94.06 117 HIS B CA 1
ATOM 2849 C C . HIS B 1 117 ? -6.852 -27.094 -21.188 1 94.06 117 HIS B C 1
ATOM 2851 O O . HIS B 1 117 ? -7.207 -25.953 -21.5 1 94.06 117 HIS B O 1
ATOM 2857 N N . ILE B 1 118 ? -6.145 -27.328 -20.125 1 96.62 118 ILE B N 1
ATOM 2858 C CA . ILE B 1 118 ? -5.656 -26.266 -19.25 1 96.62 118 ILE B CA 1
ATOM 2859 C C . ILE B 1 118 ? -4.348 -25.703 -19.812 1 96.62 118 ILE B C 1
ATOM 2861 O O . ILE B 1 118 ? -3.475 -26.469 -20.25 1 96.62 118 ILE B O 1
ATOM 2865 N N . TYR B 1 119 ? -4.215 -24.391 -19.891 1 97.88 119 TYR B N 1
ATOM 2866 C CA . TYR B 1 119 ? -3.02 -23.656 -20.281 1 97.88 119 TYR B CA 1
ATOM 2867 C C . TYR B 1 119 ? -2.465 -22.844 -19.109 1 97.88 119 TYR B C 1
ATOM 2869 O O . TYR B 1 119 ? -2.844 -21.688 -18.922 1 97.88 119 TYR B O 1
ATOM 2877 N N . PRO B 1 120 ? -1.574 -23.453 -18.312 1 98.19 120 PRO B N 1
ATOM 2878 C CA . PRO B 1 120 ? -1.012 -22.766 -17.141 1 98.19 120 PRO B CA 1
ATOM 2879 C C . PRO B 1 120 ? 0.085 -21.781 -17.516 1 98.19 120 PRO B C 1
ATOM 2881 O O . PRO B 1 120 ? 0.955 -22.094 -18.328 1 98.19 120 PRO B O 1
ATOM 2884 N N . VAL B 1 121 ? 0.018 -20.594 -16.938 1 98.38 121 VAL B N 1
ATOM 2885 C CA . VAL B 1 121 ? 0.985 -19.516 -17.141 1 98.38 121 VAL B CA 1
ATOM 2886 C C . VAL B 1 121 ? 1.438 -18.969 -15.789 1 98.38 121 VAL B C 1
ATOM 2888 O O . VAL B 1 121 ? 0.662 -18.953 -14.828 1 98.38 121 VAL B O 1
ATOM 2891 N N . VAL B 1 122 ? 2.773 -18.672 -15.719 1 98.25 122 VAL B N 1
ATOM 2892 C CA . VAL B 1 122 ? 3.27 -17.906 -14.57 1 98.25 122 VAL B CA 1
ATOM 2893 C C . VAL B 1 122 ? 3.021 -16.422 -14.781 1 98.25 122 VAL B C 1
ATOM 2895 O O . VAL B 1 122 ? 3.297 -15.891 -15.859 1 98.25 122 VAL B O 1
ATOM 2898 N N . PHE B 1 123 ? 2.441 -15.758 -13.867 1 98.88 123 PHE B N 1
ATOM 2899 C CA . PHE B 1 123 ? 2.18 -14.32 -13.93 1 98.88 123 PHE B CA 1
ATOM 2900 C C . PHE B 1 123 ? 2.658 -13.633 -12.656 1 98.88 123 PHE B C 1
ATOM 2902 O O . PHE B 1 123 ? 2.061 -13.789 -11.594 1 98.88 123 PHE B O 1
ATOM 2909 N N . SER B 1 124 ? 3.719 -12.781 -12.75 1 98.69 124 SER B N 1
ATOM 2910 C CA . SER B 1 124 ? 4.371 -12.352 -11.516 1 98.69 124 SER B CA 1
ATOM 2911 C C . SER B 1 124 ? 4.859 -10.906 -11.625 1 98.69 124 SER B C 1
ATOM 2913 O O . SER B 1 124 ? 5.195 -10.445 -12.719 1 98.69 124 SER B O 1
ATOM 2915 N N . ASN B 1 125 ? 4.883 -10.188 -10.453 1 98.62 125 ASN B N 1
ATOM 2916 C CA . ASN B 1 125 ? 5.598 -8.922 -10.328 1 98.62 125 ASN B CA 1
ATOM 2917 C C . ASN B 1 125 ? 7.105 -9.117 -10.438 1 98.62 125 ASN B C 1
ATOM 2919 O O . ASN B 1 125 ? 7.848 -8.156 -10.641 1 98.62 125 ASN B O 1
ATOM 2923 N N . GLY B 1 126 ? 7.594 -10.328 -10.266 1 98.12 126 GLY B N 1
ATOM 2924 C CA . GLY B 1 126 ? 9.023 -10.609 -10.242 1 98.12 126 GLY B CA 1
ATOM 2925 C C . GLY B 1 126 ? 9.703 -10.352 -11.57 1 98.12 126 GLY B C 1
ATOM 2926 O O . GLY B 1 126 ? 9.039 -10.281 -12.617 1 98.12 126 GLY B O 1
ATOM 2927 N N . THR B 1 127 ? 10.977 -10.133 -11.539 1 98 127 THR B N 1
ATOM 2928 C CA . THR B 1 127 ? 11.742 -10.031 -12.773 1 98 127 THR B CA 1
ATOM 2929 C C . THR B 1 127 ? 11.891 -11.398 -13.438 1 98 127 THR B C 1
ATOM 2931 O O . THR B 1 127 ? 11.688 -12.43 -12.789 1 98 127 THR B O 1
ATOM 2934 N N . HIS B 1 128 ? 12.211 -11.336 -14.711 1 97.06 128 HIS B N 1
ATOM 2935 C CA . HIS B 1 128 ? 12.492 -12.586 -15.406 1 97.06 128 HIS B CA 1
ATOM 2936 C C . HIS B 1 128 ? 13.578 -13.383 -14.688 1 97.06 128 HIS B C 1
ATOM 2938 O O . HIS B 1 128 ? 13.445 -14.594 -14.508 1 97.06 128 HIS B O 1
ATOM 2944 N N . ALA B 1 129 ? 14.586 -12.711 -14.211 1 96.69 129 ALA B N 1
ATOM 2945 C CA . ALA B 1 129 ? 15.695 -13.367 -13.531 1 96.69 129 ALA B CA 1
ATOM 2946 C C . ALA B 1 129 ? 15.234 -14.008 -12.219 1 96.69 129 ALA B C 1
ATOM 2948 O O . ALA B 1 129 ? 15.625 -15.141 -11.914 1 96.69 129 ALA B O 1
ATOM 2949 N N . MET B 1 130 ? 14.43 -13.344 -11.438 1 96.31 130 MET B N 1
ATOM 2950 C CA . MET B 1 130 ? 13.914 -13.867 -10.18 1 96.31 130 MET B CA 1
ATOM 2951 C C . MET B 1 130 ? 13.078 -15.125 -10.414 1 96.31 130 MET B C 1
ATOM 2953 O O . MET B 1 130 ? 13.258 -16.141 -9.734 1 96.31 130 MET B O 1
ATOM 2957 N N . ILE B 1 131 ? 12.164 -15.062 -11.414 1 96.06 131 ILE B N 1
ATOM 2958 C CA . ILE B 1 131 ? 11.25 -16.156 -11.688 1 96.06 131 ILE B CA 1
ATOM 2959 C C . ILE B 1 131 ? 12.023 -17.359 -12.25 1 96.06 131 ILE B C 1
ATOM 2961 O O . ILE B 1 131 ? 11.781 -18.5 -11.859 1 96.06 131 ILE B O 1
ATOM 2965 N N . HIS B 1 132 ? 12.977 -17.078 -13.094 1 94.62 132 HIS B N 1
ATOM 2966 C CA . HIS B 1 132 ? 13.82 -18.141 -13.625 1 94.62 132 HIS B CA 1
ATOM 2967 C C . HIS B 1 132 ? 14.609 -18.828 -12.508 1 94.62 132 HIS B C 1
ATOM 2969 O O . HIS B 1 132 ? 14.727 -20.047 -12.492 1 94.62 132 HIS B O 1
ATOM 2975 N N . ALA B 1 133 ? 15.141 -18.031 -11.633 1 93.19 133 ALA B N 1
ATOM 2976 C CA . ALA B 1 133 ? 15.875 -18.594 -10.5 1 93.19 133 ALA B CA 1
ATOM 2977 C C . ALA B 1 133 ? 14.977 -19.469 -9.633 1 93.19 133 ALA B C 1
ATOM 2979 O O . ALA B 1 133 ? 15.383 -20.547 -9.188 1 93.19 133 ALA B O 1
ATOM 2980 N N . SER B 1 134 ? 13.781 -19.016 -9.391 1 90.25 134 SER B N 1
ATOM 2981 C CA . SER B 1 134 ? 12.82 -19.766 -8.586 1 90.25 134 SER B CA 1
ATOM 2982 C C . SER B 1 134 ? 12.43 -21.062 -9.258 1 90.25 134 SER B C 1
ATOM 2984 O O . SER B 1 134 ? 12.359 -22.109 -8.609 1 90.25 134 SER B O 1
ATOM 2986 N N . LEU B 1 135 ? 12.172 -21.047 -10.562 1 89.5 135 LEU B N 1
ATOM 2987 C CA . LEU B 1 135 ? 11.703 -22.219 -11.312 1 89.5 135 LEU B CA 1
ATOM 2988 C C . LEU B 1 135 ? 12.82 -23.219 -11.508 1 89.5 135 LEU B C 1
ATOM 2990 O O . LEU B 1 135 ? 12.578 -24.438 -11.539 1 89.5 135 LEU B O 1
ATOM 2994 N N . ASN B 1 136 ? 14.039 -22.734 -11.531 1 87.06 136 ASN B N 1
ATOM 2995 C CA . ASN B 1 136 ? 15.148 -23.625 -11.852 1 87.06 136 ASN B CA 1
ATOM 2996 C C . ASN B 1 136 ? 15.969 -23.969 -10.617 1 87.06 136 ASN B C 1
ATOM 2998 O O . ASN B 1 136 ? 16.703 -24.953 -10.609 1 87.06 136 ASN B O 1
ATOM 3002 N N . GLY B 1 137 ? 15.875 -23.094 -9.672 1 81.19 137 GLY B N 1
ATOM 3003 C CA . GLY B 1 137 ? 16.766 -23.25 -8.523 1 81.19 137 GLY B CA 1
ATOM 3004 C C . GLY B 1 137 ? 16.203 -24.172 -7.457 1 81.19 137 GLY B C 1
ATOM 3005 O O . GLY B 1 137 ? 16.953 -24.656 -6.602 1 81.19 137 GLY B O 1
ATOM 3006 N N . SER B 1 138 ? 15.008 -24.328 -7.5 1 79.19 138 SER B N 1
ATOM 3007 C CA . SER B 1 138 ? 14.375 -25.203 -6.512 1 79.19 138 SER B CA 1
ATOM 3008 C C . SER B 1 138 ? 14.188 -26.609 -7.051 1 79.19 138 SER B C 1
ATOM 3010 O O . SER B 1 138 ? 13.609 -26.797 -8.125 1 79.19 138 SER B O 1
ATOM 3012 N N . SER B 1 139 ? 14.719 -27.594 -6.312 1 84.44 139 SER B N 1
ATOM 3013 C CA . SER B 1 139 ? 14.562 -29 -6.707 1 84.44 139 SER B CA 1
ATOM 3014 C C . SER B 1 139 ? 13.102 -29.422 -6.68 1 84.44 139 SER B C 1
ATOM 3016 O O . SER B 1 139 ? 12.719 -30.391 -7.332 1 84.44 139 SER B O 1
ATOM 3018 N N . GLU B 1 140 ? 12.375 -28.641 -5.926 1 86.06 140 GLU B N 1
ATOM 3019 C CA . GLU B 1 140 ? 10.953 -28.953 -5.82 1 86.06 140 GLU B CA 1
ATOM 3020 C C . GLU B 1 140 ? 10.18 -28.453 -7.043 1 86.06 140 GLU B C 1
ATOM 3022 O O . GLU B 1 140 ? 9.18 -29.047 -7.438 1 86.06 140 GLU B O 1
ATOM 3027 N N . ILE B 1 141 ? 10.664 -27.438 -7.645 1 88 141 ILE B N 1
ATOM 3028 C CA . ILE B 1 141 ? 9.906 -26.766 -8.695 1 88 141 ILE B CA 1
ATOM 3029 C C . ILE B 1 141 ? 10.461 -27.156 -10.062 1 88 141 ILE B C 1
ATOM 3031 O O . ILE B 1 141 ? 9.711 -27.359 -11.016 1 88 141 ILE B O 1
ATOM 3035 N N . SER B 1 142 ? 11.703 -27.281 -10.125 1 91.12 142 SER B N 1
ATOM 3036 C CA . SER B 1 142 ? 12.406 -27.406 -11.398 1 91.12 142 SER B CA 1
ATOM 3037 C C . SER B 1 142 ? 11.852 -28.547 -12.234 1 91.12 142 SER B C 1
ATOM 3039 O O . SER B 1 142 ? 11.633 -28.391 -13.438 1 91.12 142 SER B O 1
ATOM 3041 N N . PRO B 1 143 ? 11.508 -29.703 -11.633 1 93.81 143 PRO B N 1
ATOM 3042 C CA . PRO B 1 143 ? 10.977 -30.797 -12.453 1 93.81 143 PRO B CA 1
ATOM 3043 C C . PRO B 1 143 ? 9.602 -30.484 -13.031 1 93.81 143 PRO B C 1
ATOM 3045 O O . PRO B 1 143 ? 9.133 -31.172 -13.938 1 93.81 143 PRO B O 1
ATOM 3048 N N . HIS B 1 144 ? 8.992 -29.516 -12.547 1 94.25 144 HIS B N 1
ATOM 3049 C CA . HIS B 1 144 ? 7.617 -29.203 -12.938 1 94.25 144 HIS B CA 1
ATOM 3050 C C . HIS B 1 144 ? 7.547 -27.906 -13.727 1 94.25 144 HIS B C 1
ATOM 3052 O O . HIS B 1 144 ? 6.465 -27.484 -14.148 1 94.25 144 HIS B O 1
ATOM 3058 N N . ALA B 1 145 ? 8.688 -27.266 -13.953 1 93.38 145 ALA B N 1
ATOM 3059 C CA . ALA B 1 145 ? 8.742 -25.969 -14.633 1 93.38 145 ALA B CA 1
ATOM 3060 C C . ALA B 1 145 ? 8.117 -26.047 -16.016 1 93.38 145 ALA B C 1
ATOM 3062 O O . ALA B 1 145 ? 7.492 -25.094 -16.484 1 93.38 145 ALA B O 1
ATOM 3063 N N . HIS B 1 146 ? 8.227 -27.219 -16.672 1 94.06 146 HIS B N 1
ATOM 3064 C CA . HIS B 1 146 ? 7.742 -27.406 -18.047 1 94.06 146 HIS B CA 1
ATOM 3065 C C . HIS B 1 146 ? 6.219 -27.375 -18.094 1 94.06 146 HIS B C 1
ATOM 3067 O O . HIS B 1 146 ? 5.637 -27.266 -19.188 1 94.06 146 HIS B O 1
ATOM 3073 N N . LEU B 1 147 ? 5.57 -27.547 -16.984 1 95.62 147 LEU B N 1
ATOM 3074 C CA . LEU B 1 147 ? 4.113 -27.516 -16.922 1 95.62 147 LEU B CA 1
ATOM 3075 C C . LEU B 1 147 ? 3.578 -26.125 -17.25 1 95.62 147 LEU B C 1
ATOM 3077 O O . LEU B 1 147 ? 2.449 -26 -17.734 1 95.62 147 LEU B O 1
ATOM 3081 N N . PHE B 1 148 ? 4.32 -25.062 -16.953 1 96.56 148 PHE B N 1
ATOM 3082 C CA . PHE B 1 148 ? 3.932 -23.703 -17.266 1 96.56 148 PHE B CA 1
ATOM 3083 C C . PHE B 1 148 ? 4.305 -23.344 -18.703 1 96.56 148 PHE B C 1
ATOM 3085 O O . PHE B 1 148 ? 5.484 -23.297 -19.047 1 96.56 148 PHE B O 1
ATOM 3092 N N . GLN B 1 149 ? 3.32 -23.016 -19.453 1 96.88 149 GLN B N 1
ATOM 3093 C CA . GLN B 1 149 ? 3.471 -22.875 -20.891 1 96.88 149 GLN B CA 1
ATOM 3094 C C . GLN B 1 149 ? 4.074 -21.516 -21.25 1 96.88 149 GLN B C 1
ATOM 3096 O O . GLN B 1 149 ? 4.578 -21.328 -22.359 1 96.88 149 GLN B O 1
ATOM 3101 N N . LYS B 1 150 ? 3.955 -20.625 -20.344 1 97.69 150 LYS B N 1
ATOM 3102 C CA . LYS B 1 150 ? 4.492 -19.281 -20.547 1 97.69 150 LYS B CA 1
ATOM 3103 C C . LYS B 1 150 ? 4.789 -18.609 -19.203 1 97.69 150 LYS B C 1
ATOM 3105 O O . LYS B 1 150 ? 4.152 -18.906 -18.203 1 97.69 150 LYS B O 1
ATOM 3110 N N . ILE B 1 151 ? 5.832 -17.781 -19.219 1 97.81 151 ILE B N 1
ATOM 3111 C CA . ILE B 1 151 ? 6.152 -16.922 -18.078 1 97.81 151 ILE B CA 1
ATOM 3112 C C . ILE B 1 151 ? 5.871 -15.461 -18.453 1 97.81 151 ILE B C 1
ATOM 3114 O O . ILE B 1 151 ? 6.453 -14.938 -19.406 1 97.81 151 ILE B O 1
ATOM 3118 N N . VAL B 1 152 ? 4.953 -14.836 -17.781 1 98.75 152 VAL B N 1
ATOM 3119 C CA . VAL B 1 152 ? 4.613 -13.43 -17.984 1 98.75 152 VAL B CA 1
ATOM 3120 C C . VAL B 1 152 ? 4.984 -12.617 -16.75 1 98.75 152 VAL B C 1
ATOM 3122 O O . VAL B 1 152 ? 4.469 -12.867 -15.656 1 98.75 152 VAL B O 1
ATOM 3125 N N . VAL B 1 153 ? 5.93 -11.742 -16.859 1 98.75 153 VAL B N 1
ATOM 3126 C CA . VAL B 1 153 ? 6.32 -10.828 -15.797 1 98.75 153 VAL B CA 1
ATOM 3127 C C . VAL B 1 153 ? 5.961 -9.398 -16.172 1 98.75 153 VAL B C 1
ATOM 3129 O O . VAL B 1 153 ? 5.621 -9.117 -17.328 1 98.75 153 VAL B O 1
ATOM 3132 N N . VAL B 1 154 ? 6.055 -8.492 -15.227 1 98.56 154 VAL B N 1
ATOM 3133 C CA . VAL B 1 154 ? 5.508 -7.156 -15.445 1 98.56 154 VAL B CA 1
ATOM 3134 C C . VAL B 1 154 ? 6.598 -6.23 -15.977 1 98.56 154 VAL B C 1
ATOM 3136 O O . VAL B 1 154 ? 6.316 -5.098 -16.375 1 98.56 154 VAL B O 1
ATOM 3139 N N . GLU B 1 155 ? 7.801 -6.742 -16.094 1 97.56 155 GLU B N 1
ATOM 3140 C CA . GLU B 1 155 ? 8.969 -5.934 -16.438 1 97.56 155 GLU B CA 1
ATOM 3141 C C . GLU B 1 155 ? 8.742 -5.191 -17.766 1 97.56 155 GLU B C 1
ATOM 3143 O O . GLU B 1 155 ? 9.031 -3.998 -17.859 1 97.56 155 GLU B O 1
ATOM 3148 N N . PRO B 1 156 ? 8.211 -5.832 -18.766 1 97.69 156 PRO B N 1
ATOM 3149 C CA . PRO B 1 156 ? 8.039 -5.141 -20.047 1 97.69 156 PRO B CA 1
ATOM 3150 C C . PRO B 1 156 ? 7.078 -3.961 -19.953 1 97.69 156 PRO B C 1
ATOM 3152 O O . PRO B 1 156 ? 7.18 -3.01 -20.734 1 97.69 156 PRO B O 1
ATOM 3155 N N . VAL B 1 157 ? 6.141 -3.969 -19 1 98.12 157 VAL B N 1
ATOM 3156 C CA . VAL B 1 157 ? 5.105 -2.951 -18.844 1 98.12 157 VAL B CA 1
ATOM 3157 C C . VAL B 1 157 ? 5.594 -1.843 -17.922 1 98.12 157 VAL B C 1
ATOM 3159 O O . VAL B 1 157 ? 5.066 -0.729 -17.938 1 98.12 157 VAL B O 1
ATOM 3162 N N . LYS B 1 158 ? 6.551 -2.15 -17.078 1 98.69 158 LYS B N 1
ATOM 3163 C CA . LYS B 1 158 ? 7.137 -1.252 -16.094 1 98.69 158 LYS B CA 1
ATOM 3164 C C . LYS B 1 158 ? 6.066 -0.68 -15.164 1 98.69 158 LYS B C 1
ATOM 3166 O O . LYS B 1 158 ? 6.055 0.521 -14.891 1 98.69 158 LYS B O 1
ATOM 3171 N N . ARG B 1 159 ? 5.09 -1.434 -14.828 1 98.75 159 ARG B N 1
ATOM 3172 C CA . ARG B 1 159 ? 4.074 -1.256 -13.797 1 98.75 159 ARG B CA 1
ATOM 3173 C C . ARG B 1 159 ? 3.9 -2.529 -12.977 1 98.75 159 ARG B C 1
ATOM 3175 O O . ARG B 1 159 ? 4.262 -3.619 -13.422 1 98.75 159 ARG B O 1
ATOM 3182 N N . PHE B 1 160 ? 3.422 -2.354 -11.812 1 98.94 160 PHE B N 1
ATOM 3183 C CA . PHE B 1 160 ? 3.158 -3.51 -10.969 1 98.94 160 PHE B CA 1
ATOM 3184 C C . PHE B 1 160 ? 1.661 -3.783 -10.875 1 98.94 160 PHE B C 1
ATOM 3186 O O . PHE B 1 160 ? 0.846 -2.889 -11.102 1 98.94 160 PHE B O 1
ATOM 3193 N N . LYS B 1 161 ? 1.347 -5.125 -10.602 1 98.94 161 LYS B N 1
ATOM 3194 C CA . LYS B 1 161 ? 0.001 -5.426 -10.125 1 98.94 161 LYS B CA 1
ATOM 3195 C C . LYS B 1 161 ? -0.381 -4.52 -8.961 1 98.94 161 LYS B C 1
ATOM 3197 O O . LYS B 1 161 ? 0.448 -4.23 -8.094 1 98.94 161 LYS B O 1
ATOM 3202 N N . PRO B 1 162 ? -1.648 -3.779 -8.969 1 98.88 162 PRO B N 1
ATOM 3203 C CA . PRO B 1 162 ? -2.811 -4.105 -9.797 1 98.88 162 PRO B CA 1
ATOM 3204 C C . PRO B 1 162 ? -3.029 -3.1 -10.93 1 98.88 162 PRO B C 1
ATOM 3206 O O . PRO B 1 162 ? -4.172 -2.787 -11.266 1 98.88 162 PRO B O 1
ATOM 3209 N N . ASP B 1 163 ? -2.016 -2.494 -11.43 1 98.94 163 ASP B N 1
ATOM 3210 C CA . ASP B 1 163 ? -2.172 -1.647 -12.602 1 98.94 163 ASP B CA 1
ATOM 3211 C C . ASP B 1 163 ? -2.842 -2.412 -13.742 1 98.94 163 ASP B C 1
ATOM 3213 O O . ASP B 1 163 ? -2.441 -3.531 -14.07 1 98.94 163 ASP B O 1
ATOM 3217 N N . PRO B 1 164 ? -3.816 -1.793 -14.414 1 98.81 164 PRO B N 1
ATOM 3218 C CA . PRO B 1 164 ? -4.555 -2.512 -15.453 1 98.81 164 PRO B CA 1
ATOM 3219 C C . PRO B 1 164 ? -3.666 -2.932 -16.625 1 98.81 164 PRO B C 1
ATOM 3221 O O . PRO B 1 164 ? -3.936 -3.943 -17.281 1 98.81 164 PRO B O 1
ATOM 3224 N N . GLU B 1 165 ? -2.623 -2.234 -16.859 1 98.75 165 GLU B N 1
ATOM 3225 C CA . GLU B 1 165 ? -1.772 -2.504 -18.016 1 98.75 165 GLU B CA 1
ATOM 3226 C C . GLU B 1 165 ? -1.092 -3.865 -17.891 1 98.75 165 GLU B C 1
ATOM 3228 O O . GLU B 1 165 ? -0.849 -4.535 -18.891 1 98.75 165 GLU B O 1
ATOM 3233 N N . VAL B 1 166 ? -0.823 -4.293 -16.688 1 98.94 166 VAL B N 1
ATOM 3234 C CA . VAL B 1 166 ? -0.123 -5.562 -16.516 1 98.94 166 VAL B CA 1
ATOM 3235 C C . VAL B 1 166 ? -1.052 -6.715 -16.891 1 98.94 166 VAL B C 1
ATOM 3237 O O . VAL B 1 166 ? -0.616 -7.707 -17.484 1 98.94 166 VAL B O 1
ATOM 3240 N N . TYR B 1 167 ? -2.32 -6.578 -16.594 1 98.88 167 TYR B N 1
ATOM 3241 C CA . TYR B 1 167 ? -3.287 -7.621 -16.906 1 98.88 167 TYR B CA 1
ATOM 3242 C C . TYR B 1 167 ? -3.602 -7.637 -18.406 1 98.88 167 TYR B C 1
ATOM 3244 O O . TYR B 1 167 ? -3.791 -8.703 -19 1 98.88 167 TYR B O 1
ATOM 3252 N N . ARG B 1 168 ? -3.699 -6.453 -18.984 1 98.62 168 ARG B N 1
ATOM 3253 C CA . ARG B 1 168 ? -3.873 -6.383 -20.422 1 98.62 168 ARG B CA 1
ATOM 3254 C C . ARG B 1 168 ? -2.695 -7.027 -21.156 1 98.62 168 ARG B C 1
ATOM 3256 O O . ARG B 1 168 ? -2.885 -7.754 -22.125 1 98.62 168 ARG B O 1
ATOM 3263 N N . TYR B 1 169 ? -1.521 -6.734 -20.656 1 98.88 169 TYR B N 1
ATOM 3264 C CA . TYR B 1 169 ? -0.317 -7.348 -21.203 1 98.88 169 TYR B CA 1
ATOM 3265 C C . TYR B 1 169 ? -0.376 -8.867 -21.094 1 98.88 169 TYR B C 1
ATOM 3267 O O . TYR B 1 169 ? -0.035 -9.578 -22.047 1 98.88 169 TYR B O 1
ATOM 3275 N N . LEU B 1 170 ? -0.787 -9.383 -19.922 1 98.88 170 LEU B N 1
ATOM 3276 C CA . LEU B 1 170 ? -0.991 -10.812 -19.734 1 98.88 170 LEU B CA 1
ATOM 3277 C C . LEU B 1 170 ? -1.923 -11.367 -20.812 1 98.88 170 LEU B C 1
ATOM 3279 O O . LEU B 1 170 ? -1.604 -12.367 -21.469 1 98.88 170 LEU B O 1
ATOM 3283 N N . CYS B 1 171 ? -3.053 -10.695 -21.016 1 98.81 171 CYS B N 1
ATOM 3284 C CA . CYS B 1 171 ? -4.023 -11.141 -22 1 98.81 171 CYS B CA 1
ATOM 3285 C C . CYS B 1 171 ? -3.404 -11.172 -23.391 1 98.81 171 CYS B C 1
ATOM 3287 O O . CYS B 1 171 ? -3.57 -12.148 -24.125 1 98.81 171 CYS B O 1
ATOM 3289 N N . ASP B 1 172 ? -2.689 -10.141 -23.75 1 98.75 172 ASP B N 1
ATOM 3290 C CA . ASP B 1 172 ? -2.018 -10.094 -25.047 1 98.75 172 ASP B CA 1
ATOM 3291 C C . ASP B 1 172 ? -1.043 -11.266 -25.203 1 98.75 172 ASP B C 1
ATOM 3293 O O . ASP B 1 172 ? -1.022 -11.93 -26.234 1 98.75 172 ASP B O 1
ATOM 3297 N N . GLU B 1 173 ? -0.259 -11.523 -24.203 1 98.69 173 GLU B N 1
ATOM 3298 C CA . GLU B 1 173 ? 0.787 -12.547 -24.234 1 98.69 173 GLU B CA 1
ATOM 3299 C C . GLU B 1 173 ? 0.196 -13.938 -24.422 1 98.69 173 GLU B C 1
ATOM 3301 O O . GLU B 1 173 ? 0.838 -14.812 -25.016 1 98.69 173 GLU B O 1
ATOM 3306 N N . VAL B 1 174 ? -1.042 -14.117 -23.969 1 98.38 174 VAL B N 1
ATOM 3307 C CA . VAL B 1 174 ? -1.61 -15.461 -24.047 1 98.38 174 VAL B CA 1
ATOM 3308 C C . VAL B 1 174 ? -2.631 -15.523 -25.188 1 98.38 174 VAL B C 1
ATOM 3310 O O . VAL B 1 174 ? -3.441 -16.453 -25.25 1 98.38 174 VAL B O 1
ATOM 3313 N N . GLY B 1 175 ? -2.672 -14.531 -25.984 1 97.94 175 GLY B N 1
ATOM 3314 C CA . GLY B 1 175 ? -3.482 -14.531 -27.188 1 97.94 175 GLY B CA 1
ATOM 3315 C C . GLY B 1 175 ? -4.938 -14.195 -26.938 1 97.94 175 GLY B C 1
ATOM 3316 O O . GLY B 1 175 ? -5.824 -14.656 -27.656 1 97.94 175 GLY B O 1
ATOM 3317 N N . ARG B 1 176 ? -5.172 -13.469 -25.859 1 98.12 176 ARG B N 1
ATOM 3318 C CA . ARG B 1 176 ? -6.52 -13.047 -25.484 1 98.12 176 ARG B CA 1
ATOM 3319 C C . ARG B 1 176 ? -6.605 -11.531 -25.344 1 98.12 176 ARG B C 1
ATOM 3321 O O . ARG B 1 176 ? -7.18 -11.031 -24.375 1 98.12 176 ARG B O 1
ATOM 3328 N N . GLY B 1 177 ? -6.016 -10.812 -26.25 1 96.88 177 GLY B N 1
ATOM 3329 C CA . GLY B 1 177 ? -5.949 -9.359 -26.172 1 96.88 177 GLY B CA 1
ATOM 3330 C C . GLY B 1 177 ? -7.148 -8.672 -26.797 1 96.88 177 GLY B C 1
ATOM 3331 O O . GLY B 1 177 ? -7.266 -7.445 -26.734 1 96.88 177 GLY B O 1
ATOM 3332 N N . GLY B 1 178 ? -8.094 -9.43 -27.375 1 95.44 178 GLY B N 1
ATOM 3333 C CA . GLY B 1 178 ? -9.266 -8.859 -28 1 95.44 178 GLY B CA 1
ATOM 3334 C C . GLY B 1 178 ? -10.32 -8.414 -27.016 1 95.44 178 GLY B C 1
ATOM 3335 O O . GLY B 1 178 ? -10.375 -8.914 -25.891 1 95.44 178 GLY B O 1
ATOM 3336 N N . GLU B 1 179 ? -11.109 -7.465 -27.438 1 92.06 179 GLU B N 1
ATOM 3337 C CA . GLU B 1 179 ? -12.172 -6.965 -26.578 1 92.06 179 GLU B CA 1
ATOM 3338 C C . GLU B 1 179 ? -13.07 -8.102 -26.078 1 92.06 179 GLU B C 1
ATOM 3340 O O . GLU B 1 179 ? -13.547 -8.914 -26.875 1 92.06 179 GLU B O 1
ATOM 3345 N N . GLY B 1 180 ? -13.18 -8.211 -24.797 1 92.69 180 GLY B N 1
ATOM 3346 C CA . GLY B 1 180 ? -14.078 -9.195 -24.234 1 92.69 180 GLY B CA 1
ATOM 3347 C C . GLY B 1 180 ? -13.406 -10.531 -23.969 1 92.69 180 GLY B C 1
ATOM 3348 O O . GLY B 1 180 ? -13.969 -11.391 -23.281 1 92.69 180 GLY B O 1
ATO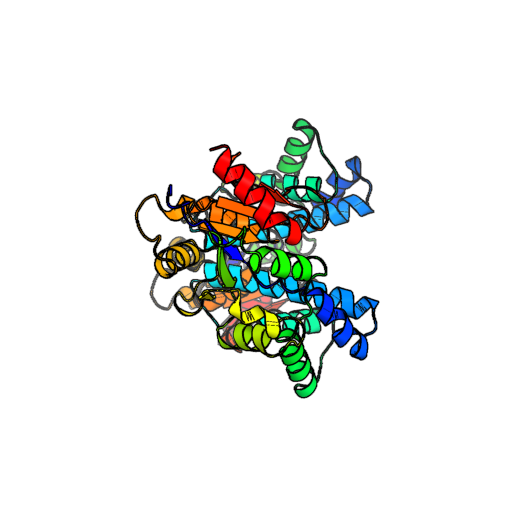M 3349 N N . GLU B 1 181 ? -12.219 -10.695 -24.422 1 96.19 181 GLU B N 1
ATOM 3350 C CA . GLU B 1 181 ? -11.531 -11.977 -24.281 1 96.19 181 GLU B CA 1
ATOM 3351 C C . GLU B 1 181 ? -10.891 -12.109 -22.906 1 96.19 181 GLU B C 1
ATOM 3353 O O . GLU B 1 181 ? -10.484 -13.195 -22.5 1 96.19 181 GLU B O 1
ATOM 3358 N N . GLU B 1 182 ? -10.891 -11.016 -22.109 1 96.75 182 GLU B N 1
ATOM 3359 C CA . GLU B 1 182 ? -10.305 -11.047 -20.781 1 96.75 182 GLU B CA 1
ATOM 3360 C C . GLU B 1 182 ? -10.977 -12.094 -19.906 1 96.75 182 GLU B C 1
ATOM 3362 O O . GLU B 1 182 ? -10.336 -12.711 -19.047 1 96.75 182 GLU B O 1
ATOM 3367 N N . LYS B 1 183 ? -12.227 -12.32 -20.156 1 95 183 LYS B N 1
ATOM 3368 C CA . LYS B 1 183 ? -13.016 -13.234 -19.344 1 95 183 LYS B CA 1
ATOM 3369 C C . LYS B 1 183 ? -12.562 -14.68 -19.547 1 95 183 LYS B C 1
ATOM 3371 O O . LYS B 1 183 ? -12.961 -15.57 -18.797 1 95 183 LYS B O 1
ATOM 3376 N N . GLU B 1 184 ? -11.742 -14.938 -20.547 1 95.69 184 GLU B N 1
ATOM 3377 C CA . GLU B 1 184 ? -11.227 -16.281 -20.828 1 95.69 184 GLU B CA 1
ATOM 3378 C C . GLU B 1 184 ? -9.961 -16.547 -20.016 1 95.69 184 GLU B C 1
ATOM 3380 O O . GLU B 1 184 ? -9.453 -17.672 -20.016 1 95.69 184 GLU B O 1
ATOM 3385 N N . VAL B 1 185 ? -9.438 -15.547 -19.406 1 98.5 185 VAL B N 1
ATOM 3386 C CA . VAL B 1 185 ? -8.219 -15.664 -18.625 1 98.5 185 VAL B CA 1
ATOM 3387 C C . VAL B 1 185 ? -8.562 -15.664 -17.141 1 98.5 185 VAL B C 1
ATOM 3389 O O . VAL B 1 185 ? -9.305 -14.805 -16.656 1 98.5 185 VAL B O 1
ATOM 3392 N N . TRP B 1 186 ? -8.062 -16.688 -16.406 1 98.81 186 TRP B N 1
ATOM 3393 C CA . TRP B 1 186 ? -8.25 -16.812 -14.961 1 98.81 186 TRP B CA 1
ATOM 3394 C C . TRP B 1 186 ? -6.98 -16.422 -14.211 1 98.81 186 TRP B C 1
ATOM 3396 O O . TRP B 1 186 ? -5.918 -17.016 -14.43 1 98.81 186 TRP B O 1
ATOM 3406 N N . LEU B 1 187 ? -7.066 -15.461 -13.367 1 98.94 187 LEU B N 1
ATOM 3407 C CA . LEU B 1 187 ? -6.008 -15.219 -12.391 1 98.94 187 LEU B CA 1
ATOM 3408 C C . LEU B 1 187 ? -6.168 -16.141 -11.18 1 98.94 187 LEU B C 1
ATOM 3410 O O . LEU B 1 187 ? -7.254 -16.219 -10.602 1 98.94 187 LEU B O 1
ATOM 3414 N N . VAL B 1 188 ? -5.16 -16.828 -10.844 1 98.94 188 VAL B N 1
ATOM 3415 C CA . VAL B 1 188 ? -5.078 -17.578 -9.602 1 98.94 188 VAL B CA 1
ATOM 3416 C C . VAL B 1 188 ? -4.133 -16.875 -8.633 1 98.94 188 VAL B C 1
ATOM 3418 O O . VAL B 1 188 ? -2.938 -16.734 -8.906 1 98.94 188 VAL B O 1
ATOM 3421 N N . SER B 1 189 ? -4.652 -16.453 -7.512 1 98.94 189 SER B N 1
ATOM 3422 C CA . SER B 1 189 ? -3.812 -15.672 -6.609 1 98.94 189 SER B CA 1
ATOM 3423 C C . SER B 1 189 ? -4.262 -15.836 -5.16 1 98.94 189 SER B C 1
ATOM 3425 O O . SER B 1 189 ? -5.461 -15.938 -4.883 1 98.94 189 SER B O 1
ATOM 3427 N N . GLY B 1 190 ? -3.303 -15.852 -4.32 1 98.69 190 GLY B N 1
ATOM 3428 C CA . GLY B 1 190 ? -3.582 -15.758 -2.896 1 98.69 190 GLY B CA 1
ATOM 3429 C C . GLY B 1 190 ? -3.643 -14.328 -2.395 1 98.69 190 GLY B C 1
ATOM 3430 O O . GLY B 1 190 ? -3.936 -14.086 -1.222 1 98.69 190 GLY B O 1
ATOM 3431 N N . ASN B 1 191 ? -3.393 -13.383 -3.236 1 98.56 191 ASN B N 1
ATOM 3432 C CA . ASN B 1 191 ? -3.307 -11.977 -2.85 1 98.56 191 ASN B CA 1
ATOM 3433 C C . ASN B 1 191 ? -4.566 -11.211 -3.244 1 98.56 191 ASN B C 1
ATOM 3435 O O . ASN B 1 191 ? -4.863 -11.07 -4.43 1 98.56 191 ASN B O 1
ATOM 3439 N N . PRO B 1 192 ? -5.273 -10.586 -2.311 1 98.44 192 PRO B N 1
ATOM 3440 C CA . PRO B 1 192 ? -6.52 -9.875 -2.611 1 98.44 192 PRO B CA 1
ATOM 3441 C C . PRO B 1 192 ? -6.316 -8.703 -3.572 1 98.44 192 PRO B C 1
ATOM 3443 O O . PRO B 1 192 ? -7.176 -8.438 -4.414 1 98.44 192 PRO B O 1
ATOM 3446 N N . PHE B 1 193 ? -5.207 -7.941 -3.506 1 98.69 193 PHE B N 1
ATOM 3447 C CA . PHE B 1 193 ? -4.98 -6.82 -4.41 1 98.69 193 PHE B CA 1
ATOM 3448 C C . PHE B 1 193 ? -4.941 -7.293 -5.859 1 98.69 193 PHE B C 1
ATOM 3450 O O . PHE B 1 193 ? -5.352 -6.562 -6.766 1 98.69 193 PHE B O 1
ATOM 3457 N N . ASP B 1 194 ? -4.379 -8.453 -6.086 1 98.88 194 ASP B N 1
ATOM 3458 C CA . ASP B 1 194 ? -4.277 -9.055 -7.41 1 98.88 194 ASP B CA 1
ATOM 3459 C C . ASP B 1 194 ? -5.652 -9.453 -7.938 1 98.88 194 ASP B C 1
ATOM 3461 O O . ASP B 1 194 ? -5.98 -9.195 -9.102 1 98.88 194 ASP B O 1
ATOM 3465 N N . VAL B 1 195 ? -6.43 -10.016 -7.055 1 98.81 195 VAL B N 1
ATOM 3466 C CA . VAL B 1 195 ? -7.785 -10.422 -7.402 1 98.81 195 VAL B CA 1
ATOM 3467 C C . VAL B 1 195 ? -8.609 -9.203 -7.809 1 98.81 195 VAL B C 1
ATOM 3469 O O . VAL B 1 195 ? -9.234 -9.195 -8.867 1 98.81 195 VAL B O 1
ATOM 3472 N N . VAL B 1 196 ? -8.555 -8.18 -7.008 1 98.69 196 VAL B N 1
ATOM 3473 C CA . VAL B 1 196 ? -9.32 -6.965 -7.266 1 98.69 196 VAL B CA 1
ATOM 3474 C C . VAL B 1 196 ? -8.859 -6.332 -8.578 1 98.69 196 VAL B C 1
ATOM 3476 O O . VAL B 1 196 ? -9.68 -5.902 -9.391 1 98.69 196 VAL B O 1
ATOM 3479 N N . GLY B 1 197 ? -7.527 -6.285 -8.789 1 98.62 197 GLY B N 1
ATOM 3480 C CA . GLY B 1 197 ? -6.98 -5.73 -10.016 1 98.62 197 GLY B CA 1
ATOM 3481 C C . GLY B 1 197 ? -7.41 -6.488 -11.258 1 98.62 197 GLY B C 1
ATOM 3482 O O . GLY B 1 197 ? -7.797 -5.879 -12.266 1 98.62 197 GLY B O 1
ATOM 3483 N N . ALA B 1 198 ? -7.359 -7.793 -11.188 1 98.69 198 ALA B N 1
ATOM 3484 C CA . ALA B 1 198 ? -7.75 -8.633 -12.312 1 98.69 198 ALA B CA 1
ATOM 3485 C C . ALA B 1 198 ? -9.242 -8.5 -12.609 1 98.69 198 ALA B C 1
ATOM 3487 O O . ALA B 1 198 ? -9.641 -8.336 -13.766 1 98.69 198 ALA B O 1
ATOM 3488 N N . ASN B 1 199 ? -10.055 -8.5 -11.57 1 98.31 199 ASN B N 1
ATOM 3489 C CA . ASN B 1 199 ? -11.492 -8.297 -11.734 1 98.31 199 ASN B CA 1
ATOM 3490 C C . ASN B 1 199 ? -11.797 -6.977 -12.438 1 98.31 199 ASN B C 1
ATOM 3492 O O . ASN B 1 199 ? -12.68 -6.914 -13.297 1 98.31 199 ASN B O 1
ATOM 3496 N N . ALA B 1 200 ? -11.078 -6 -12.102 1 97.69 200 ALA B N 1
ATOM 3497 C CA . ALA B 1 200 ? -11.352 -4.648 -12.578 1 97.69 200 ALA B CA 1
ATOM 3498 C C . ALA B 1 200 ? -11.156 -4.543 -14.086 1 97.69 200 ALA B C 1
ATOM 3500 O O . ALA B 1 200 ? -11.68 -3.631 -14.727 1 97.69 200 ALA B O 1
ATOM 3501 N N . VAL B 1 201 ? -10.352 -5.48 -14.656 1 97.25 201 VAL B N 1
ATOM 3502 C CA . VAL B 1 201 ? -10.109 -5.398 -16.094 1 97.25 201 VAL B CA 1
ATOM 3503 C C . VAL B 1 201 ? -10.844 -6.535 -16.797 1 97.25 201 VAL B C 1
ATOM 3505 O O . VAL B 1 201 ? -10.648 -6.75 -18 1 97.25 201 VAL B O 1
ATOM 3508 N N . GLY B 1 202 ? -11.586 -7.324 -16.047 1 96.81 202 GLY B N 1
ATOM 3509 C CA . GLY B 1 202 ? -12.508 -8.25 -16.672 1 96.81 202 GLY B CA 1
ATOM 3510 C C . GLY B 1 202 ? -12.039 -9.688 -16.641 1 96.81 202 GLY B C 1
ATOM 3511 O O . GLY B 1 202 ? -12.703 -10.578 -17.156 1 96.81 202 GLY B O 1
ATOM 3512 N N . LEU B 1 203 ? -10.867 -9.984 -16.031 1 98.38 203 LEU B N 1
ATOM 3513 C CA . LEU B 1 203 ? -10.453 -11.375 -15.852 1 98.38 203 LEU B CA 1
ATOM 3514 C C . LEU B 1 203 ? -11.359 -12.086 -14.852 1 98.38 203 LEU B C 1
ATOM 3516 O O . LEU B 1 203 ? -12 -11.438 -14.023 1 98.38 203 LEU B O 1
ATOM 3520 N N . ARG B 1 204 ? -11.469 -13.359 -14.984 1 98.06 204 ARG B N 1
ATOM 3521 C CA . ARG B 1 204 ? -12.008 -14.164 -13.891 1 98.06 204 ARG B CA 1
ATOM 3522 C C . ARG B 1 204 ? -10.938 -14.484 -12.859 1 98.06 204 ARG B C 1
ATOM 3524 O O . ARG B 1 204 ? -9.742 -14.445 -13.164 1 98.06 204 ARG B O 1
ATOM 3531 N N . THR B 1 205 ? -11.367 -14.727 -11.656 1 98.81 205 THR B N 1
ATOM 3532 C CA . THR B 1 205 ? -10.359 -14.891 -10.602 1 98.81 205 THR B CA 1
ATOM 3533 C C . THR B 1 205 ? -10.688 -16.094 -9.727 1 98.81 205 THR B C 1
ATOM 3535 O O . THR B 1 205 ? -11.852 -16.344 -9.414 1 98.81 205 THR B O 1
ATOM 3538 N N . CYS B 1 206 ? -9.703 -16.859 -9.453 1 98.88 206 CYS B N 1
ATOM 3539 C CA . CYS B 1 206 ? -9.703 -17.875 -8.414 1 98.88 206 CYS B CA 1
ATOM 3540 C C . CYS B 1 206 ? -8.836 -17.453 -7.234 1 98.88 206 CYS B C 1
ATOM 3542 O O . CYS B 1 206 ? -7.605 -17.406 -7.348 1 98.88 206 CYS B O 1
ATOM 3544 N N . TRP B 1 207 ? -9.469 -17.156 -6.125 1 98.94 207 TRP B N 1
ATOM 3545 C CA . TRP B 1 207 ? -8.75 -16.703 -4.938 1 98.94 207 TRP B CA 1
ATOM 3546 C C . TRP B 1 207 ? -8.43 -17.875 -4.02 1 98.94 207 TRP B C 1
ATOM 3548 O O . TRP B 1 207 ? -9.305 -18.688 -3.705 1 98.94 207 TRP B O 1
ATOM 3558 N N . VAL B 1 208 ? -7.184 -17.938 -3.688 1 98.88 208 VAL B N 1
ATOM 3559 C CA . VAL B 1 208 ? -6.723 -19.016 -2.807 1 98.88 208 VAL B CA 1
ATOM 3560 C C . VAL B 1 208 ? -6.73 -18.531 -1.359 1 98.88 208 VAL B C 1
ATOM 3562 O O . VAL B 1 208 ? -5.809 -17.828 -0.929 1 98.88 208 VAL B O 1
ATOM 3565 N N . ASP B 1 209 ? -7.688 -18.922 -0.583 1 98.5 209 ASP B N 1
ATOM 3566 C CA . ASP B 1 209 ? -7.879 -18.531 0.812 1 98.5 209 ASP B CA 1
ATOM 3567 C C . ASP B 1 209 ? -7.332 -19.594 1.757 1 98.5 209 ASP B C 1
ATOM 3569 O O . ASP B 1 209 ? -8.094 -20.25 2.469 1 98.5 209 ASP B O 1
ATOM 3573 N N . ARG B 1 210 ? -6.008 -19.641 1.859 1 97.5 210 ARG B N 1
ATOM 3574 C CA . ARG B 1 210 ? -5.375 -20.672 2.68 1 97.5 210 ARG B CA 1
ATOM 3575 C C . ARG B 1 210 ? -5.727 -20.484 4.152 1 97.5 210 ARG B C 1
ATOM 3577 O O . ARG B 1 210 ? -5.848 -21.469 4.891 1 97.5 210 ARG B O 1
ATOM 3584 N N . ALA B 1 211 ? -5.887 -19.25 4.586 1 95.12 211 ALA B N 1
ATOM 3585 C CA . ALA B 1 211 ? -6.141 -18.953 5.992 1 95.12 211 ALA B CA 1
ATOM 3586 C C . ALA B 1 211 ? -7.586 -19.266 6.367 1 95.12 211 ALA B C 1
ATOM 3588 O O . ALA B 1 211 ? -7.918 -19.391 7.547 1 95.12 211 ALA B O 1
ATOM 3589 N N . GLY B 1 212 ? -8.484 -19.297 5.406 1 96.94 212 GLY B N 1
ATOM 3590 C CA . GLY B 1 212 ? -9.883 -19.609 5.652 1 96.94 212 GLY B CA 1
ATOM 3591 C C . GLY B 1 212 ? -10.633 -18.484 6.344 1 96.94 212 GLY B C 1
ATOM 3592 O O . GLY B 1 212 ? -11.602 -18.734 7.066 1 96.94 212 GLY B O 1
ATOM 3593 N N . LYS B 1 213 ? -10.227 -17.266 6.215 1 95 213 LYS B N 1
ATOM 3594 C CA . LYS B 1 213 ? -10.828 -16.125 6.918 1 95 213 LYS B CA 1
ATOM 3595 C C . LYS B 1 213 ? -11.922 -15.484 6.078 1 95 213 LYS B C 1
ATOM 3597 O O . LYS B 1 213 ? -12.664 -14.633 6.57 1 95 213 LYS B O 1
ATOM 3602 N N . GLY B 1 214 ? -12.016 -15.938 4.812 1 97.06 214 GLY B N 1
ATOM 3603 C CA . GLY B 1 214 ? -13.008 -15.344 3.93 1 97.06 214 GLY B CA 1
ATOM 3604 C C . GLY B 1 214 ? -12.547 -14.039 3.305 1 97.06 214 GLY B C 1
ATOM 3605 O O . GLY B 1 214 ? -11.5 -13.508 3.668 1 97.06 214 GLY B O 1
ATOM 3606 N N . TRP B 1 215 ? -13.281 -13.57 2.34 1 97.38 215 TRP B N 1
ATOM 3607 C CA . TRP B 1 215 ? -12.938 -12.375 1.573 1 97.38 215 TRP B CA 1
ATOM 3608 C C . TRP B 1 215 ? -13.219 -11.109 2.377 1 97.38 215 TRP B C 1
ATOM 3610 O O . TRP B 1 215 ? -14.367 -10.852 2.746 1 97.38 215 TRP B O 1
ATOM 3620 N N . CYS B 1 216 ? -12.195 -10.305 2.627 1 97.38 216 CYS B N 1
ATOM 3621 C CA . CYS B 1 216 ? -12.352 -9.133 3.484 1 97.38 216 CYS B CA 1
ATOM 3622 C C . CYS B 1 216 ? -12.094 -7.852 2.707 1 97.38 216 CYS B C 1
ATOM 3624 O O . CYS B 1 216 ? -12.453 -6.762 3.16 1 97.38 216 CYS B O 1
ATOM 3626 N N . ASP B 1 217 ? -11.375 -7.945 1.567 1 98.19 217 ASP B N 1
ATOM 3627 C CA . ASP B 1 217 ? -11.039 -6.758 0.792 1 98.19 217 ASP B CA 1
ATOM 3628 C C . ASP B 1 217 ? -12.289 -6.027 0.319 1 98.19 217 ASP B C 1
ATOM 3630 O O . ASP B 1 217 ? -13.258 -6.66 -0.112 1 98.19 217 ASP B O 1
ATOM 3634 N N . ARG B 1 218 ? -12.281 -4.727 0.38 1 97.5 218 ARG B N 1
ATOM 3635 C CA . ARG B 1 218 ? -13.508 -3.969 0.134 1 97.5 218 ARG B CA 1
ATOM 3636 C C 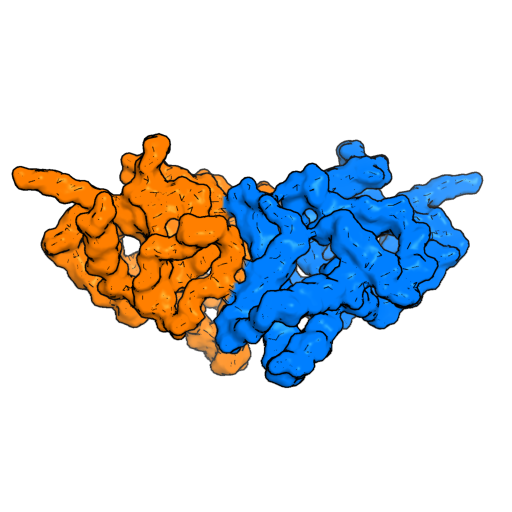. ARG B 1 218 ? -13.344 -3.039 -1.063 1 97.5 218 ARG B C 1
ATOM 3638 O O . ARG B 1 218 ? -14.211 -2.211 -1.338 1 97.5 218 ARG B O 1
ATOM 3645 N N . LEU B 1 219 ? -12.273 -3.076 -1.8 1 97.12 219 LEU B N 1
ATOM 3646 C CA . LEU B 1 219 ? -12.039 -2.17 -2.918 1 97.12 219 LEU B CA 1
ATOM 3647 C C . LEU B 1 219 ? -12.797 -2.629 -4.16 1 97.12 219 LEU B C 1
ATOM 3649 O O . LEU B 1 219 ? -13.078 -1.829 -5.055 1 97.12 219 LEU B O 1
ATOM 3653 N N . GLY B 1 220 ? -13.219 -3.791 -4.27 1 91.31 220 GLY B N 1
ATOM 3654 C CA . GLY B 1 220 ? -13.938 -4.273 -5.441 1 91.31 220 GLY B CA 1
ATOM 3655 C C . GLY B 1 220 ? -15.359 -3.754 -5.52 1 91.31 220 GLY B C 1
ATOM 3656 O O . GLY B 1 220 ? -15.945 -3.363 -4.508 1 91.31 220 GLY B O 1
ATOM 3657 N N . ASP B 1 221 ? -15.875 -3.699 -6.707 1 85.56 221 ASP B N 1
ATOM 3658 C CA . ASP B 1 221 ? -17.203 -3.156 -6.973 1 85.56 221 ASP B CA 1
ATOM 3659 C C . ASP B 1 221 ? -18.281 -4.227 -6.797 1 85.56 221 ASP B C 1
ATOM 3661 O O . ASP B 1 221 ? -18.547 -4.996 -7.723 1 85.56 221 ASP B O 1
ATOM 3665 N N . GLY B 1 222 ? -18.875 -4.219 -5.664 1 85.69 222 GLY B N 1
ATOM 3666 C CA . GLY B 1 222 ? -19.969 -5.164 -5.5 1 85.69 222 GLY B CA 1
ATOM 3667 C C . GLY B 1 222 ? -19.562 -6.605 -5.715 1 85.69 222 GLY B C 1
ATOM 3668 O O . GLY B 1 222 ? -18.453 -7.004 -5.324 1 85.69 222 GLY B O 1
ATOM 3669 N N . GLU B 1 223 ? -20.438 -7.352 -6.344 1 85.81 223 GLU B N 1
ATOM 3670 C CA . GLU B 1 223 ? -20.188 -8.773 -6.547 1 85.81 223 GLU B CA 1
ATOM 3671 C C . GLU B 1 223 ? -19.125 -9.008 -7.613 1 85.81 223 GLU B C 1
ATOM 3673 O O . GLU B 1 223 ? -18.359 -9.969 -7.539 1 85.81 223 GLU B O 1
ATOM 3678 N N . THR B 1 224 ? -19.047 -8.086 -8.539 1 88 224 THR B N 1
ATOM 3679 C CA 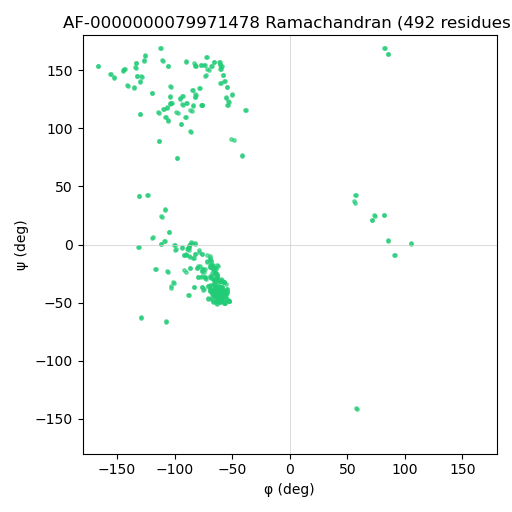. THR B 1 224 ? -18.078 -8.234 -9.617 1 88 224 THR B CA 1
ATOM 3680 C C . THR B 1 224 ? -16.656 -8 -9.109 1 88 224 THR B C 1
ATOM 3682 O O . THR B 1 224 ? -15.688 -8.359 -9.773 1 88 224 THR B O 1
ATOM 3685 N N . GLY B 1 225 ? -16.562 -7.43 -7.934 1 92.69 225 GLY B N 1
ATOM 3686 C CA . GLY B 1 225 ? -15.25 -7.176 -7.336 1 92.69 225 GLY B CA 1
ATOM 3687 C C . GLY B 1 225 ? -14.758 -8.328 -6.484 1 92.69 225 GLY B C 1
ATOM 3688 O O . GLY B 1 225 ? -13.609 -8.312 -6.02 1 92.69 225 GLY B O 1
ATOM 3689 N N . ARG B 1 226 ? -15.594 -9.25 -6.27 1 96.75 226 ARG B N 1
ATOM 3690 C CA . ARG B 1 226 ? -15.227 -10.414 -5.465 1 96.75 226 ARG B CA 1
ATOM 3691 C C . ARG B 1 226 ? -14.648 -11.523 -6.34 1 96.75 226 ARG B C 1
ATOM 3693 O O . ARG B 1 226 ? -14.828 -11.523 -7.559 1 96.75 226 ARG B O 1
ATOM 3700 N N . PRO B 1 227 ? -13.883 -12.43 -5.75 1 98.44 227 PRO B N 1
ATOM 3701 C CA . PRO B 1 227 ? -13.367 -13.539 -6.547 1 98.44 227 PRO B CA 1
ATOM 3702 C C . PRO B 1 227 ? -14.477 -14.352 -7.215 1 98.44 227 PRO B C 1
ATOM 3704 O O . PRO B 1 227 ? -15.539 -14.555 -6.621 1 98.44 227 PRO B O 1
ATOM 3707 N N . THR B 1 228 ? -14.25 -14.781 -8.461 1 97.88 228 THR B N 1
ATOM 3708 C CA . THR B 1 228 ? -15.188 -15.648 -9.164 1 97.88 228 THR B CA 1
ATOM 3709 C C . THR B 1 228 ? -15.328 -16.984 -8.453 1 97.88 228 THR B C 1
ATOM 3711 O O . THR B 1 228 ? -16.438 -17.5 -8.297 1 97.88 228 THR B O 1
ATOM 3714 N N . VAL B 1 229 ? -14.188 -17.547 -8.055 1 98.12 229 VAL B N 1
ATOM 3715 C CA . VAL B 1 229 ? -14.102 -18.797 -7.309 1 98.12 229 VAL B CA 1
ATOM 3716 C C . VAL B 1 229 ? -13.156 -18.641 -6.125 1 98.12 229 VAL B C 1
ATOM 3718 O O . VAL B 1 229 ? -12.195 -17.859 -6.195 1 98.12 229 VAL B O 1
ATOM 3721 N N . VAL B 1 230 ? -13.461 -19.297 -5.008 1 98.69 230 VAL B N 1
ATOM 3722 C CA . VAL B 1 230 ? -12.586 -19.328 -3.842 1 98.69 230 VAL B CA 1
ATOM 3723 C C . VAL B 1 230 ? -12.195 -20.781 -3.535 1 98.69 230 VAL B C 1
ATOM 3725 O O . VAL B 1 230 ? -13.047 -21.672 -3.543 1 98.69 230 VAL B O 1
ATOM 3728 N N . VAL B 1 231 ? -10.977 -20.984 -3.377 1 98.88 231 VAL B N 1
ATOM 3729 C CA . VAL B 1 231 ? -10.477 -22.297 -2.963 1 98.88 231 VAL B CA 1
ATOM 3730 C C . VAL B 1 231 ? -9.609 -22.141 -1.718 1 98.88 231 VAL B C 1
ATOM 3732 O O . VAL B 1 231 ? -9.141 -21.047 -1.403 1 98.88 231 VAL B O 1
ATOM 3735 N N . ASN B 1 232 ? -9.312 -23.156 -0.96 1 98.5 232 ASN B N 1
AT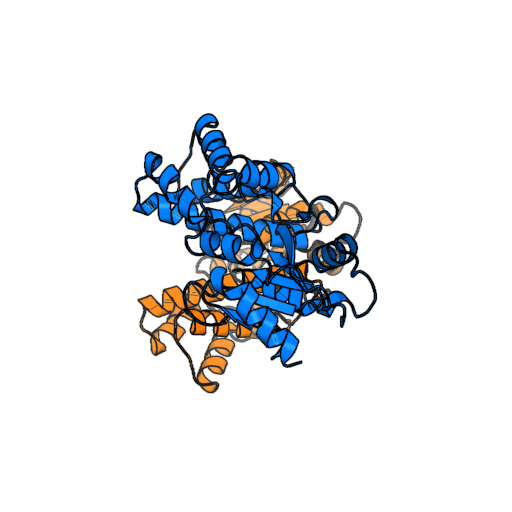OM 3736 C CA . ASN B 1 232 ? -8.484 -23.094 0.239 1 98.5 232 ASN B CA 1
ATOM 3737 C C . ASN B 1 232 ? -7.062 -23.562 -0.039 1 98.5 232 ASN B C 1
ATOM 3739 O O . ASN B 1 232 ? -6.238 -23.641 0.875 1 98.5 232 ASN B O 1
ATOM 3743 N N . GLY B 1 233 ? -6.801 -23.953 -1.278 1 98.69 233 GLY B N 1
ATOM 3744 C CA . GLY B 1 233 ? -5.492 -24.359 -1.759 1 98.69 233 GLY B CA 1
ATOM 3745 C C . GLY B 1 233 ? -5.406 -24.438 -3.271 1 98.69 233 GLY B C 1
ATOM 3746 O O . GLY B 1 233 ? -6.41 -24.688 -3.943 1 98.69 233 GLY B O 1
ATOM 3747 N N . VAL B 1 234 ? -4.203 -24.266 -3.805 1 98.69 234 VAL B N 1
ATOM 3748 C CA . VAL B 1 234 ? -4.047 -24.234 -5.254 1 98.69 234 VAL B CA 1
ATOM 3749 C C . VAL B 1 234 ? -4.309 -25.625 -5.828 1 98.69 234 VAL B C 1
ATOM 3751 O O . VAL B 1 234 ? -4.543 -25.781 -7.027 1 98.69 234 VAL B O 1
ATOM 3754 N N . ASP B 1 235 ? -4.23 -26.672 -4.984 1 98.38 235 ASP B N 1
ATOM 3755 C CA . ASP B 1 235 ? -4.5 -28.031 -5.426 1 98.38 235 ASP B CA 1
ATOM 3756 C C . ASP B 1 235 ? -5.941 -28.188 -5.902 1 98.38 235 ASP B C 1
ATOM 3758 O O . ASP B 1 235 ? -6.266 -29.125 -6.629 1 98.38 235 ASP B O 1
ATOM 3762 N N . LYS B 1 236 ? -6.812 -27.281 -5.523 1 98.5 236 LYS B N 1
ATOM 3763 C CA . LYS B 1 236 ? -8.227 -27.375 -5.859 1 98.5 236 LYS B CA 1
ATOM 3764 C C . LYS B 1 236 ? -8.562 -26.5 -7.07 1 98.5 236 LYS B C 1
ATOM 3766 O O . LYS B 1 236 ? -9.688 -26.547 -7.574 1 98.5 236 LYS B O 1
ATOM 3771 N N . VAL B 1 237 ? -7.637 -25.734 -7.602 1 98.62 237 VAL B N 1
ATOM 3772 C CA . VAL B 1 237 ? -7.887 -24.688 -8.594 1 98.62 237 VAL B CA 1
ATOM 3773 C C . VAL B 1 237 ? -8.422 -25.312 -9.875 1 98.62 237 VAL B C 1
ATOM 3775 O O . VAL B 1 237 ? -9.453 -24.891 -10.398 1 98.62 237 VAL B O 1
ATOM 3778 N N . VAL B 1 238 ? -7.758 -26.344 -10.398 1 97.75 238 VAL B N 1
ATOM 3779 C CA . VAL B 1 238 ? -8.109 -26.906 -11.695 1 97.75 238 VAL B CA 1
ATOM 3780 C C . VAL B 1 238 ? -9.539 -27.438 -11.664 1 97.75 238 VAL B C 1
ATOM 3782 O O . VAL B 1 238 ? -10.359 -27.094 -12.523 1 97.75 238 VAL B O 1
ATOM 3785 N N . GLU B 1 239 ? -9.82 -28.203 -10.648 1 97 239 GLU B N 1
ATOM 3786 C CA . GLU B 1 239 ? -11.141 -28.812 -10.523 1 97 239 GLU B CA 1
ATOM 3787 C C . GLU B 1 239 ? -12.227 -27.734 -10.398 1 97 239 GLU B C 1
ATOM 3789 O O . GLU B 1 239 ? -13.234 -27.781 -11.102 1 97 239 GLU B O 1
ATOM 3794 N N . GLU B 1 240 ? -12.047 -26.766 -9.516 1 97.94 240 GLU B N 1
ATOM 3795 C CA . GLU B 1 240 ? -13.07 -25.781 -9.227 1 97.94 240 GLU B CA 1
ATOM 3796 C C . GLU B 1 240 ? -13.281 -24.844 -10.414 1 97.94 240 GLU B C 1
ATOM 3798 O O . GLU B 1 240 ? -14.406 -24.422 -10.688 1 97.94 240 GLU B O 1
ATOM 3803 N N . VAL B 1 241 ? -12.188 -24.469 -11.094 1 97.31 241 VAL B N 1
ATOM 3804 C CA . VAL B 1 241 ? -12.312 -23.609 -12.266 1 97.31 241 VAL B CA 1
ATOM 3805 C C . VAL B 1 241 ? -13.047 -24.359 -13.383 1 97.31 241 VAL B C 1
ATOM 3807 O O . VAL B 1 241 ? -13.914 -23.781 -14.047 1 97.31 241 VAL B O 1
ATOM 3810 N N . GLN B 1 242 ? -12.727 -25.641 -13.594 1 95.31 242 GLN B N 1
ATOM 3811 C CA . GLN B 1 242 ? -13.414 -26.438 -14.609 1 95.31 242 GLN B CA 1
ATOM 3812 C C . GLN B 1 242 ? -14.906 -26.516 -14.328 1 95.31 242 GLN B C 1
ATOM 3814 O O . GLN B 1 242 ? -15.727 -26.406 -15.242 1 95.31 242 GLN B O 1
ATOM 3819 N N . LYS B 1 243 ? -15.25 -26.766 -13.055 1 95.69 243 LYS B N 1
ATOM 3820 C CA . LYS B 1 243 ? -16.656 -26.812 -12.664 1 95.69 243 LYS B CA 1
ATOM 3821 C C . LYS B 1 243 ? -17.359 -25.484 -12.977 1 95.69 243 LYS B C 1
ATOM 3823 O O . LYS B 1 243 ? -18.484 -25.484 -13.461 1 95.69 243 LYS B O 1
ATOM 3828 N N . CYS B 1 244 ? -16.688 -24.406 -12.648 1 95.31 244 CYS B N 1
ATOM 3829 C CA . CYS B 1 244 ? -17.25 -23.078 -12.867 1 95.31 244 CYS B CA 1
ATOM 3830 C C . CYS B 1 244 ? -17.484 -22.828 -14.352 1 95.31 244 CYS B C 1
ATOM 3832 O O . CYS B 1 244 ? -18.531 -22.312 -14.742 1 95.31 244 CYS B O 1
ATOM 3834 N N . VAL B 1 245 ? -16.5 -23.141 -15.164 1 93.19 245 VAL B N 1
ATOM 3835 C CA . VAL B 1 245 ? -16.578 -22.922 -16.609 1 93.19 245 VAL B CA 1
ATOM 3836 C C . VAL B 1 245 ? -17.688 -23.797 -17.188 1 93.19 245 VAL B C 1
ATOM 3838 O O . VAL B 1 245 ? -18.406 -23.359 -18.094 1 93.19 245 VAL B O 1
ATOM 3841 N N . ALA B 1 246 ? -17.859 -24.953 -16.719 1 89.62 246 ALA B N 1
ATOM 3842 C CA . ALA B 1 246 ? -18.891 -25.875 -17.219 1 89.62 246 ALA B CA 1
ATOM 3843 C C . ALA B 1 246 ? -20.281 -25.359 -16.906 1 89.62 246 ALA B C 1
ATOM 3845 O O . ALA B 1 246 ? -21.234 -25.641 -17.625 1 89.62 246 ALA B O 1
ATOM 3846 N N . ARG B 1 247 ? -20.531 -24.672 -15.766 1 88.06 247 ARG B N 1
ATOM 3847 C CA . ARG B 1 247 ? -21.828 -24.172 -15.328 1 88.06 247 ARG B CA 1
ATOM 3848 C C . ARG B 1 247 ? -22.219 -22.906 -16.094 1 88.06 247 ARG B C 1
ATOM 3850 O O . ARG B 1 247 ? -23.391 -22.516 -16.109 1 88.06 247 ARG B O 1
ATOM 3857 N N . GLY B 1 248 ? -21.297 -22.109 -16.578 1 71.62 248 GLY B N 1
ATOM 3858 C CA . GLY B 1 248 ? -21.594 -20.859 -17.266 1 71.62 248 GLY B CA 1
ATOM 3859 C C . GLY B 1 248 ? -21.594 -21 -18.781 1 71.62 248 GLY B C 1
ATOM 3860 O O . GLY B 1 248 ? -22.422 -20.391 -19.469 1 71.62 248 GLY B O 1
#

pLDDT: mean 95.26, std 7.32, range [36.53, 98.94]

InterPro domains:
  IPR006328 L-2-Haloacid dehalogenase [TIGR01428] (8-212)
  IPR006439 HAD hydrolase, subfamily IA [PR00413] (6-17)
  IPR006439 HAD hydrolase, subfamily IA [PR00413] (47-60)
  IPR006439 HAD hydrolase, subfamily IA [PR00413] (148-164)
  IPR006439 HAD hydrolase, subfamily IA [TIGR01493] (9-199)
  IPR023198 Phosphoglycolate phosphatase-like, domain 2 [G3DSA:1.10.150.240] (20-95)
  IPR023214 HAD superfamily [G3DSA:3.40.50.1000] (9-220)
  IPR036412 HAD-like superfamily [SSF56784] (9-217)
  IPR051540 S-2-haloalkanoic acid dehalogenase [PTHR43316] (8-239)